Protein AF-0000000070922022 (afdb_homodimer)

InterPro domains:
  IPR019267 CRISPR-associated protein Cas6, C-terminal [PF10040] (189-312)
  IPR059891 AF_1859-like, N-terminal domain [PF27225] (9-167)

Radius of gyration: 28.98 Å; Cα contacts (8 Å, |Δi|>4): 1372; chains: 2; bounding box: 60×85×59 Å

Structure (mmCIF, N/CA/C/O backbone):
data_AF-0000000070922022-model_v1
#
loop_
_entity.id
_entity.type
_entity.pdbx_description
1 polymer 'CRISPR-associated protein Cas6 C-terminal domain-containing protein'
#
loop_
_atom_site.group_PDB
_atom_site.id
_atom_site.type_symbol
_atom_site.label_atom_id
_atom_site.label_alt_id
_atom_site.label_comp_id
_atom_site.label_asym_id
_atom_site.label_entity_id
_atom_site.label_seq_id
_atom_site.pdbx_PDB_ins_code
_atom_site.Cartn_x
_atom_site.Cartn_y
_atom_site.Cartn_z
_atom_site.occupancy
_atom_site.B_iso_or_equiv
_atom_site.auth_seq_id
_atom_site.auth_comp_id
_atom_site.auth_asym_id
_atom_site.auth_atom_id
_atom_site.pdbx_PDB_model_num
ATOM 1 N N . MET A 1 1 ? 33.844 -18.656 -15.242 1 35.19 1 MET A N 1
ATOM 2 C CA . MET A 1 1 ? 32.438 -18.344 -15.219 1 35.19 1 MET A CA 1
ATOM 3 C C . MET A 1 1 ? 32.062 -17.641 -13.914 1 35.19 1 MET A C 1
ATOM 5 O O . MET A 1 1 ? 32.406 -18.109 -12.828 1 35.19 1 MET A O 1
ATOM 9 N N . THR A 1 2 ? 31.984 -16.391 -13.859 1 41.69 2 THR A N 1
ATOM 10 C CA . THR A 1 2 ? 31.688 -15.641 -12.641 1 41.69 2 THR A CA 1
ATOM 11 C C . THR A 1 2 ? 30.578 -16.312 -11.844 1 41.69 2 THR A C 1
ATOM 13 O O . THR A 1 2 ? 29.562 -16.719 -12.406 1 41.69 2 THR A O 1
ATOM 16 N N . PRO A 1 3 ? 30.906 -16.844 -10.727 1 49.22 3 PRO A N 1
ATOM 17 C CA . PRO A 1 3 ? 29.922 -17.594 -9.93 1 49.22 3 PRO A CA 1
ATOM 18 C C . PRO A 1 3 ? 28.562 -16.922 -9.883 1 49.22 3 PRO A C 1
ATOM 20 O O . PRO A 1 3 ? 28.469 -15.711 -9.648 1 49.22 3 PRO A O 1
ATOM 23 N N . SER A 1 4 ? 27.672 -17.391 -10.797 1 61.56 4 SER A N 1
ATOM 24 C CA . SER A 1 4 ? 26.312 -16.844 -10.883 1 61.56 4 SER A CA 1
ATOM 25 C C . SER A 1 4 ? 25.641 -16.797 -9.516 1 61.56 4 SER A C 1
ATOM 27 O O . SER A 1 4 ? 25.688 -17.781 -8.773 1 61.56 4 SER A O 1
ATOM 29 N N . ALA A 1 5 ? 25.297 -15.688 -9.031 1 76.75 5 ALA A N 1
ATOM 30 C CA . ALA A 1 5 ? 24.688 -15.453 -7.727 1 76.75 5 ALA A CA 1
ATOM 31 C C . ALA A 1 5 ? 23.359 -16.203 -7.59 1 76.75 5 ALA A C 1
ATOM 33 O O . ALA A 1 5 ? 22.609 -16.312 -8.562 1 76.75 5 ALA A O 1
ATOM 34 N N . GLU A 1 6 ? 23.281 -17.078 -6.598 1 88.44 6 GLU A N 1
ATOM 35 C CA . GLU A 1 6 ? 22.047 -17.766 -6.246 1 88.44 6 GLU A CA 1
ATOM 36 C C . GLU A 1 6 ? 20.906 -16.781 -5.973 1 88.44 6 GLU A C 1
ATOM 38 O O . GLU A 1 6 ? 21.125 -15.734 -5.363 1 88.44 6 GLU A O 1
ATOM 43 N N . PRO A 1 7 ? 19.781 -17.141 -6.621 1 94.31 7 PRO A N 1
ATOM 44 C CA . PRO A 1 7 ? 18.641 -16.266 -6.352 1 94.31 7 PRO A CA 1
ATOM 45 C C . PRO A 1 7 ? 18.266 -16.219 -4.871 1 94.31 7 PRO A C 1
ATOM 47 O O . PRO A 1 7 ? 18.344 -17.25 -4.184 1 94.31 7 PRO A O 1
ATOM 50 N N . HIS A 1 8 ? 17.984 -15.055 -4.379 1 94.62 8 HIS A N 1
ATOM 51 C CA . HIS A 1 8 ? 17.453 -14.812 -3.045 1 94.62 8 HIS A CA 1
ATOM 52 C C . HIS A 1 8 ? 15.992 -14.367 -3.105 1 94.62 8 HIS A C 1
ATOM 54 O O . HIS A 1 8 ? 15.711 -13.18 -3.273 1 94.62 8 HIS A O 1
ATOM 60 N N . LEU A 1 9 ? 15.07 -15.312 -2.941 1 96.81 9 LEU A N 1
ATOM 61 C CA . LEU A 1 9 ? 13.656 -15.023 -3.113 1 96.81 9 LEU A CA 1
ATOM 62 C C . LEU A 1 9 ? 12.852 -15.477 -1.894 1 96.81 9 LEU A C 1
ATOM 64 O O . LEU A 1 9 ? 12.625 -16.672 -1.702 1 96.81 9 LEU A O 1
ATOM 68 N N . PRO A 1 10 ? 12.445 -14.57 -1.066 1 97.38 10 PRO A N 1
ATOM 69 C CA . PRO A 1 10 ? 11.555 -14.938 0.035 1 97.38 10 PRO A CA 1
ATOM 70 C C . PRO A 1 10 ? 10.195 -15.43 -0.449 1 97.38 10 PRO A C 1
ATOM 72 O O . PRO A 1 10 ? 9.625 -14.859 -1.383 1 97.38 10 PRO A O 1
ATOM 75 N N . LEU A 1 11 ? 9.719 -16.562 0.081 1 97.81 11 LEU A N 1
ATOM 76 C CA . LEU A 1 11 ? 8.367 -17.031 -0.214 1 97.81 11 LEU A CA 1
ATOM 77 C C . LEU A 1 11 ? 7.852 -17.922 0.909 1 97.81 11 LEU A C 1
ATOM 79 O O . LEU A 1 11 ? 8.633 -18.438 1.713 1 97.81 11 LEU A O 1
ATOM 83 N N . ALA A 1 12 ? 6.609 -18.016 1.05 1 98.12 12 ALA A N 1
ATOM 84 C CA . ALA A 1 12 ? 5.93 -18.875 2.02 1 98.12 12 ALA A CA 1
ATOM 85 C C . ALA A 1 12 ? 4.75 -19.594 1.381 1 98.12 12 ALA A C 1
ATOM 87 O O . ALA A 1 12 ? 4.133 -19.094 0.446 1 98.12 12 ALA A O 1
ATOM 88 N N . ARG A 1 13 ? 4.52 -20.812 1.88 1 98.19 13 ARG A N 1
ATOM 89 C CA . ARG A 1 13 ? 3.389 -21.609 1.43 1 98.19 13 ARG A CA 1
ATOM 90 C C . ARG A 1 13 ? 2.322 -21.703 2.516 1 98.19 13 ARG A C 1
ATOM 92 O O . ARG A 1 13 ? 2.643 -21.875 3.695 1 98.19 13 ARG A O 1
ATOM 99 N N . TYR A 1 14 ? 1.152 -21.578 2.09 1 98.62 14 TYR A N 1
ATOM 100 C CA . TYR A 1 14 ? 0 -21.656 2.982 1 98.62 14 TYR A CA 1
ATOM 101 C C . TYR A 1 14 ? -0.999 -22.703 2.506 1 98.62 14 TYR A C 1
ATOM 103 O O . TYR A 1 14 ? -1.135 -22.938 1.302 1 98.62 14 TYR A O 1
ATOM 111 N N . ARG A 1 15 ? -1.622 -23.344 3.441 1 98.62 15 ARG A N 1
ATOM 112 C CA . ARG A 1 15 ? -2.678 -24.312 3.168 1 98.62 15 ARG A CA 1
ATOM 113 C C . ARG A 1 15 ? -4.004 -23.859 3.77 1 98.62 15 ARG A C 1
ATOM 115 O O . ARG A 1 15 ? -4.121 -23.719 4.988 1 98.62 15 ARG A O 1
ATOM 122 N N . LEU A 1 16 ? -4.957 -23.578 2.914 1 98.69 16 LEU A N 1
ATOM 123 C CA . LEU A 1 16 ? -6.285 -23.156 3.336 1 98.69 16 LEU A CA 1
ATOM 124 C C . LEU A 1 16 ? -7.242 -24.344 3.4 1 98.69 16 LEU A C 1
ATOM 126 O O . LEU A 1 16 ? -7.332 -25.125 2.449 1 98.69 16 LEU A O 1
ATOM 130 N N . HIS A 1 17 ? -7.934 -24.469 4.492 1 98.56 17 HIS A N 1
ATOM 131 C CA . HIS A 1 17 ? -8.867 -25.578 4.707 1 98.56 17 HIS A CA 1
ATOM 132 C C . HIS A 1 17 ? -10.312 -25.109 4.582 1 98.56 17 HIS A C 1
ATOM 134 O O . HIS A 1 17 ? -10.758 -24.25 5.348 1 98.56 17 HIS A O 1
ATOM 140 N N . PHE A 1 18 ? -11.031 -25.734 3.639 1 98.19 18 PHE A N 1
ATOM 141 C CA . PHE A 1 18 ? -12.43 -25.406 3.42 1 98.19 18 PHE A CA 1
ATOM 142 C C . PHE A 1 18 ? -13.32 -26.625 3.719 1 98.19 18 PHE A C 1
ATOM 144 O O . PHE A 1 18 ? -12.859 -27.766 3.656 1 98.19 18 PHE A O 1
ATOM 151 N N . ARG A 1 19 ? -14.508 -26.297 4.035 1 98.44 19 ARG A N 1
ATOM 152 C CA . ARG A 1 19 ? -15.562 -27.297 4.172 1 98.44 19 ARG A CA 1
ATOM 153 C C . ARG A 1 19 ? -16.734 -26.984 3.256 1 98.44 19 ARG A C 1
ATOM 155 O O . ARG A 1 19 ? -17.25 -25.859 3.262 1 98.44 19 ARG A O 1
ATOM 162 N N . ALA A 1 20 ? -17.203 -28.047 2.551 1 97.75 20 ALA A N 1
ATOM 163 C CA . ALA A 1 20 ? -18.281 -27.859 1.58 1 97.75 20 ALA A CA 1
ATOM 164 C C . ALA A 1 20 ? -19.641 -27.844 2.266 1 97.75 20 ALA A C 1
ATOM 166 O O . ALA A 1 20 ? -19.953 -28.766 3.029 1 97.75 20 ALA A O 1
ATOM 167 N N . GLY A 1 21 ? -20.406 -26.828 1.946 1 97.75 21 GLY A N 1
ATOM 168 C CA . GLY A 1 21 ? -21.766 -26.734 2.453 1 97.75 21 GLY A CA 1
ATOM 169 C C . GLY A 1 21 ? -22.781 -27.438 1.57 1 97.75 21 GLY A C 1
ATOM 170 O O . GLY A 1 21 ? -23.969 -27.469 1.891 1 97.75 21 GLY A O 1
ATOM 171 N N . GLY A 1 22 ? -22.391 -28 0.444 1 97.06 22 GLY A N 1
ATOM 172 C CA . GLY A 1 22 ? -23.094 -28.766 -0.572 1 97.06 22 GLY A CA 1
ATOM 173 C C . GLY A 1 22 ? -22.172 -29.406 -1.585 1 97.06 22 GLY A C 1
ATOM 174 O O . GLY A 1 22 ? -20.953 -29.453 -1.385 1 97.06 22 GLY A O 1
ATOM 175 N N . GLU A 1 23 ? -22.766 -29.922 -2.568 1 96.69 23 GLU A N 1
ATOM 176 C CA . GLU A 1 23 ? -21.953 -30.5 -3.621 1 96.69 23 GLU A CA 1
ATOM 177 C C . GLU A 1 23 ? -21.297 -29.422 -4.48 1 96.69 23 GLU A C 1
ATOM 179 O O . GLU A 1 23 ? -22 -28.578 -5.047 1 96.69 23 GLU A O 1
ATOM 184 N N . VAL A 1 24 ? -20.016 -29.484 -4.48 1 96.12 24 VAL A N 1
ATOM 185 C CA . VAL A 1 24 ? -19.266 -28.531 -5.281 1 96.12 24 VAL A CA 1
ATOM 186 C C . VAL A 1 24 ? -18.688 -29.234 -6.512 1 96.12 24 VAL A C 1
ATOM 188 O O . VAL A 1 24 ? -18.062 -30.281 -6.398 1 96.12 24 VAL A O 1
ATOM 191 N N . ARG A 1 25 ? -18.953 -28.688 -7.633 1 95 25 ARG A N 1
ATOM 192 C CA . ARG A 1 25 ? -18.375 -29.188 -8.875 1 95 25 ARG A CA 1
ATOM 193 C C . ARG A 1 25 ? -17.25 -28.25 -9.359 1 95 25 ARG A C 1
ATOM 195 O O . ARG A 1 25 ? -17.469 -27.047 -9.492 1 95 25 ARG A O 1
ATOM 202 N N . LEU A 1 26 ? -16.141 -28.859 -9.57 1 94.81 26 LEU A N 1
ATOM 203 C CA . LEU A 1 26 ? -14.977 -28.109 -10.016 1 94.81 26 LEU A CA 1
ATOM 204 C C . LEU A 1 26 ? -14.398 -28.703 -11.297 1 94.81 26 LEU A C 1
ATOM 206 O O . LEU A 1 26 ? -14.539 -29.906 -11.539 1 94.81 26 LEU A O 1
ATOM 210 N N . PRO A 1 27 ? -13.82 -27.859 -12.164 1 93.44 27 PRO A N 1
ATOM 211 C CA . PRO A 1 27 ? -13.07 -28.406 -13.289 1 93.44 27 PRO A CA 1
ATOM 212 C C . PRO A 1 27 ? -11.828 -29.188 -12.852 1 93.44 27 PRO A C 1
ATOM 214 O O . PRO A 1 27 ? -11.398 -29.078 -11.695 1 93.44 27 PRO A O 1
ATOM 217 N N . TYR A 1 28 ? -11.266 -30 -13.812 1 94 28 TYR A N 1
ATOM 218 C CA . TYR A 1 28 ? -10.086 -30.797 -13.531 1 94 28 TYR A CA 1
ATOM 219 C C . TYR A 1 28 ? -8.938 -29.938 -13.016 1 94 28 TYR A C 1
ATOM 221 O O . TYR A 1 28 ? -8.234 -30.328 -12.078 1 94 28 TYR A O 1
ATOM 229 N N . PHE A 1 29 ? -8.742 -28.844 -13.641 1 94.94 29 PHE A N 1
ATOM 230 C CA . PHE A 1 29 ? -7.852 -27.781 -13.172 1 94.94 29 PHE A CA 1
ATOM 231 C C . PHE A 1 29 ? -8.641 -26.609 -12.625 1 94.94 29 PHE A C 1
ATOM 233 O O . PHE A 1 29 ? -9.07 -25.734 -13.391 1 94.94 29 PHE A O 1
ATOM 240 N N . ALA A 1 30 ? -8.711 -26.469 -11.312 1 95.5 30 ALA A N 1
ATOM 241 C CA . ALA A 1 30 ? -9.688 -25.578 -10.688 1 95.5 30 ALA A CA 1
ATOM 242 C C . ALA A 1 30 ? -9.055 -24.219 -10.359 1 95.5 30 ALA A C 1
ATOM 244 O O . ALA A 1 30 ? -9.672 -23.391 -9.695 1 95.5 30 ALA A O 1
ATOM 245 N N . GLY A 1 31 ? -7.797 -24 -10.797 1 96.38 31 GLY A N 1
ATOM 246 C CA . GLY A 1 31 ? -7.078 -22.781 -10.453 1 96.38 31 GLY A CA 1
ATOM 247 C C . GLY A 1 31 ? -7.805 -21.516 -10.883 1 96.38 31 GLY A C 1
ATOM 248 O O . GLY A 1 31 ? -7.867 -20.547 -10.125 1 96.38 31 GLY A O 1
ATOM 249 N N . SER A 1 32 ? -8.359 -21.531 -12.109 1 95.25 32 SER A N 1
ATOM 250 C CA . SER A 1 32 ? -9.055 -20.359 -12.625 1 95.25 32 SER A CA 1
ATOM 251 C C . SER A 1 32 ? -10.32 -20.062 -11.82 1 95.25 32 SER A C 1
ATOM 253 O O . SER A 1 32 ? -10.68 -18.906 -11.625 1 95.25 32 SER A O 1
ATOM 255 N N . THR A 1 33 ? -11.023 -21.094 -11.359 1 95.5 33 THR A N 1
ATOM 256 C CA . THR A 1 33 ? -12.227 -20.938 -10.547 1 95.5 33 THR A CA 1
ATOM 257 C C . THR A 1 33 ? -11.906 -20.234 -9.234 1 95.5 33 THR A C 1
ATOM 259 O O . THR A 1 33 ? -12.555 -19.234 -8.875 1 95.5 33 THR A O 1
ATOM 262 N N . TRP A 1 34 ? -10.867 -20.688 -8.586 1 97.12 34 TRP A N 1
ATOM 263 C CA . TRP A 1 34 ? -10.469 -20.109 -7.301 1 97.12 34 TRP A CA 1
ATOM 264 C C . TRP A 1 34 ? -9.914 -18.703 -7.469 1 97.12 34 TRP A C 1
ATOM 266 O O . TRP A 1 34 ? -10.203 -17.812 -6.664 1 97.12 34 TRP A O 1
ATOM 276 N N . ARG A 1 35 ? -9.125 -18.531 -8.508 1 97.25 35 ARG A N 1
ATOM 277 C CA . ARG A 1 35 ? -8.555 -17.203 -8.766 1 97.25 35 ARG A CA 1
ATOM 278 C C . ARG A 1 35 ? -9.648 -16.172 -9.031 1 97.25 35 ARG A C 1
ATOM 280 O O . ARG A 1 35 ? -9.578 -15.055 -8.539 1 97.25 35 ARG A O 1
ATOM 287 N N . GLY A 1 36 ? -10.641 -16.594 -9.867 1 95.94 36 GLY A N 1
ATOM 288 C CA . GLY A 1 36 ? -11.758 -15.711 -10.141 1 95.94 36 GLY A CA 1
ATOM 289 C C . GLY A 1 36 ? -12.539 -15.344 -8.891 1 95.94 36 GLY A C 1
ATOM 290 O O . GLY A 1 36 ? -12.844 -14.172 -8.672 1 95.94 36 GLY A O 1
ATOM 291 N N . ALA A 1 37 ? -12.844 -16.312 -8.078 1 97 37 ALA A N 1
ATOM 292 C CA . ALA A 1 37 ? -13.57 -16.078 -6.836 1 97 37 ALA A CA 1
ATOM 293 C C . ALA A 1 37 ? -12.789 -15.141 -5.91 1 97 37 ALA A C 1
ATOM 295 O O . ALA A 1 37 ? -13.359 -14.211 -5.34 1 97 37 ALA A O 1
ATOM 296 N N . LEU A 1 38 ? -11.523 -15.406 -5.82 1 97.88 38 LEU A N 1
ATOM 297 C CA . LEU A 1 38 ? -10.648 -14.578 -4.988 1 97.88 38 LEU A CA 1
ATOM 298 C C . LEU A 1 38 ? -10.633 -13.141 -5.488 1 97.88 38 LEU A C 1
ATOM 300 O O . LEU A 1 38 ? -10.789 -12.203 -4.699 1 97.88 38 LEU A O 1
ATOM 304 N N . GLY A 1 39 ? -10.367 -13.008 -6.812 1 97 39 GLY A N 1
ATOM 305 C CA . GLY A 1 39 ? -10.289 -11.68 -7.395 1 97 39 GLY A CA 1
ATOM 306 C C . GLY A 1 39 ? -11.531 -10.844 -7.16 1 97 39 GLY A C 1
ATOM 307 O O . GLY A 1 39 ? -11.445 -9.68 -6.766 1 97 39 GLY A O 1
ATOM 308 N N . HIS A 1 40 ? -12.664 -11.469 -7.34 1 96.12 40 HIS A N 1
ATOM 309 C CA . HIS A 1 40 ? -13.938 -10.789 -7.137 1 96.12 40 HIS A CA 1
ATOM 310 C C . HIS A 1 40 ? -14.133 -10.406 -5.672 1 96.12 40 HIS A C 1
ATOM 312 O O . HIS A 1 40 ? -14.516 -9.273 -5.363 1 96.12 40 HIS A O 1
ATOM 318 N N . ALA A 1 41 ? -13.867 -11.328 -4.809 1 97.75 41 ALA A N 1
ATOM 319 C CA . ALA A 1 41 ? -14.055 -11.086 -3.379 1 97.75 41 ALA A CA 1
ATOM 320 C C . ALA A 1 41 ? -13.102 -10.008 -2.877 1 97.75 41 ALA A C 1
ATOM 322 O O . ALA A 1 41 ? -13.484 -9.141 -2.086 1 97.75 41 ALA A O 1
ATOM 323 N N . LEU A 1 42 ? -11.844 -10.055 -3.297 1 97.69 42 LEU A N 1
ATOM 324 C CA . LEU A 1 42 ? -10.867 -9.062 -2.865 1 97.69 42 LEU A CA 1
ATOM 325 C C . LEU A 1 42 ? -11.25 -7.672 -3.352 1 97.69 42 LEU A C 1
ATOM 327 O O . LEU A 1 42 ? -11.148 -6.699 -2.6 1 97.69 42 LEU A O 1
ATOM 331 N N . LYS A 1 43 ? -11.641 -7.586 -4.621 1 96.69 43 LYS A N 1
ATOM 332 C CA . LYS A 1 43 ? -12.062 -6.297 -5.156 1 96.69 43 LYS A CA 1
ATOM 333 C C . LYS A 1 43 ? -13.219 -5.719 -4.344 1 96.69 43 LYS A C 1
ATOM 335 O O . LYS A 1 43 ? -13.195 -4.543 -3.971 1 96.69 43 LYS A O 1
ATOM 340 N N . ARG A 1 44 ? -14.18 -6.52 -4.047 1 95.56 44 ARG A N 1
ATOM 341 C CA . ARG A 1 44 ? -15.32 -6.074 -3.26 1 95.56 44 ARG A CA 1
ATOM 342 C C . ARG A 1 44 ? -14.883 -5.598 -1.879 1 95.56 44 ARG A C 1
ATOM 344 O O . ARG A 1 44 ? -15.469 -4.668 -1.322 1 95.56 44 ARG A O 1
ATOM 351 N N . LEU A 1 45 ? -13.93 -6.25 -1.393 1 94.88 45 LEU A N 1
ATOM 352 C CA . LEU A 1 45 ? -13.469 -5.996 -0.032 1 94.88 45 LEU A CA 1
ATOM 353 C C . LEU A 1 45 ? -12.688 -4.684 0.043 1 94.88 45 LEU A C 1
ATOM 355 O O . LEU A 1 45 ? -12.82 -3.936 1.013 1 94.88 45 LEU A O 1
ATOM 359 N N . VAL A 1 46 ? -11.922 -4.359 -1.035 1 95.31 46 VAL A N 1
ATOM 360 C CA . VAL A 1 46 ? -10.93 -3.316 -0.812 1 95.31 46 VAL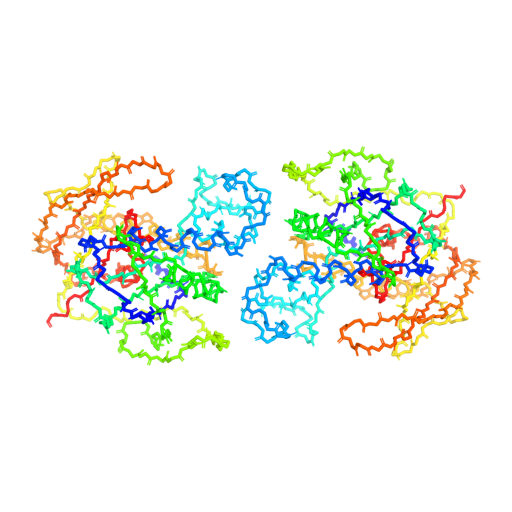 A CA 1
ATOM 361 C C . VAL A 1 46 ? -11.188 -2.146 -1.759 1 95.31 46 VAL A C 1
ATOM 363 O O . VAL A 1 46 ? -10.633 -1.061 -1.578 1 95.31 46 VAL A O 1
ATOM 366 N N . CYS A 1 47 ? -11.969 -2.309 -2.797 1 95.06 47 CYS A N 1
ATOM 367 C CA . CYS A 1 47 ? -12.117 -1.273 -3.812 1 95.06 47 CYS A CA 1
ATOM 368 C C . CYS A 1 47 ? -13.055 -0.171 -3.336 1 95.06 47 CYS A C 1
ATOM 370 O O . CYS A 1 47 ? -14.227 -0.428 -3.045 1 95.06 47 CYS A O 1
ATOM 372 N N . VAL A 1 48 ? -12.562 1.026 -3.441 1 90 48 VAL A N 1
ATOM 373 C CA . VAL A 1 48 ? -13.367 2.141 -2.959 1 90 48 VAL A CA 1
ATOM 374 C C . VAL A 1 48 ? -13.906 2.941 -4.145 1 90 48 VAL A C 1
ATOM 376 O O . VAL A 1 48 ? -14.883 3.684 -4.008 1 90 48 VAL A O 1
ATOM 379 N N . THR A 1 49 ? -13.273 2.846 -5.305 1 88.56 49 THR A N 1
ATOM 380 C CA . THR A 1 49 ? -13.625 3.688 -6.441 1 88.56 49 THR A CA 1
ATOM 381 C C . THR A 1 49 ? -14.695 3.021 -7.301 1 88.56 49 THR A C 1
ATOM 383 O O . THR A 1 49 ? -15.43 3.699 -8.023 1 88.56 49 THR A O 1
ATOM 386 N N . GLN A 1 50 ? -14.688 1.695 -7.289 1 86.88 50 GLN A N 1
ATOM 387 C CA . GLN A 1 50 ? -15.641 0.874 -8.023 1 86.88 50 GLN A CA 1
ATOM 388 C C . GLN A 1 50 ? -15.555 1.134 -9.523 1 86.88 50 GLN A C 1
ATOM 390 O O . GLN A 1 50 ? -16.531 0.957 -10.25 1 86.88 50 GLN A O 1
ATOM 395 N N . LEU A 1 51 ? -14.461 1.637 -9.953 1 88.38 51 LEU A N 1
ATOM 396 C CA . LEU A 1 51 ? -14.242 1.781 -11.391 1 88.38 51 LEU A CA 1
ATOM 397 C C . LEU A 1 51 ? -14.195 0.419 -12.07 1 88.38 51 LEU A C 1
ATOM 399 O O . LEU A 1 51 ? -13.734 -0.56 -11.477 1 88.38 51 LEU A O 1
ATOM 403 N N . PRO A 1 52 ? -14.562 0.406 -13.266 1 86.12 52 PRO A N 1
ATOM 404 C CA . PRO A 1 52 ? -14.594 -0.889 -13.945 1 86.12 52 PRO A CA 1
ATOM 405 C C . PRO A 1 52 ? -13.195 -1.416 -14.281 1 86.12 52 PRO A C 1
ATOM 407 O O . PRO A 1 52 ? -12.984 -2.631 -14.32 1 86.12 52 PRO A O 1
ATOM 410 N N . ARG A 1 53 ? -12.258 -0.529 -14.617 1 89.62 53 ARG A N 1
ATOM 411 C CA . ARG A 1 53 ? -10.898 -0.942 -14.953 1 89.62 53 ARG A CA 1
ATOM 412 C C . ARG A 1 53 ? -9.891 -0.338 -13.992 1 89.62 53 ARG A C 1
ATOM 414 O O . ARG A 1 53 ? -9.828 0.883 -13.82 1 89.62 53 ARG A O 1
ATOM 421 N N . CYS A 1 54 ? -9.07 -1.248 -13.469 1 91.81 54 CYS A N 1
ATOM 422 C CA . CYS A 1 54 ? -8.094 -0.81 -12.477 1 91.81 54 CYS A CA 1
ATOM 423 C C . CYS A 1 54 ? -7.008 0.041 -13.117 1 91.81 54 CYS A C 1
ATOM 425 O O . CYS A 1 54 ? -6.457 0.942 -12.484 1 91.81 54 CYS A O 1
ATOM 427 N N . ALA A 1 55 ? -6.691 -0.229 -14.391 1 85.62 55 ALA A N 1
ATOM 428 C CA . ALA A 1 55 ? -5.602 0.461 -15.078 1 85.62 55 ALA A CA 1
ATOM 429 C C . ALA A 1 55 ? -5.855 1.963 -15.141 1 85.62 55 ALA A C 1
ATOM 431 O O . ALA A 1 55 ? -4.918 2.76 -15.195 1 85.62 55 ALA A O 1
ATOM 432 N N . ALA A 1 56 ? -7.117 2.342 -15.102 1 86.88 56 ALA A N 1
ATOM 433 C CA . ALA A 1 56 ? -7.5 3.748 -15.188 1 86.88 56 ALA A CA 1
ATOM 434 C C . ALA A 1 56 ? -7.66 4.352 -13.797 1 86.88 56 ALA A C 1
ATOM 436 O O . ALA A 1 56 ? -7.969 5.539 -13.656 1 86.88 56 ALA A O 1
ATOM 437 N N . CYS A 1 57 ? -7.418 3.592 -12.789 1 92.19 57 CYS A N 1
ATOM 438 C CA . CYS A 1 57 ? -7.715 3.996 -11.422 1 92.19 57 CYS A CA 1
ATOM 439 C C . CYS A 1 57 ? -6.539 4.746 -10.812 1 92.19 57 CYS A C 1
ATOM 441 O O . CYS A 1 57 ? -5.391 4.309 -10.914 1 92.19 57 CYS A O 1
ATOM 443 N N . ALA A 1 58 ? -6.816 5.809 -10.125 1 89.94 58 ALA A N 1
ATOM 444 C CA . ALA A 1 58 ? -5.797 6.625 -9.477 1 89.94 58 ALA A CA 1
ATOM 445 C C . ALA A 1 58 ? -5.117 5.852 -8.344 1 89.94 58 ALA A C 1
ATOM 447 O O . ALA A 1 58 ? -4.008 6.199 -7.93 1 89.94 58 ALA A O 1
ATOM 448 N N . LEU A 1 59 ? -5.766 4.816 -7.824 1 93.44 59 LEU A N 1
ATOM 449 C CA . LEU A 1 59 ? -5.25 4.078 -6.676 1 93.44 59 LEU A CA 1
ATOM 450 C C . LEU A 1 59 ? -4.508 2.822 -7.129 1 93.44 59 LEU A C 1
ATOM 452 O O . LEU A 1 59 ? -4.121 1.993 -6.305 1 93.44 59 LEU A O 1
ATOM 456 N N . VAL A 1 60 ? -4.219 2.684 -8.406 1 92.12 60 VAL A N 1
ATOM 457 C CA . VAL A 1 60 ? -3.742 1.432 -8.984 1 92.12 60 VAL A CA 1
ATOM 458 C C . VAL A 1 60 ? -2.418 1.036 -8.336 1 92.12 60 VAL A C 1
ATOM 460 O O . VAL A 1 60 ? -2.123 -0.151 -8.188 1 92.12 60 VAL A O 1
ATOM 463 N N . HIS A 1 61 ? -1.651 1.952 -7.766 1 89.06 61 HIS A N 1
ATOM 464 C CA . HIS A 1 61 ? -0.317 1.644 -7.266 1 89.06 61 HIS A CA 1
ATOM 465 C C . HIS A 1 61 ? -0.317 1.498 -5.746 1 89.06 61 HIS A C 1
ATOM 467 O O . HIS A 1 61 ? 0.713 1.18 -5.148 1 89.06 61 HIS A O 1
ATOM 473 N N . VAL A 1 62 ? -1.437 1.697 -5.105 1 91.62 62 VAL A N 1
ATOM 474 C CA . VAL A 1 62 ? -1.477 1.562 -3.654 1 91.62 62 VAL A CA 1
ATOM 475 C C . VAL A 1 62 ? -2.605 0.615 -3.254 1 91.62 62 VAL A C 1
ATOM 477 O O . VAL A 1 62 ? -2.83 0.373 -2.066 1 91.62 62 VAL A O 1
ATOM 480 N N . CYS A 1 63 ? -3.338 0.114 -4.223 1 95.44 63 CYS A N 1
ATOM 481 C CA . CYS A 1 63 ? -4.48 -0.763 -4 1 95.44 63 CYS A CA 1
ATOM 482 C C . CYS A 1 63 ? -4.043 -2.219 -3.902 1 95.44 63 CYS A C 1
ATOM 484 O O . CYS A 1 63 ? -3.324 -2.713 -4.773 1 95.44 63 CYS A O 1
ATOM 486 N N . ALA A 1 64 ? -4.539 -2.928 -2.865 1 96.38 64 ALA A N 1
ATOM 487 C CA . ALA A 1 64 ? -4.18 -4.324 -2.645 1 96.38 64 ALA A CA 1
ATOM 488 C C . ALA A 1 64 ? -4.66 -5.203 -3.795 1 96.38 64 ALA A C 1
ATOM 490 O O . ALA A 1 64 ? -3.955 -6.121 -4.223 1 96.38 64 ALA A O 1
ATOM 491 N N . HIS A 1 65 ? -5.852 -4.918 -4.273 1 97.19 65 HIS A N 1
ATOM 492 C CA . HIS A 1 65 ? -6.371 -5.695 -5.391 1 97.19 65 HIS A CA 1
ATOM 493 C C . HIS A 1 65 ? -5.535 -5.484 -6.648 1 97.19 65 HIS A C 1
ATOM 495 O O . HIS A 1 65 ? -5.184 -6.445 -7.332 1 97.19 65 HIS A O 1
ATOM 501 N N . ALA A 1 66 ? -5.207 -4.246 -6.969 1 95.69 66 ALA A N 1
ATOM 502 C CA . ALA A 1 66 ? -4.402 -3.943 -8.148 1 95.69 66 ALA A CA 1
ATOM 503 C C . ALA A 1 66 ? -3.018 -4.574 -8.047 1 95.69 66 ALA A C 1
ATOM 505 O O . ALA A 1 66 ? -2.508 -5.133 -9.016 1 95.69 66 ALA A O 1
ATOM 506 N N . TYR A 1 67 ? -2.412 -4.578 -6.859 1 95.88 67 TYR A N 1
ATOM 507 C CA . TYR A 1 67 ? -1.085 -5.148 -6.66 1 95.88 67 TYR A CA 1
ATOM 508 C C . TYR A 1 67 ? -1.088 -6.645 -6.949 1 95.88 67 TYR A C 1
ATOM 510 O O . TYR A 1 67 ? -0.161 -7.164 -7.574 1 95.88 67 TYR A O 1
ATOM 518 N N . LEU A 1 68 ? -2.156 -7.312 -6.539 1 97.44 68 LEU A N 1
ATOM 519 C CA . LEU A 1 68 ? -2.168 -8.766 -6.609 1 97.44 68 LEU A CA 1
ATOM 520 C C . LEU A 1 68 ? -2.691 -9.242 -7.957 1 97.44 68 LEU A C 1
ATOM 522 O O . LEU A 1 68 ? -2.268 -10.289 -8.461 1 97.44 68 LEU A O 1
ATOM 526 N N . PHE A 1 69 ? -3.557 -8.43 -8.602 1 95.94 69 PHE A N 1
ATOM 527 C CA . PHE A 1 69 ? -4.246 -9 -9.758 1 95.94 69 PHE A CA 1
ATOM 528 C C . PHE A 1 69 ? -3.912 -8.219 -11.023 1 95.94 69 PHE A C 1
ATOM 530 O O . PHE A 1 69 ? -4.117 -8.711 -12.133 1 95.94 69 PHE A O 1
ATOM 537 N N . GLU A 1 70 ? -3.543 -6.973 -10.914 1 94.19 70 GLU A N 1
ATOM 538 C CA . GLU A 1 70 ? -3.068 -6.184 -12.047 1 94.19 70 GLU A CA 1
ATOM 539 C C . GLU A 1 70 ? -1.546 -6.105 -12.07 1 94.19 70 GLU A C 1
ATOM 541 O O . GLU A 1 70 ? -0.92 -6.359 -13.102 1 94.19 70 GLU A O 1
ATOM 546 N N . THR A 1 71 ? -0.976 -5.844 -10.922 1 94.5 71 THR A N 1
ATOM 547 C CA . THR A 1 71 ? 0.45 -5.777 -10.625 1 94.5 71 THR A CA 1
ATOM 548 C C . THR A 1 71 ? 1.166 -4.848 -11.602 1 94.5 71 THR A C 1
ATOM 550 O O . THR A 1 71 ? 2.076 -5.27 -12.312 1 94.5 71 THR A O 1
ATOM 553 N N . PRO A 1 72 ? 0.779 -3.623 -11.648 1 90.5 72 PRO A N 1
ATOM 554 C CA . PRO A 1 72 ? 1.456 -2.684 -12.539 1 90.5 72 PRO A CA 1
ATOM 555 C C . PRO A 1 72 ? 2.912 -2.441 -12.148 1 90.5 72 PRO A C 1
ATOM 557 O O . PRO A 1 72 ? 3.246 -2.453 -10.961 1 90.5 72 PRO A O 1
ATOM 560 N N . PRO A 1 73 ? 3.764 -2.318 -13.148 1 87.06 73 PRO A N 1
ATOM 561 C CA . PRO A 1 73 ? 5.137 -1.961 -12.781 1 87.06 73 PRO A CA 1
ATOM 562 C C . PRO A 1 73 ? 5.223 -0.632 -12.039 1 87.06 73 PRO A C 1
ATOM 564 O O . PRO A 1 73 ? 4.418 0.27 -12.281 1 87.06 73 PRO A O 1
ATOM 567 N N . PRO A 1 74 ? 6.16 -0.599 -11.094 1 79.56 74 PRO A N 1
ATOM 568 C CA . PRO A 1 74 ? 6.344 0.698 -10.438 1 79.56 74 PRO A CA 1
ATOM 569 C C . PRO A 1 74 ? 6.715 1.808 -11.414 1 79.56 74 PRO A C 1
ATOM 571 O O . PRO A 1 74 ? 7.266 1.534 -12.484 1 79.56 74 PRO A O 1
ATOM 574 N N . GLN A 1 75 ? 6.367 3.045 -11.086 1 67.75 75 GLN A N 1
ATOM 575 C CA . GLN A 1 75 ? 6.602 4.195 -11.953 1 67.75 75 GLN A CA 1
ATOM 576 C C . GLN A 1 75 ? 8.086 4.359 -12.258 1 67.75 75 GLN A C 1
ATOM 578 O O . GLN A 1 75 ? 8.461 4.777 -13.359 1 67.75 75 GLN A O 1
ATOM 583 N N . ASN A 1 76 ? 8.945 3.986 -11.336 1 65.12 76 ASN A N 1
ATOM 584 C CA . ASN A 1 76 ? 10.383 4.203 -11.5 1 65.12 76 ASN A CA 1
ATOM 585 C C . ASN A 1 76 ? 11.094 2.924 -11.938 1 65.12 76 ASN A C 1
ATOM 587 O O . ASN A 1 76 ? 12.32 2.836 -11.859 1 65.12 76 ASN A O 1
ATOM 591 N N . ALA A 1 77 ? 10.375 2.016 -12.453 1 68.5 77 ALA A N 1
ATOM 592 C CA . ALA A 1 77 ? 10.992 0.731 -12.789 1 68.5 77 ALA A CA 1
ATOM 593 C C . ALA A 1 77 ? 11.898 0.857 -14.008 1 68.5 77 ALA A C 1
ATOM 595 O O . ALA A 1 77 ? 11.555 1.52 -14.984 1 68.5 77 ALA A O 1
ATOM 596 N N . GLU A 1 78 ? 13.086 0.414 -13.891 1 64.62 78 GLU A N 1
ATOM 597 C CA . GLU A 1 78 ? 14.023 0.369 -15.008 1 64.62 78 GLU A CA 1
ATOM 598 C C . GLU A 1 78 ? 13.781 -0.851 -15.891 1 64.62 78 GLU A C 1
ATOM 600 O O . GLU A 1 78 ? 14.117 -0.845 -17.078 1 64.62 78 GLU A O 1
ATOM 605 N N . LYS A 1 79 ? 13.242 -1.895 -15.281 1 59.28 79 LYS A N 1
ATOM 606 C CA . LYS A 1 79 ? 12.93 -3.119 -16.016 1 59.28 79 LYS A CA 1
ATOM 607 C C . LYS A 1 79 ? 11.453 -3.182 -16.375 1 59.28 79 LYS A C 1
ATOM 609 O O . LYS A 1 79 ? 10.609 -2.631 -15.656 1 59.28 79 LYS A O 1
ATOM 614 N N . MET A 1 80 ? 11.133 -3.887 -17.594 1 57.72 80 MET A N 1
ATOM 615 C CA . MET A 1 80 ? 9.789 -4.203 -18.078 1 57.72 80 MET A CA 1
ATOM 616 C C . MET A 1 80 ? 8.938 -2.945 -18.172 1 57.72 80 MET A C 1
ATOM 618 O O . MET A 1 80 ? 7.734 -2.986 -17.891 1 57.72 80 MET A O 1
ATOM 622 N N . ARG A 1 81 ? 9.539 -1.79 -18.391 1 56.47 81 ARG A N 1
ATOM 623 C CA . ARG A 1 81 ? 8.82 -0.529 -18.531 1 56.47 81 ARG A CA 1
ATOM 624 C C . ARG A 1 81 ? 7.758 -0.624 -19.625 1 56.47 81 ARG A C 1
ATOM 626 O O . ARG A 1 81 ? 6.746 0.079 -19.578 1 56.47 81 ARG A O 1
ATOM 633 N N . LYS A 1 82 ? 7.973 -1.711 -20.516 1 59.53 82 LYS A N 1
ATOM 634 C CA . LYS A 1 82 ? 7.113 -1.793 -21.703 1 59.53 82 LYS A CA 1
ATOM 635 C C . LYS A 1 82 ? 5.953 -2.756 -21.469 1 59.53 82 LYS A C 1
ATOM 637 O O . LYS A 1 82 ? 5.023 -2.82 -22.266 1 59.53 82 LYS A O 1
ATOM 642 N N . TYR A 1 83 ? 6.039 -3.539 -20.344 1 68.44 83 TYR A N 1
ATOM 643 C CA . TYR A 1 83 ? 4.98 -4.512 -20.109 1 68.44 83 TYR A CA 1
ATOM 644 C C . TYR A 1 83 ? 3.904 -3.936 -19.203 1 68.44 83 TYR A C 1
ATOM 646 O O . TYR A 1 83 ? 4.207 -3.209 -18.25 1 68.44 83 TYR A O 1
ATOM 654 N N . PRO A 1 84 ? 2.709 -4.242 -19.625 1 72.56 84 PRO A N 1
ATOM 655 C CA . PRO A 1 84 ? 1.593 -3.697 -18.844 1 72.56 84 PRO A CA 1
ATOM 656 C C . PRO A 1 84 ? 1.546 -4.242 -17.422 1 72.56 84 PRO A C 1
ATOM 658 O O . PRO A 1 84 ? 1.04 -3.572 -16.516 1 72.56 84 PRO A O 1
ATOM 661 N N . SER A 1 85 ? 2.098 -5.469 -17.234 1 85.31 85 SER A N 1
ATOM 662 C CA . SER A 1 85 ? 2.068 -6.062 -15.891 1 85.31 85 SER A CA 1
ATOM 663 C C . SER A 1 85 ? 3.322 -6.887 -15.633 1 85.31 85 SER A C 1
ATOM 665 O O . SER A 1 85 ? 3.93 -7.418 -16.562 1 85.31 85 SER A O 1
ATOM 667 N N . VAL A 1 86 ? 3.707 -6.871 -14.438 1 92.88 86 VAL A N 1
ATOM 668 C CA . VAL A 1 86 ? 4.773 -7.762 -13.984 1 92.88 86 VAL A CA 1
ATOM 669 C C . VAL A 1 86 ? 4.168 -9 -13.328 1 92.88 86 VAL A C 1
ATOM 671 O O . VAL A 1 86 ? 2.953 -9.078 -13.133 1 92.88 86 VAL A O 1
ATOM 674 N N . PRO A 1 87 ? 4.945 -10.039 -13.125 1 95.88 87 PRO A N 1
ATOM 675 C CA . PRO A 1 87 ? 4.371 -11.266 -12.562 1 95.88 87 PRO A CA 1
ATOM 676 C C . PRO A 1 87 ? 3.668 -11.023 -11.227 1 95.88 87 PRO A C 1
ATOM 678 O O . PRO A 1 87 ? 4.145 -10.234 -10.406 1 95.88 87 PRO A O 1
ATOM 681 N N . HIS A 1 88 ? 2.545 -11.68 -11.102 1 97.69 88 HIS A N 1
ATOM 682 C CA . HIS A 1 88 ? 1.825 -11.617 -9.836 1 97.69 88 HIS A CA 1
ATOM 683 C C . HIS A 1 88 ? 2.604 -12.312 -8.727 1 97.69 88 HIS A C 1
ATOM 685 O O . HIS A 1 88 ? 3.217 -13.359 -8.953 1 97.69 88 HIS A O 1
ATOM 691 N N . PRO A 1 89 ? 2.543 -11.828 -7.566 1 98.25 89 PRO A N 1
ATOM 692 C CA . PRO A 1 89 ? 3.387 -12.367 -6.496 1 98.25 89 PRO A CA 1
ATOM 693 C C . PRO A 1 89 ? 2.707 -13.492 -5.719 1 98.25 89 PRO A C 1
ATOM 695 O O . PRO A 1 89 ? 2.807 -13.547 -4.492 1 98.25 89 PRO A O 1
ATOM 698 N N . PHE A 1 90 ? 1.99 -14.305 -6.441 1 98.75 90 PHE A N 1
ATOM 699 C CA . PHE A 1 90 ? 1.375 -15.453 -5.777 1 98.75 90 PHE A CA 1
ATOM 700 C C . PHE A 1 90 ? 1.061 -16.562 -6.781 1 98.75 90 PHE A C 1
ATOM 702 O O . PHE A 1 90 ? 1.02 -16.312 -7.992 1 98.75 90 PHE A O 1
ATOM 709 N N . VAL A 1 91 ? 0.916 -17.75 -6.281 1 98.69 91 VAL A N 1
ATOM 710 C CA . VAL A 1 91 ? 0.48 -18.922 -7.039 1 98.69 91 VAL A CA 1
ATOM 711 C C . VAL A 1 91 ? -0.603 -19.656 -6.262 1 98.69 91 VAL A C 1
ATOM 713 O O . VAL A 1 91 ? -0.433 -19.953 -5.078 1 98.69 91 VAL A O 1
ATOM 716 N N . LEU A 1 92 ? -1.706 -19.938 -6.906 1 98.44 92 LEU A N 1
ATOM 717 C CA . LEU A 1 92 ? -2.713 -20.828 -6.344 1 98.44 92 LEU A CA 1
ATOM 718 C C . LEU A 1 92 ? -2.459 -22.266 -6.762 1 98.44 92 LEU A C 1
ATOM 720 O O . LEU A 1 92 ? -2.148 -22.531 -7.926 1 98.44 92 LEU A O 1
ATOM 724 N N . ASN A 1 93 ? -2.537 -23.109 -5.805 1 96.44 93 ASN A N 1
ATOM 725 C CA . ASN A 1 93 ? -2.299 -24.531 -6.078 1 96.44 93 ASN A CA 1
ATOM 726 C C . ASN A 1 93 ? -3.445 -25.391 -5.57 1 96.44 93 ASN A C 1
ATOM 728 O O . ASN A 1 93 ? -3.299 -26.109 -4.574 1 96.44 93 ASN A O 1
ATOM 732 N N . PRO A 1 94 ? -4.547 -25.406 -6.262 1 95.5 94 PRO A N 1
ATOM 733 C CA . PRO A 1 94 ? -5.609 -26.344 -5.879 1 95.5 94 PRO A CA 1
ATOM 734 C C . PRO A 1 94 ? -5.246 -27.797 -6.16 1 95.5 94 PRO A C 1
ATOM 736 O O . PRO A 1 94 ? -4.324 -28.062 -6.938 1 95.5 94 PRO A O 1
ATOM 739 N N . ALA A 1 95 ? -6.023 -28.672 -5.48 1 91.56 95 ALA A N 1
ATOM 740 C CA . ALA A 1 95 ? -5.883 -30.094 -5.773 1 91.56 95 ALA A CA 1
ATOM 741 C C . ALA A 1 95 ? -6.27 -30.406 -7.219 1 91.56 95 ALA A C 1
ATOM 743 O O . ALA A 1 95 ? -7.309 -29.938 -7.699 1 91.56 95 ALA A O 1
ATOM 744 N N . VAL A 1 96 ? -5.414 -31.141 -7.82 1 92.31 96 VAL A N 1
ATOM 745 C CA . VAL A 1 96 ? -5.664 -31.5 -9.211 1 92.31 96 VAL A CA 1
ATOM 746 C C . VAL A 1 96 ? -6.582 -32.719 -9.281 1 92.31 96 VAL A C 1
ATOM 748 O O . VAL A 1 96 ? -6.395 -33.688 -8.547 1 92.31 96 VAL A O 1
ATOM 751 N N . GLY A 1 97 ? -7.594 -32.656 -10.102 1 93.25 97 GLY A N 1
ATOM 752 C CA . GLY A 1 97 ? -8.406 -33.812 -10.398 1 93.25 97 GLY A CA 1
ATOM 753 C C . GLY A 1 97 ? -9.57 -34 -9.445 1 93.25 97 GLY A C 1
ATOM 754 O O . GLY A 1 97 ? -10.352 -34.938 -9.578 1 93.25 97 GLY A O 1
ATOM 755 N N . VAL A 1 98 ? -9.648 -33.156 -8.5 1 94.69 98 VAL A N 1
ATOM 756 C CA . VAL A 1 98 ? -10.805 -33.188 -7.605 1 94.69 98 VAL A CA 1
ATOM 757 C C . VAL A 1 98 ? -11.969 -32.438 -8.234 1 94.69 98 VAL A C 1
ATOM 759 O O . VAL A 1 98 ? -12.047 -31.203 -8.141 1 94.69 98 VAL A O 1
ATOM 762 N N . GLU A 1 99 ? -12.883 -33.188 -8.82 1 94.94 99 GLU A N 1
ATOM 763 C CA . GLU A 1 99 ? -13.93 -32.531 -9.625 1 94.94 99 GLU A CA 1
ATOM 764 C C . GLU A 1 99 ? -15.25 -32.469 -8.859 1 94.94 99 GLU A C 1
ATOM 766 O O . GLU A 1 99 ? -16.188 -31.812 -9.289 1 94.94 99 GLU A O 1
ATOM 771 N N . ARG A 1 100 ? -15.258 -33.219 -7.754 1 95.56 100 ARG A N 1
ATOM 772 C CA . ARG A 1 100 ? -16.453 -33.188 -6.906 1 95.56 100 ARG A CA 1
ATOM 773 C C . ARG A 1 100 ? -16.062 -33.188 -5.43 1 95.56 100 ARG A C 1
ATOM 775 O O . ARG A 1 100 ? -15.164 -33.938 -5.012 1 95.56 100 ARG A O 1
ATOM 782 N N . VAL A 1 101 ? -16.656 -32.281 -4.734 1 96.31 101 VAL A N 1
ATOM 783 C CA . VAL A 1 101 ? -16.547 -32.219 -3.279 1 96.31 101 VAL A CA 1
ATOM 784 C C . VAL A 1 101 ? -17.938 -32.344 -2.656 1 96.31 101 VAL A C 1
ATOM 786 O O . VAL A 1 101 ? -18.812 -31.516 -2.906 1 96.31 101 VAL A O 1
ATOM 789 N N . GLY A 1 102 ? -18.125 -33.375 -1.841 1 96.69 102 GLY A N 1
ATOM 790 C CA . GLY A 1 102 ? -19.438 -33.625 -1.271 1 96.69 102 GLY A CA 1
ATOM 791 C C . GLY A 1 102 ? -19.734 -32.75 -0.054 1 96.69 102 GLY A C 1
ATOM 792 O O . GLY A 1 102 ? -18.812 -32.156 0.52 1 96.69 102 GLY A O 1
ATOM 793 N N . LEU A 1 103 ? -21.016 -32.781 0.272 1 97.5 103 LEU A N 1
ATOM 794 C CA . LEU A 1 103 ? -21.453 -32.062 1.468 1 97.5 103 LEU A CA 1
ATOM 795 C C . LEU A 1 103 ? -20.625 -32.5 2.684 1 97.5 103 LEU A C 1
ATOM 797 O O . LEU A 1 103 ? -20.484 -33.688 2.951 1 97.5 103 LEU A O 1
ATOM 801 N N . GLY A 1 104 ? -20.062 -31.5 3.359 1 97.56 104 GLY A N 1
ATOM 802 C CA . GLY A 1 104 ? -19.359 -31.766 4.598 1 97.56 104 GLY A CA 1
ATOM 803 C C . GLY A 1 104 ? -17.922 -32.188 4.379 1 97.56 104 GLY A C 1
ATOM 804 O O . GLY A 1 104 ? -17.141 -32.281 5.332 1 97.56 104 GLY A O 1
ATOM 805 N N . GLU A 1 105 ? -17.531 -32.438 3.143 1 97.75 105 GLU A N 1
ATOM 806 C CA . GLU A 1 105 ? -16.172 -32.875 2.846 1 97.75 105 GLU A CA 1
ATOM 807 C C . GLU A 1 105 ? -15.195 -31.703 2.887 1 97.75 105 GLU A C 1
ATOM 809 O O . GLU A 1 105 ? -15.57 -30.562 2.584 1 97.75 105 GLU A O 1
ATOM 814 N N . SER A 1 106 ? -14.008 -32.031 3.295 1 97.19 106 SER A N 1
ATOM 815 C CA . SER A 1 106 ? -12.953 -31.031 3.361 1 97.19 106 SER A CA 1
ATOM 816 C C . SER A 1 106 ? -12.289 -30.828 2 1 97.19 106 SER A C 1
ATOM 818 O O . SER A 1 106 ? -12.273 -31.734 1.174 1 97.19 106 SER A O 1
ATOM 820 N N . TYR A 1 107 ? -11.852 -29.672 1.733 1 97.38 107 TYR A N 1
ATOM 821 C CA . TYR A 1 107 ? -11.078 -29.297 0.552 1 97.38 107 TYR A CA 1
ATOM 822 C C . TYR A 1 107 ? -9.891 -28.422 0.93 1 97.38 107 TYR A C 1
ATOM 824 O O . TYR A 1 107 ? -10.016 -27.516 1.762 1 97.38 107 TYR A O 1
ATOM 832 N N . VAL A 1 108 ? -8.797 -28.734 0.297 1 97.5 108 VAL A N 1
ATOM 833 C CA . VAL A 1 108 ? -7.574 -28 0.606 1 97.5 108 VAL A CA 1
ATOM 834 C C . VAL A 1 108 ? -7.129 -27.203 -0.615 1 97.5 108 VAL A C 1
ATOM 836 O O . VAL A 1 108 ? -7.098 -27.719 -1.731 1 97.5 108 VAL A O 1
ATOM 839 N N . LEU A 1 109 ? -6.832 -25.922 -0.395 1 98.25 109 LEU A N 1
ATOM 840 C CA . LEU A 1 109 ? -6.25 -25.031 -1.397 1 98.25 109 LEU A CA 1
ATOM 841 C C . LEU A 1 109 ? -4.898 -24.5 -0.931 1 98.25 109 LEU A C 1
ATOM 843 O O . LEU A 1 109 ? -4.82 -23.797 0.069 1 98.25 109 LEU A O 1
ATOM 847 N N . ASP A 1 110 ? -3.885 -24.844 -1.647 1 98.31 110 ASP A N 1
ATOM 848 C CA . ASP A 1 110 ? -2.564 -24.312 -1.318 1 98.31 110 ASP A CA 1
ATOM 849 C C . ASP A 1 110 ? -2.314 -22.984 -2.02 1 98.31 110 ASP A C 1
ATOM 851 O O . ASP A 1 110 ? -2.826 -22.75 -3.115 1 98.31 110 ASP A O 1
ATOM 855 N N . LEU A 1 111 ? -1.609 -22.125 -1.35 1 98.62 111 LEU A N 1
ATOM 856 C CA . LEU A 1 111 ? -1.268 -20.781 -1.798 1 98.62 111 LEU A CA 1
ATOM 857 C C . LEU A 1 111 ? 0.202 -20.469 -1.529 1 98.62 111 LEU A C 1
ATOM 859 O O . LEU A 1 111 ? 0.692 -20.688 -0.418 1 98.62 111 LEU A O 1
ATOM 863 N N . THR A 1 112 ? 0.918 -20.078 -2.553 1 98.75 112 THR A N 1
ATOM 864 C CA . THR A 1 112 ? 2.27 -19.562 -2.375 1 98.75 112 THR A CA 1
ATOM 865 C C . THR A 1 112 ? 2.289 -18.047 -2.514 1 98.75 112 THR A C 1
ATOM 867 O O . THR A 1 112 ? 1.763 -17.5 -3.484 1 98.75 112 THR A O 1
ATOM 870 N N . LEU A 1 113 ? 2.781 -17.391 -1.507 1 98.56 113 LEU A N 1
ATOM 871 C CA . LEU A 1 113 ? 3.02 -15.945 -1.585 1 98.56 113 LEU A CA 1
ATOM 872 C C . LEU A 1 113 ? 4.512 -15.648 -1.715 1 98.56 113 LEU A C 1
ATOM 874 O O . LEU A 1 113 ? 5.332 -16.281 -1.049 1 98.56 113 LEU A O 1
ATOM 878 N N . ILE A 1 114 ? 4.82 -14.648 -2.586 1 98.38 114 ILE A N 1
ATOM 879 C CA . ILE A 1 114 ? 6.207 -14.414 -2.982 1 98.38 114 ILE A CA 1
ATOM 880 C C . ILE A 1 114 ? 6.625 -13 -2.588 1 98.38 114 ILE A C 1
ATOM 882 O O . ILE A 1 114 ? 5.945 -12.031 -2.922 1 98.38 114 ILE A O 1
ATOM 886 N N . GLY A 1 115 ? 7.758 -12.938 -1.863 1 96.81 115 GLY A N 1
ATOM 887 C CA . GLY A 1 115 ? 8.32 -11.641 -1.494 1 96.81 115 GLY A CA 1
ATOM 888 C C . GLY A 1 115 ? 7.34 -10.766 -0.743 1 96.81 115 GLY A C 1
ATOM 889 O O . GLY A 1 115 ? 6.75 -11.188 0.255 1 96.81 115 GLY A O 1
ATOM 890 N N . HIS A 1 116 ? 7.121 -9.633 -1.23 1 94.81 116 HIS A N 1
ATOM 891 C CA . HIS A 1 116 ? 6.266 -8.625 -0.609 1 94.81 116 HIS A CA 1
ATOM 892 C C . HIS A 1 116 ? 4.801 -9.039 -0.661 1 94.81 116 HIS A C 1
ATOM 894 O O . HIS A 1 116 ? 3.969 -8.484 0.057 1 94.81 116 HIS A O 1
ATOM 900 N N . GLY A 1 117 ? 4.512 -10.031 -1.515 1 97.12 117 GLY A N 1
ATOM 901 C CA . GLY A 1 117 ? 3.156 -10.547 -1.549 1 97.12 117 GLY A CA 1
ATOM 902 C C . GLY A 1 117 ? 2.689 -11.086 -0.21 1 97.12 117 GLY A C 1
ATOM 903 O O . GLY A 1 117 ? 1.495 -11.055 0.095 1 97.12 117 GLY A O 1
ATOM 904 N N . ASN A 1 118 ? 3.641 -11.445 0.634 1 96.5 118 ASN A N 1
ATOM 905 C CA . ASN A 1 118 ? 3.32 -12.031 1.933 1 96.5 118 ASN A CA 1
ATOM 906 C C . ASN A 1 118 ? 2.672 -11.008 2.861 1 96.5 118 ASN A C 1
ATOM 908 O O . ASN A 1 118 ? 1.913 -11.375 3.762 1 96.5 118 ASN A O 1
ATOM 912 N N . ARG A 1 119 ? 2.922 -9.82 2.629 1 93.69 119 ARG A N 1
ATOM 913 C CA . ARG A 1 119 ? 2.35 -8.758 3.455 1 93.69 119 ARG A CA 1
ATOM 914 C C . ARG A 1 119 ? 0.833 -8.703 3.299 1 93.69 119 ARG A C 1
ATOM 916 O O . ARG A 1 119 ? 0.142 -8.102 4.121 1 93.69 119 ARG A O 1
ATOM 923 N N . HIS A 1 120 ? 0.284 -9.336 2.279 1 96.5 120 HIS A N 1
ATOM 924 C CA . HIS A 1 120 ? -1.132 -9.234 1.947 1 96.5 120 HIS A CA 1
ATOM 925 C C . HIS A 1 120 ? -1.896 -10.477 2.381 1 96.5 120 HIS A C 1
ATOM 927 O O . HIS A 1 120 ? -3.07 -10.641 2.041 1 96.5 120 HIS A O 1
ATOM 933 N N . LEU A 1 121 ? -1.255 -11.352 3.168 1 97 121 LEU A N 1
ATOM 934 C CA . LEU A 1 121 ? -1.877 -12.594 3.605 1 97 121 LEU A CA 1
ATOM 935 C C . LEU A 1 121 ? -3.205 -12.32 4.305 1 97 121 LEU A C 1
ATOM 937 O O . LEU A 1 121 ? -4.215 -12.953 3.992 1 97 121 LEU A O 1
ATOM 941 N N . PRO A 1 122 ? -3.299 -11.375 5.203 1 95.62 122 PRO A N 1
ATOM 942 C CA . PRO A 1 122 ? -4.59 -11.148 5.855 1 95.62 122 PRO A CA 1
ATOM 943 C C . PRO A 1 122 ? -5.691 -10.758 4.871 1 95.62 122 PRO A C 1
ATOM 945 O O . PRO A 1 122 ? -6.824 -11.227 4.992 1 95.62 122 PRO A O 1
ATOM 948 N N . TYR A 1 123 ? -5.391 -9.883 3.871 1 96.62 123 TYR A N 1
ATOM 949 C CA . TYR A 1 123 ? -6.352 -9.531 2.83 1 96.62 123 TYR A CA 1
ATOM 950 C C . TYR A 1 123 ? -6.824 -10.773 2.086 1 96.62 123 TYR A C 1
ATOM 952 O O . TYR A 1 123 ? -8.023 -10.945 1.839 1 96.62 123 TYR A O 1
ATOM 960 N N . LEU A 1 124 ? -5.875 -11.617 1.774 1 97.94 124 LEU A N 1
ATOM 961 C CA . LEU A 1 124 ? -6.184 -12.812 1.004 1 97.94 124 LEU A CA 1
ATOM 962 C C . LEU A 1 124 ? -7.059 -13.766 1.81 1 97.94 124 LEU A C 1
ATOM 964 O O . LEU A 1 124 ? -8.039 -14.305 1.292 1 97.94 124 LEU A O 1
ATOM 968 N N . LEU A 1 125 ? -6.746 -13.961 3.098 1 97.56 125 LEU A N 1
ATOM 969 C CA . LEU A 1 125 ? -7.527 -14.867 3.932 1 97.56 125 LEU A CA 1
ATOM 970 C C . LEU A 1 125 ? -8.953 -14.344 4.113 1 97.56 125 LEU A C 1
ATOM 972 O O . LEU A 1 125 ? -9.914 -15.109 4.016 1 97.56 125 LEU A O 1
ATOM 976 N N . HIS A 1 126 ? -9.094 -13.094 4.285 1 95.81 126 HIS A N 1
ATOM 977 C CA . HIS A 1 126 ? -10.43 -12.5 4.395 1 95.81 126 HIS A CA 1
ATOM 978 C C . HIS A 1 126 ? -11.195 -12.625 3.082 1 95.81 126 HIS A C 1
ATOM 980 O O . HIS A 1 126 ? -12.391 -12.922 3.08 1 95.81 126 HIS A O 1
ATOM 986 N N . ALA A 1 127 ? -10.508 -12.383 2.021 1 97.62 127 ALA A N 1
ATOM 987 C CA . ALA A 1 127 ? -11.133 -12.5 0.708 1 97.62 127 ALA A CA 1
ATOM 988 C C . ALA A 1 127 ? -11.57 -13.938 0.433 1 97.62 127 ALA A C 1
ATOM 990 O O . ALA A 1 127 ? -12.664 -14.164 -0.1 1 97.62 127 ALA A O 1
ATOM 991 N N . PHE A 1 128 ? -10.719 -14.859 0.797 1 98.19 128 PHE A N 1
ATOM 992 C CA . PHE A 1 128 ? -11.078 -16.266 0.61 1 98.19 128 PHE A CA 1
ATOM 993 C C . PHE A 1 128 ? -12.281 -16.625 1.475 1 98.19 128 PHE A C 1
ATOM 995 O O . PHE A 1 128 ? -13.141 -17.406 1.055 1 98.19 128 PHE A O 1
ATOM 1002 N N . GLU A 1 129 ? -12.312 -16.125 2.691 1 97.38 129 GLU A N 1
ATOM 1003 C CA . GLU A 1 129 ? -13.477 -16.359 3.537 1 97.38 129 GLU A CA 1
ATOM 1004 C C . GLU A 1 129 ? -14.75 -15.867 2.855 1 97.38 129 GLU A C 1
ATOM 1006 O O . GLU A 1 129 ? -15.742 -16.594 2.775 1 97.38 129 GLU A O 1
ATOM 1011 N N . ARG A 1 130 ? -14.734 -14.711 2.293 1 96.81 130 ARG A N 1
ATOM 1012 C CA . ARG A 1 130 ? -15.891 -14.117 1.633 1 96.81 130 ARG A CA 1
ATOM 1013 C C . ARG A 1 130 ? -16.219 -14.852 0.341 1 96.81 130 ARG A C 1
ATOM 1015 O O . ARG A 1 130 ? -17.391 -15.07 0.032 1 96.81 130 ARG A O 1
ATOM 1022 N N . ALA A 1 131 ? -15.242 -15.188 -0.381 1 97.81 131 ALA A N 1
ATOM 1023 C CA . ALA A 1 131 ? -15.445 -15.938 -1.616 1 97.81 131 ALA A CA 1
ATOM 1024 C C . ALA A 1 131 ? -16.141 -17.266 -1.34 1 97.81 131 ALA A C 1
ATOM 1026 O O . ALA A 1 131 ? -17.094 -17.641 -2.037 1 97.81 131 ALA A O 1
ATOM 1027 N N . GLY A 1 132 ? -15.602 -17.953 -0.355 1 97.88 132 GLY A N 1
ATOM 1028 C CA . GLY A 1 132 ? -16.203 -19.219 0.021 1 97.88 132 GLY A CA 1
ATOM 1029 C C . GLY A 1 132 ? -17.672 -19.078 0.419 1 97.88 132 GLY A C 1
ATOM 1030 O O . GLY A 1 132 ? -18.5 -19.891 0.012 1 97.88 132 GLY A O 1
ATOM 1031 N N . LEU A 1 133 ? -18 -18.062 1.185 1 96.94 133 LEU A N 1
ATOM 1032 C CA . LEU A 1 133 ? -19.359 -17.812 1.635 1 96.94 133 LEU A CA 1
ATOM 1033 C C . LEU A 1 133 ? -20.266 -17.438 0.463 1 96.94 133 LEU A C 1
ATOM 1035 O O . LEU A 1 133 ? -21.438 -17.812 0.437 1 96.94 133 LEU A O 1
ATOM 1039 N N . ALA A 1 134 ? -19.719 -16.703 -0.496 1 96.88 134 ALA A N 1
ATOM 1040 C CA . ALA A 1 134 ? -20.469 -16.312 -1.683 1 96.88 134 ALA A CA 1
ATOM 1041 C C . ALA A 1 134 ? -20.75 -17.5 -2.588 1 96.88 134 ALA A C 1
ATOM 1043 O O . ALA A 1 134 ? -21.719 -17.516 -3.348 1 96.88 134 ALA A O 1
ATOM 1044 N N . GLY A 1 135 ? -19.812 -18.469 -2.586 1 97.44 135 GLY A N 1
ATOM 1045 C CA . GLY A 1 135 ? -20 -19.688 -3.342 1 97.44 135 GLY A CA 1
ATOM 1046 C C . GLY A 1 135 ? -18.938 -19.922 -4.391 1 97.44 135 GLY A C 1
ATOM 1047 O O . GLY A 1 135 ? -18.5 -18.984 -5.059 1 97.44 135 GLY A O 1
ATOM 1048 N N . ILE A 1 136 ? -18.562 -21.188 -4.582 1 96.25 136 ILE A N 1
ATOM 1049 C CA . ILE A 1 136 ? -17.5 -21.578 -5.496 1 96.25 136 ILE A CA 1
ATOM 1050 C C . ILE A 1 136 ? -18.062 -22.531 -6.555 1 96.25 136 ILE A C 1
ATOM 1052 O O . ILE A 1 136 ? -18.906 -23.375 -6.25 1 96.25 136 ILE A O 1
ATOM 1056 N N . GLY A 1 137 ? -17.562 -22.359 -7.801 1 89.06 137 GLY A N 1
ATOM 1057 C CA . GLY A 1 137 ? -17.938 -23.281 -8.867 1 89.06 137 GLY A CA 1
ATOM 1058 C C . GLY A 1 137 ? -19.234 -22.906 -9.555 1 89.06 137 GLY A C 1
ATOM 1059 O O . GLY A 1 137 ? -19.844 -21.891 -9.234 1 89.06 137 GLY A O 1
ATOM 1060 N N . LYS A 1 138 ? -19.656 -23.719 -10.516 1 83.44 138 LYS A N 1
ATOM 1061 C CA . LYS A 1 138 ? -20.844 -23.453 -11.328 1 83.44 138 LYS A CA 1
ATOM 1062 C C . LYS A 1 138 ? -22.094 -23.359 -10.461 1 83.44 138 LYS A C 1
ATOM 1064 O O . LYS A 1 138 ? -22.953 -22.516 -10.703 1 83.44 138 LYS A O 1
ATOM 1069 N N . GLY A 1 139 ? -22.109 -24.078 -9.453 1 88.44 139 GLY A N 1
ATOM 1070 C CA . GLY A 1 139 ? -23.266 -24.109 -8.586 1 88.44 139 GLY A CA 1
ATOM 1071 C C . GLY A 1 139 ? -23.219 -23.062 -7.48 1 88.44 139 GLY A C 1
ATOM 1072 O O . GLY A 1 139 ? -24.172 -22.922 -6.711 1 88.44 139 GLY A O 1
ATOM 1073 N N . ARG A 1 140 ? -22.141 -22.344 -7.41 1 94.38 140 ARG A N 1
ATOM 1074 C CA . ARG A 1 140 ? -21.969 -21.344 -6.367 1 94.38 140 ARG A CA 1
ATOM 1075 C C . ARG A 1 140 ? -22.25 -21.922 -4.988 1 94.38 140 ARG A C 1
ATOM 1077 O O . ARG A 1 140 ? -23.016 -21.359 -4.207 1 94.38 140 ARG A O 1
ATOM 1084 N N . THR A 1 141 ? -21.656 -23.016 -4.789 1 96.94 141 THR A N 1
ATOM 1085 C CA . THR A 1 141 ? -21.859 -23.719 -3.525 1 96.94 141 THR A CA 1
ATOM 1086 C C . THR A 1 141 ? -20.953 -23.156 -2.438 1 96.94 141 THR A C 1
ATOM 1088 O O . THR A 1 141 ? -19.766 -22.906 -2.678 1 96.94 141 THR A O 1
ATOM 1091 N N . ARG A 1 142 ? -21.484 -23.047 -1.292 1 97.69 142 ARG A N 1
ATOM 1092 C CA . ARG A 1 142 ? -20.75 -22.484 -0.162 1 97.69 142 ARG A CA 1
ATOM 1093 C C . ARG A 1 142 ? -19.594 -23.375 0.238 1 97.69 142 ARG A C 1
ATOM 1095 O O . ARG A 1 142 ? -19.734 -24.594 0.309 1 97.69 142 ARG A O 1
ATOM 1102 N N . MET A 1 143 ? -18.453 -22.797 0.397 1 97.75 143 MET A N 1
ATOM 1103 C CA . MET A 1 143 ? -17.25 -23.422 0.954 1 97.75 143 MET A CA 1
ATOM 1104 C C . MET A 1 143 ? -16.719 -22.594 2.123 1 97.75 143 MET A C 1
ATOM 1106 O O . MET A 1 143 ? -16.109 -21.547 1.922 1 97.75 143 MET A O 1
ATOM 1110 N N . GLU A 1 144 ? -16.844 -23.109 3.295 1 98.12 144 GLU A N 1
ATOM 1111 C CA . GLU A 1 144 ? -16.484 -22.344 4.488 1 98.12 144 GLU A CA 1
ATOM 1112 C C . GLU A 1 144 ? -15 -22.5 4.801 1 98.12 144 GLU A C 1
ATOM 1114 O O . GLU A 1 144 ? -14.492 -23.625 4.914 1 98.12 144 GLU A O 1
ATOM 1119 N N . LEU A 1 145 ? -14.289 -21.406 4.918 1 98.31 145 LEU A N 1
ATOM 1120 C CA . LEU A 1 145 ? -12.898 -21.438 5.34 1 98.31 145 LEU A CA 1
ATOM 1121 C C . LEU A 1 145 ? -12.789 -21.734 6.832 1 98.31 145 LEU A C 1
ATOM 1123 O O . LEU A 1 145 ? -13.242 -20.953 7.664 1 98.31 145 LEU A O 1
ATOM 1127 N N . GLU A 1 146 ? -12.117 -22.797 7.164 1 98.25 146 GLU A N 1
ATOM 1128 C CA . GLU A 1 146 ? -12.047 -23.234 8.555 1 98.25 146 GLU A CA 1
ATOM 1129 C C . GLU A 1 146 ? -10.727 -22.812 9.195 1 98.25 146 GLU A C 1
ATOM 1131 O O . GLU A 1 146 ? -10.602 -22.797 10.422 1 98.25 146 GLU A O 1
ATOM 1136 N N . GLY A 1 147 ? -9.82 -22.547 8.422 1 98.12 147 GLY A N 1
ATOM 1137 C CA . GLY A 1 147 ? -8.516 -22.141 8.906 1 98.12 147 GLY A CA 1
ATOM 1138 C C . GLY A 1 147 ? -7.43 -22.203 7.848 1 98.12 147 GLY A C 1
ATOM 1139 O O . GLY A 1 147 ? -7.691 -22.609 6.715 1 98.12 147 GLY A O 1
ATOM 1140 N N . ALA A 1 148 ? -6.246 -21.734 8.219 1 98.44 148 ALA A N 1
ATOM 1141 C CA . ALA A 1 148 ? -5.09 -21.781 7.332 1 98.44 148 ALA A CA 1
ATOM 1142 C C . ALA A 1 148 ? -3.816 -22.125 8.109 1 98.44 148 ALA A C 1
ATOM 1144 O O . ALA A 1 148 ? -3.705 -21.812 9.297 1 98.44 148 ALA A O 1
ATOM 1145 N N . GLU A 1 149 ? -2.938 -22.766 7.457 1 98.56 149 GLU A N 1
ATOM 1146 C CA . GLU A 1 149 ? -1.626 -23.125 7.992 1 98.56 149 GLU A CA 1
ATOM 1147 C C . GLU A 1 149 ? -0.505 -22.594 7.098 1 98.56 149 GLU A C 1
ATOM 1149 O O . GLU A 1 149 ? -0.719 -22.344 5.914 1 98.56 149 GLU A O 1
ATOM 1154 N N . ARG A 1 150 ? 0.577 -22.391 7.66 1 98.06 150 ARG A N 1
ATOM 1155 C CA . ARG A 1 150 ? 1.804 -22.078 6.934 1 98.06 150 ARG A CA 1
ATOM 1156 C C . ARG A 1 150 ? 2.779 -23.25 6.988 1 98.06 150 ARG A C 1
ATOM 1158 O O . ARG A 1 150 ? 2.959 -23.859 8.039 1 98.06 150 ARG A O 1
ATOM 1165 N N . GLU A 1 151 ? 3.377 -23.5 5.844 1 97.62 151 GLU A N 1
ATOM 1166 C CA . GLU A 1 151 ? 4.422 -24.516 5.84 1 97.62 151 GLU A CA 1
ATOM 1167 C C . GLU A 1 151 ? 5.656 -24.047 6.602 1 97.62 151 GLU A C 1
ATOM 1169 O O . GLU A 1 151 ? 6.121 -22.922 6.406 1 97.62 151 GLU A O 1
ATOM 1174 N N . VAL A 1 152 ? 6.172 -24.859 7.488 1 95 152 VAL A N 1
ATOM 1175 C CA . VAL A 1 152 ? 7.32 -24.484 8.312 1 95 152 VAL A CA 1
ATOM 1176 C C . VAL A 1 152 ? 8.5 -24.109 7.41 1 95 152 VAL A C 1
ATOM 1178 O O . VAL A 1 152 ? 9.156 -23.094 7.625 1 95 152 VAL A O 1
ATOM 1181 N N . ARG A 1 153 ? 8.727 -24.938 6.465 1 92.31 153 ARG A N 1
ATOM 1182 C CA . ARG A 1 153 ? 9.656 -24.719 5.367 1 92.31 153 ARG A CA 1
ATOM 1183 C C . ARG A 1 153 ? 9.086 -25.203 4.047 1 92.31 153 ARG A C 1
ATOM 1185 O O . ARG A 1 153 ? 8.578 -26.328 3.963 1 92.31 153 ARG A O 1
ATOM 1192 N N . PRO A 1 154 ? 9.195 -24.328 3.135 1 92.62 154 PRO A N 1
ATOM 1193 C CA . PRO A 1 154 ? 8.648 -24.797 1.857 1 92.62 154 PRO A CA 1
ATOM 1194 C C . PRO A 1 154 ? 9.258 -26.125 1.408 1 92.62 154 PRO A C 1
ATOM 1196 O O . PRO A 1 154 ? 10.484 -26.25 1.354 1 92.62 154 PRO A O 1
ATOM 1199 N N . GLY A 1 155 ? 8.43 -27.062 1.177 1 89 155 GLY A N 1
ATOM 1200 C CA . GLY A 1 155 ? 8.867 -28.391 0.743 1 89 155 GLY A CA 1
ATOM 1201 C C . GLY A 1 155 ? 8.922 -29.406 1.872 1 89 155 GLY A C 1
ATOM 1202 O O . GLY A 1 155 ? 9.047 -30.609 1.629 1 89 155 GLY A O 1
ATOM 1203 N N . ALA A 1 156 ? 8.75 -29.031 3.088 1 91.38 156 ALA A N 1
ATOM 1204 C CA . ALA A 1 156 ? 8.883 -29.922 4.238 1 91.38 156 ALA A CA 1
ATOM 1205 C C . ALA A 1 156 ? 7.574 -30.656 4.52 1 91.38 156 ALA A C 1
ATOM 1207 O O . ALA A 1 156 ? 7.555 -31.656 5.254 1 91.38 156 ALA A O 1
ATOM 1208 N N . ASP A 1 157 ? 6.527 -30.141 4.086 1 92.88 157 ASP A N 1
ATOM 1209 C CA . ASP A 1 157 ? 5.188 -30.688 4.297 1 92.88 157 ASP A CA 1
ATOM 1210 C C . ASP A 1 157 ? 4.848 -30.75 5.785 1 92.88 157 ASP A C 1
ATOM 1212 O O . ASP A 1 157 ? 4.281 -31.734 6.254 1 92.88 157 ASP A O 1
ATOM 1216 N N . THR A 1 158 ? 5.402 -29.922 6.562 1 96.62 158 THR A N 1
ATOM 1217 C CA . THR A 1 158 ? 5.031 -29.656 7.949 1 96.62 158 THR A CA 1
ATOM 1218 C C . THR A 1 158 ? 4.406 -28.281 8.094 1 96.62 158 THR A C 1
ATOM 1220 O O . THR A 1 158 ? 4.934 -27.297 7.566 1 96.62 158 THR A O 1
ATOM 1223 N N . TRP A 1 159 ? 3.324 -28.344 8.758 1 97.12 159 TRP A N 1
ATOM 1224 C CA . TRP A 1 159 ? 2.482 -27.156 8.711 1 97.12 159 TRP A CA 1
ATOM 1225 C C . TRP A 1 159 ? 2.154 -26.656 10.109 1 97.12 159 TRP A C 1
ATOM 1227 O O . TRP A 1 159 ? 1.986 -27.453 11.039 1 97.12 159 TRP A O 1
ATOM 1237 N N . GLN A 1 160 ? 2.078 -25.375 10.273 1 97.25 160 GLN A N 1
ATOM 1238 C CA . GLN A 1 160 ? 1.687 -24.719 11.516 1 97.25 160 GLN A CA 1
ATOM 1239 C C . GLN A 1 160 ? 0.489 -23.797 11.297 1 97.25 160 GLN A C 1
ATOM 1241 O O . GLN A 1 160 ? 0.445 -23.047 10.328 1 97.25 160 GLN A O 1
ATOM 1246 N N . ARG A 1 161 ? -0.462 -23.844 12.219 1 97.19 161 ARG A N 1
ATOM 1247 C CA . ARG A 1 161 ? -1.66 -23.016 12.117 1 97.19 161 ARG A CA 1
ATOM 1248 C C . ARG A 1 161 ? -1.316 -21.531 12.258 1 97.19 161 ARG A C 1
ATOM 1250 O O . ARG A 1 161 ? -0.577 -21.141 13.164 1 97.19 161 ARG A O 1
ATOM 1257 N N . VAL A 1 162 ? -1.883 -20.719 11.328 1 96.94 162 VAL A N 1
ATOM 1258 C CA . VAL A 1 162 ? -1.577 -19.297 11.391 1 96.94 162 VAL A CA 1
ATOM 1259 C C . VAL A 1 162 ? -2.871 -18.484 11.367 1 96.94 162 VAL A C 1
ATOM 1261 O O . VAL A 1 162 ? -2.852 -17.266 11.523 1 96.94 162 VAL A O 1
ATOM 1264 N N . TYR A 1 163 ? -3.99 -19.156 11.133 1 96.19 163 TYR A N 1
ATOM 1265 C CA . TYR A 1 163 ? -5.246 -18.422 11.039 1 96.19 163 TYR A CA 1
ATOM 1266 C C . TYR A 1 163 ? -6.422 -19.297 11.469 1 96.19 163 TYR A C 1
ATOM 1268 O O . TYR A 1 163 ? -6.504 -20.469 11.094 1 96.19 163 TYR A O 1
ATOM 1276 N N . GLU A 1 164 ? -7.27 -18.688 12.227 1 94.56 164 GLU A N 1
ATOM 1277 C CA . GLU A 1 164 ? -8.609 -19.172 12.562 1 94.56 164 GLU A CA 1
ATOM 1278 C C . GLU A 1 164 ? -9.648 -18.078 12.359 1 94.56 164 GLU A C 1
ATOM 1280 O O . GLU A 1 164 ? -9.414 -16.922 12.688 1 94.56 164 GLU A O 1
ATOM 1285 N N . PRO A 1 165 ? -10.781 -18.547 11.75 1 90 165 PRO A N 1
ATOM 1286 C CA . PRO A 1 165 ? -11.82 -17.531 11.539 1 90 165 PRO A CA 1
ATOM 1287 C C . PRO A 1 165 ? -12.148 -16.75 12.812 1 90 165 PRO A C 1
ATOM 1289 O O . PRO A 1 165 ? -12.281 -17.328 13.891 1 90 165 PRO A O 1
ATOM 1292 N N . GLY A 1 166 ? -12.227 -15.422 12.68 1 85.25 166 GLY A N 1
ATOM 1293 C CA . GLY A 1 166 ? -12.57 -14.562 13.805 1 85.25 166 GLY A CA 1
ATOM 1294 C C . GLY A 1 166 ? -11.367 -14.133 14.617 1 85.25 166 GLY A C 1
ATOM 1295 O O . GLY A 1 166 ? -11.477 -13.289 15.508 1 85.25 166 GLY A O 1
ATOM 1296 N N . GLN A 1 167 ? -10.203 -14.719 14.375 1 87.94 167 GLN A N 1
ATOM 1297 C CA . GLN A 1 167 ? -8.984 -14.359 15.086 1 87.94 167 GLN A CA 1
ATOM 1298 C C . GLN A 1 167 ? -8.016 -13.602 14.18 1 87.94 167 GLN A C 1
ATOM 1300 O O . GLN A 1 167 ? -8.117 -13.68 12.953 1 87.94 167 GLN A O 1
ATOM 1305 N N . PRO A 1 168 ? -7.133 -12.867 14.773 1 88 168 PRO A N 1
ATOM 1306 C CA . PRO A 1 168 ? -6.125 -12.18 13.961 1 88 168 PRO A CA 1
ATOM 1307 C C . PRO A 1 168 ? -5.184 -13.156 13.25 1 88 168 PRO A C 1
ATOM 1309 O O . PRO A 1 168 ? -4.871 -14.219 13.789 1 88 168 PRO A O 1
ATOM 1312 N N . VAL A 1 169 ? -4.766 -12.766 12.109 1 91.62 169 VAL A N 1
ATOM 1313 C CA . VAL A 1 169 ? -3.82 -13.562 11.336 1 91.62 169 VAL A CA 1
ATOM 1314 C C . VAL A 1 169 ? -2.426 -13.453 11.953 1 91.62 169 VAL A C 1
ATOM 1316 O O . VAL A 1 169 ? -1.976 -12.359 12.289 1 91.62 169 VAL A O 1
ATOM 1319 N N . GLU A 1 170 ? -1.784 -14.477 12.094 1 87.56 170 GLU A N 1
ATOM 1320 C CA . GLU A 1 170 ? -0.394 -14.477 12.539 1 87.56 170 GLU A CA 1
ATOM 1321 C C . GLU A 1 170 ? 0.565 -14.367 11.359 1 87.56 170 GLU A C 1
ATOM 1323 O O . GLU A 1 170 ? 0.676 -15.289 10.555 1 87.56 170 GLU A O 1
ATOM 1328 N N . LEU A 1 171 ? 1.217 -13.242 11.312 1 86.75 171 LEU A N 1
ATOM 1329 C CA . LEU A 1 171 ? 2.23 -13.078 10.273 1 86.75 171 LEU A CA 1
ATOM 1330 C C . LEU A 1 171 ? 3.6 -13.523 10.773 1 86.75 171 LEU A C 1
ATOM 1332 O O . LEU A 1 171 ? 4.09 -13.016 11.789 1 86.75 171 LEU A O 1
ATOM 1336 N N . LEU A 1 172 ? 4.121 -14.453 10.125 1 89.25 172 LEU A N 1
ATOM 1337 C CA . LEU A 1 172 ? 5.457 -14.938 10.445 1 89.25 172 LEU A CA 1
ATOM 1338 C C . LEU A 1 172 ? 6.484 -14.391 9.461 1 89.25 172 LEU A C 1
ATOM 1340 O O . LEU A 1 172 ? 6.164 -14.125 8.305 1 89.25 172 LEU A O 1
ATOM 1344 N N . PRO A 1 173 ? 7.707 -14.188 9.922 1 90.12 173 PRO A N 1
ATOM 1345 C CA . PRO A 1 173 ? 8.758 -13.734 9.008 1 90.12 173 PRO A CA 1
ATOM 1346 C C . PRO A 1 173 ? 8.961 -14.68 7.828 1 90.12 173 PRO A C 1
ATOM 1348 O O . PRO A 1 173 ? 8.852 -15.898 7.988 1 90.12 173 PRO A O 1
ATOM 1351 N N . VAL A 1 174 ? 9.188 -14.055 6.727 1 93.56 174 VAL A N 1
ATOM 1352 C CA . VAL A 1 174 ? 9.422 -14.836 5.516 1 93.56 174 VAL A CA 1
ATOM 1353 C C . VAL A 1 174 ? 10.859 -14.625 5.035 1 93.56 174 VAL A C 1
ATOM 1355 O O . VAL A 1 174 ? 11.266 -13.5 4.746 1 93.56 174 VAL A O 1
ATOM 1358 N N . ASP A 1 175 ? 11.547 -15.695 4.949 1 91 175 ASP A N 1
ATOM 1359 C CA . ASP A 1 175 ? 12.945 -15.656 4.516 1 91 175 ASP A CA 1
ATOM 1360 C C . ASP A 1 175 ? 13.094 -16.203 3.098 1 91 175 ASP A C 1
ATOM 1362 O O . ASP A 1 175 ? 12.18 -16.844 2.572 1 91 175 ASP A O 1
ATOM 1366 N N . ALA A 1 176 ? 14.25 -15.805 2.578 1 93.38 176 ALA A N 1
ATOM 1367 C CA . ALA A 1 176 ? 14.578 -16.438 1.299 1 93.38 176 ALA A CA 1
ATOM 1368 C C . ALA A 1 176 ? 14.633 -17.953 1.431 1 93.38 176 ALA A C 1
ATOM 1370 O O . ALA A 1 176 ? 15.125 -18.484 2.43 1 93.38 176 ALA A O 1
ATOM 1371 N N . LEU A 1 177 ? 14.148 -18.609 0.464 1 92.25 177 LEU A N 1
ATOM 1372 C CA . LEU A 1 177 ? 14.141 -20.062 0.474 1 92.25 177 LEU A CA 1
ATOM 1373 C C . LEU A 1 177 ? 15.562 -20.609 0.354 1 92.25 177 LEU A C 1
ATOM 1375 O O . LEU A 1 177 ? 16.281 -20.297 -0.599 1 92.25 177 LEU A O 1
ATOM 1379 N N . PRO A 1 178 ? 15.922 -21.406 1.313 1 90.94 178 PRO A N 1
ATOM 1380 C CA . PRO A 1 178 ? 17.219 -22.078 1.124 1 90.94 178 PRO A CA 1
ATOM 1381 C C . PRO A 1 178 ? 17.203 -23.047 -0.061 1 90.94 178 PRO A C 1
ATOM 1383 O O . PRO A 1 178 ? 16.203 -23.703 -0.316 1 90.94 178 PRO A O 1
ATOM 1386 N N . ILE A 1 179 ? 18.266 -23.078 -0.773 1 89.94 179 ILE A N 1
ATOM 1387 C CA . ILE A 1 179 ? 18.422 -23.969 -1.914 1 89.94 179 ILE A CA 1
ATOM 1388 C C . ILE A 1 179 ? 19.312 -25.141 -1.526 1 89.94 179 ILE A C 1
ATOM 1390 O O . ILE A 1 179 ? 20.516 -25 -1.389 1 89.94 179 ILE A O 1
ATOM 1394 N N . PRO A 1 180 ? 18.656 -26.25 -1.365 1 85.5 180 PRO A N 1
ATOM 1395 C CA . PRO A 1 180 ? 19.469 -27.406 -1.022 1 85.5 180 PRO A CA 1
ATOM 1396 C C . PRO A 1 180 ? 20.328 -27.891 -2.189 1 85.5 180 PRO A C 1
ATOM 1398 O O . PRO A 1 180 ? 20.078 -27.531 -3.342 1 85.5 180 PRO A O 1
ATOM 1401 N N . PRO A 1 181 ? 21.344 -28.703 -1.829 1 80.44 181 PRO A N 1
ATOM 1402 C CA . PRO A 1 181 ? 22.125 -29.281 -2.922 1 80.44 181 PRO A CA 1
ATOM 1403 C C . PRO A 1 181 ? 21.297 -30.234 -3.797 1 80.44 181 PRO A C 1
ATOM 1405 O O . PRO A 1 181 ? 20.328 -30.812 -3.324 1 80.44 181 PRO A O 1
ATOM 1408 N N . SER A 1 182 ? 21.656 -30.156 -5.125 1 77.31 182 SER A N 1
ATOM 1409 C CA . SER A 1 182 ? 21 -31.109 -6.035 1 77.31 182 SER A CA 1
ATOM 1410 C C . SER A 1 182 ? 21.469 -32.531 -5.777 1 77.31 182 SER A C 1
ATOM 1412 O O . SER A 1 182 ? 22.672 -32.812 -5.727 1 77.31 182 SER A O 1
ATOM 1414 N N . THR A 1 183 ? 20.656 -33.344 -5.043 1 66.75 183 THR A N 1
ATOM 1415 C CA . THR A 1 183 ? 21.125 -34.656 -4.715 1 66.75 183 THR A CA 1
ATOM 1416 C C . THR A 1 183 ? 20.547 -35.688 -5.676 1 66.75 183 THR A C 1
ATOM 1418 O O . THR A 1 183 ? 19.469 -35.5 -6.23 1 66.75 183 THR A O 1
ATOM 1421 N N . GLY A 1 184 ? 21.391 -36.75 -5.949 1 66.81 184 GLY A N 1
ATOM 1422 C CA . GLY A 1 184 ? 20.938 -37.906 -6.699 1 66.81 184 GLY A CA 1
ATOM 1423 C C . GLY A 1 184 ? 21.5 -37.969 -8.109 1 66.81 184 GLY A C 1
ATOM 1424 O O . GLY A 1 184 ? 22.062 -36.969 -8.594 1 66.81 184 GLY A O 1
ATOM 1425 N N . ASP A 1 185 ? 21.406 -39.156 -8.719 1 64.12 185 ASP A N 1
ATOM 1426 C CA . ASP A 1 185 ? 22 -39.438 -10.023 1 64.12 185 ASP A CA 1
ATOM 1427 C C . ASP A 1 185 ? 21.094 -38.969 -11.156 1 64.12 185 ASP A C 1
ATOM 1429 O O . ASP A 1 185 ? 21.562 -38.75 -12.281 1 64.12 185 ASP A O 1
ATOM 1433 N N . ARG A 1 186 ? 19.828 -38.906 -10.867 1 75.44 186 ARG A N 1
ATOM 1434 C CA . ARG A 1 186 ? 18.891 -38.469 -11.891 1 75.44 186 ARG A CA 1
ATOM 1435 C C . ARG A 1 186 ? 17.875 -37.469 -11.328 1 75.44 186 ARG A C 1
ATOM 1437 O O . ARG A 1 186 ? 17.422 -37.625 -10.195 1 75.44 186 ARG A O 1
ATOM 1444 N N . LEU A 1 187 ? 17.797 -36.469 -12.164 1 88.75 187 LEU A N 1
ATOM 1445 C CA . LEU A 1 187 ? 16.766 -35.5 -11.797 1 88.75 187 LEU A CA 1
ATOM 1446 C C . LEU A 1 187 ? 15.523 -35.688 -12.664 1 88.75 187 LEU A C 1
ATOM 1448 O O . LEU A 1 187 ? 15.555 -35.438 -13.867 1 88.75 187 LEU A O 1
ATOM 1452 N N . ARG A 1 188 ? 14.523 -36.281 -12.109 1 93.31 188 ARG A N 1
ATOM 1453 C CA . ARG A 1 188 ? 13.227 -36.375 -12.781 1 93.31 188 ARG A CA 1
ATOM 1454 C C . ARG A 1 188 ? 12.281 -35.281 -12.328 1 93.31 188 ARG A C 1
ATOM 1456 O O . ARG A 1 188 ? 12.141 -35.031 -11.125 1 93.31 188 ARG A O 1
ATOM 1463 N N . VAL A 1 189 ? 11.703 -34.594 -13.312 1 95.31 189 VAL A N 1
ATOM 1464 C CA . VAL A 1 189 ? 10.789 -33.5 -13.055 1 95.31 189 VAL A CA 1
ATOM 1465 C C . VAL A 1 189 ? 9.414 -33.812 -13.648 1 95.31 189 VAL A C 1
ATOM 1467 O O . VAL A 1 189 ? 9.312 -34.188 -14.82 1 95.31 189 VAL A O 1
ATOM 1470 N N . GLU A 1 190 ? 8.445 -33.719 -12.875 1 97.19 190 GLU A N 1
ATOM 1471 C CA . GLU A 1 190 ? 7.07 -33.906 -13.336 1 97.19 190 GLU A CA 1
ATOM 1472 C C . GLU A 1 190 ? 6.379 -32.531 -13.531 1 97.19 190 GLU A C 1
ATOM 1474 O O . GLU A 1 190 ? 6.449 -31.672 -12.664 1 97.19 190 GLU A O 1
ATOM 1479 N N . LEU A 1 191 ? 5.789 -32.375 -14.695 1 97.81 191 LEU A N 1
ATOM 1480 C CA . LEU A 1 191 ? 4.855 -31.281 -14.938 1 97.81 191 LEU A CA 1
ATOM 1481 C C . LEU A 1 191 ? 3.453 -31.656 -14.461 1 97.81 191 LEU A C 1
ATOM 1483 O O . LEU A 1 191 ? 2.693 -32.281 -15.203 1 97.81 191 LEU A O 1
ATOM 1487 N N . ARG A 1 192 ? 3.084 -31.172 -13.289 1 96.19 192 ARG A N 1
ATOM 1488 C CA . ARG A 1 192 ? 1.868 -31.609 -12.617 1 96.19 192 ARG A CA 1
ATOM 1489 C C . ARG A 1 192 ? 0.646 -30.875 -13.141 1 96.19 192 ARG A C 1
ATOM 1491 O O . ARG A 1 192 ? -0.466 -31.406 -13.125 1 96.19 192 ARG A O 1
ATOM 1498 N N . THR A 1 193 ? 0.802 -29.672 -13.492 1 97.75 193 THR A N 1
ATOM 1499 C CA . THR A 1 193 ? -0.21 -28.875 -14.164 1 97.75 193 THR A CA 1
ATOM 1500 C C . THR A 1 193 ? 0.317 -28.344 -15.492 1 97.75 193 THR A C 1
ATOM 1502 O O . THR A 1 193 ? 1.528 -28.312 -15.719 1 97.75 193 THR A O 1
ATOM 1505 N N . PRO A 1 194 ? -0.563 -28.016 -16.406 1 97.81 194 PRO A N 1
ATOM 1506 C CA . PRO A 1 194 ? -0.126 -27.688 -17.766 1 97.81 194 PRO A CA 1
ATOM 1507 C C . PRO A 1 194 ? 0.91 -26.562 -17.797 1 97.81 194 PRO A C 1
ATOM 1509 O O . PRO A 1 194 ? 0.688 -25.5 -17.219 1 97.81 194 PRO A O 1
ATOM 1512 N N . LEU A 1 195 ? 1.989 -26.844 -18.422 1 98.56 195 LEU A N 1
ATOM 1513 C CA . LEU A 1 195 ? 3.061 -25.891 -18.641 1 98.56 195 LEU A CA 1
ATOM 1514 C C . LEU A 1 195 ? 2.918 -25.219 -20.016 1 98.56 195 LEU A C 1
ATOM 1516 O O . LEU A 1 195 ? 2.986 -25.891 -21.047 1 98.56 195 LEU A O 1
ATOM 1520 N N . ARG A 1 196 ? 2.758 -23.938 -20 1 98 196 ARG A N 1
ATOM 1521 C CA . ARG A 1 196 ? 2.553 -23.172 -21.219 1 98 196 ARG A CA 1
ATOM 1522 C C . ARG A 1 196 ? 3.775 -22.328 -21.547 1 98 196 ARG A C 1
ATOM 1524 O O . ARG A 1 196 ? 4.035 -21.328 -20.891 1 98 196 ARG A O 1
ATOM 1531 N N . LEU A 1 197 ? 4.461 -22.719 -22.625 1 98 197 LEU A N 1
ATOM 1532 C CA . LEU A 1 197 ? 5.672 -22.047 -23.062 1 98 197 LEU A CA 1
ATOM 1533 C C . LEU A 1 197 ? 5.555 -21.609 -24.516 1 98 197 LEU A C 1
ATOM 1535 O O . LEU A 1 197 ? 4.844 -22.234 -25.297 1 98 197 LEU A O 1
ATOM 1539 N N . ARG A 1 198 ? 6.238 -20.547 -24.75 1 96.56 198 ARG A N 1
ATOM 1540 C CA . ARG A 1 198 ? 6.355 -20.109 -26.125 1 96.56 198 ARG A CA 1
ATOM 1541 C C . ARG A 1 198 ? 7.82 -19.922 -26.531 1 96.56 198 ARG A C 1
ATOM 1543 O O . ARG A 1 198 ? 8.641 -19.531 -25.703 1 96.56 198 ARG A O 1
ATOM 1550 N N . ARG A 1 199 ? 8.141 -20.312 -27.656 1 95.19 199 ARG A N 1
ATOM 1551 C CA . ARG A 1 199 ? 9.422 -20.062 -28.312 1 95.19 199 ARG A CA 1
ATOM 1552 C C . ARG A 1 199 ? 9.219 -19.344 -29.641 1 95.19 199 ARG A C 1
ATOM 1554 O O . ARG A 1 199 ? 8.578 -19.859 -30.547 1 95.19 199 ARG A O 1
ATOM 1561 N N . GLU A 1 200 ? 9.734 -18.109 -29.672 1 93.38 200 GLU A N 1
ATOM 1562 C CA . GLU A 1 200 ? 9.578 -17.281 -30.859 1 93.38 200 GLU A CA 1
ATOM 1563 C C . GLU A 1 200 ? 8.109 -17.109 -31.219 1 93.38 200 GLU A C 1
ATOM 1565 O O . GLU A 1 200 ? 7.723 -17.297 -32.375 1 93.38 200 GLU A O 1
ATOM 1570 N N . GLY A 1 201 ? 7.324 -16.938 -30.266 1 92.19 201 GLY A N 1
ATOM 1571 C CA . GLY A 1 201 ? 5.922 -16.609 -30.438 1 92.19 201 GLY A CA 1
ATOM 1572 C C . GLY A 1 201 ? 5.039 -17.828 -30.656 1 92.19 201 GLY A C 1
ATOM 1573 O O . GLY A 1 201 ? 3.816 -17.703 -30.734 1 92.19 201 GLY A O 1
ATOM 1574 N N . ARG A 1 202 ? 5.641 -18.969 -30.703 1 95.19 202 ARG A N 1
ATOM 1575 C CA . ARG A 1 202 ? 4.875 -20.188 -30.953 1 95.19 202 ARG A CA 1
ATOM 1576 C C . ARG A 1 202 ? 4.852 -21.078 -29.703 1 95.19 202 ARG A C 1
ATOM 1578 O O . ARG A 1 202 ? 5.848 -21.172 -28.984 1 95.19 202 ARG A O 1
ATOM 1585 N N . PRO A 1 203 ? 3.703 -21.812 -29.547 1 96.69 203 PRO A N 1
ATOM 1586 C CA . PRO A 1 203 ? 3.645 -22.719 -28.406 1 96.69 203 PRO A CA 1
ATOM 1587 C C . PRO A 1 203 ? 4.656 -23.859 -28.516 1 96.69 203 PRO A C 1
ATOM 1589 O O . PRO A 1 203 ? 4.855 -24.422 -29.594 1 96.69 203 PRO A O 1
ATOM 1592 N N . VAL A 1 204 ? 5.328 -24.172 -27.453 1 98.19 204 VAL A N 1
ATOM 1593 C CA . VAL A 1 204 ? 6.238 -25.312 -27.391 1 98.19 204 VAL A CA 1
ATOM 1594 C C . VAL A 1 204 ? 5.438 -26.609 -27.219 1 98.19 204 VAL A C 1
ATOM 1596 O O . VAL A 1 204 ? 4.664 -26.734 -26.266 1 98.19 204 VAL A O 1
ATOM 1599 N N . ARG A 1 205 ? 5.641 -27.562 -28.109 1 98.06 205 ARG A N 1
ATOM 1600 C CA . ARG A 1 205 ? 4.906 -28.828 -28.141 1 98.06 205 ARG A CA 1
ATOM 1601 C C . ARG A 1 205 ? 5.766 -29.969 -27.609 1 98.06 205 ARG A C 1
ATOM 1603 O O . ARG A 1 205 ? 6.973 -29.812 -27.422 1 98.06 205 ARG A O 1
ATOM 1610 N N . PRO A 1 206 ? 5.082 -31.109 -27.312 1 98 206 PRO A N 1
ATOM 1611 C CA . PRO A 1 206 ? 5.828 -32.25 -26.734 1 98 206 PRO A CA 1
ATOM 1612 C C . PRO A 1 206 ? 7.023 -32.656 -27.594 1 98 206 PRO A C 1
ATOM 1614 O O . PRO A 1 206 ? 8.086 -32.969 -27.062 1 98 206 PRO A O 1
ATOM 1617 N N . ASP A 1 207 ? 6.914 -32.562 -28.906 1 96.75 207 ASP A N 1
ATOM 1618 C CA . ASP A 1 207 ? 7.941 -33.062 -29.812 1 96.75 207 ASP A CA 1
ATOM 1619 C C . ASP A 1 207 ? 9.062 -32.062 -30 1 96.75 207 ASP A C 1
ATOM 1621 O O . ASP A 1 207 ? 10.148 -32.406 -30.469 1 96.75 207 ASP A O 1
ATOM 1625 N N . THR A 1 208 ? 8.828 -30.891 -29.594 1 96.75 208 THR A N 1
ATOM 1626 C CA . THR A 1 208 ? 9.82 -29.844 -29.844 1 96.75 208 THR A CA 1
ATOM 1627 C C . THR A 1 208 ? 10.398 -29.328 -28.531 1 96.75 208 THR A C 1
ATOM 1629 O O . THR A 1 208 ? 11.328 -28.531 -28.516 1 96.75 208 THR A O 1
ATOM 1632 N N . PHE A 1 209 ? 9.922 -29.797 -27.438 1 98.12 209 PHE A N 1
ATOM 1633 C CA . PHE A 1 209 ? 10.32 -29.328 -26.109 1 98.12 209 PHE A CA 1
ATOM 1634 C C . PHE A 1 209 ? 11.812 -29.547 -25.891 1 98.12 209 PHE A C 1
ATOM 1636 O O . PHE A 1 209 ? 12.336 -30.609 -26.203 1 98.12 209 PHE A O 1
ATOM 1643 N N . ARG A 1 210 ? 12.469 -28.516 -25.359 1 97.69 210 ARG A N 1
ATOM 1644 C CA . ARG A 1 210 ? 13.859 -28.562 -24.922 1 97.69 210 ARG A CA 1
ATOM 1645 C C . ARG A 1 210 ? 14 -28.047 -23.484 1 97.69 210 ARG A C 1
ATOM 1647 O O . ARG A 1 210 ? 13.18 -27.25 -23.031 1 97.69 210 ARG A O 1
ATOM 1654 N N . PHE A 1 211 ? 15.062 -28.469 -22.828 1 97.31 211 PHE A N 1
ATOM 1655 C CA . PHE A 1 211 ? 15.312 -27.984 -21.469 1 97.31 211 PHE A CA 1
ATOM 1656 C C . PHE A 1 211 ? 15.43 -26.469 -21.453 1 97.31 211 PHE A C 1
ATOM 1658 O O . PHE A 1 211 ? 14.953 -25.812 -20.516 1 97.31 211 PHE A O 1
ATOM 1665 N N . SER A 1 212 ? 16 -25.922 -22.484 1 97.81 212 SER A N 1
ATOM 1666 C CA . SER A 1 212 ? 16.219 -24.484 -22.547 1 97.81 212 SER A CA 1
ATOM 1667 C C . SER A 1 212 ? 14.898 -23.719 -22.531 1 97.81 212 SER A C 1
ATOM 1669 O O . SER A 1 212 ? 14.836 -22.594 -22.031 1 97.81 212 SER A O 1
ATOM 1671 N N . ASP A 1 213 ? 13.828 -24.266 -23.031 1 98.06 213 ASP A N 1
ATOM 1672 C CA . ASP A 1 213 ? 12.516 -23.625 -23 1 98.06 213 ASP A CA 1
ATOM 1673 C C . ASP A 1 213 ? 12.039 -23.438 -21.562 1 98.06 213 ASP A C 1
ATOM 1675 O O . ASP A 1 213 ? 11.602 -22.344 -21.188 1 98.06 213 ASP A O 1
ATOM 1679 N N . LEU A 1 214 ? 12.141 -24.5 -20.812 1 98.25 214 LEU A N 1
ATOM 1680 C CA . LEU A 1 214 ? 11.742 -24.469 -19.406 1 98.25 214 LEU A CA 1
ATOM 1681 C C . LEU A 1 214 ? 12.648 -23.531 -18.609 1 98.25 214 LEU A C 1
ATOM 1683 O O . LEU A 1 214 ? 12.156 -22.672 -17.875 1 98.25 214 LEU A O 1
ATOM 1687 N N . PHE A 1 215 ? 13.922 -23.672 -18.844 1 97.75 215 PHE A N 1
ATOM 1688 C CA . PHE A 1 215 ? 14.875 -22.922 -18.047 1 97.75 215 PHE A CA 1
ATOM 1689 C C . PHE A 1 215 ? 14.758 -21.438 -18.312 1 97.75 215 PHE A C 1
ATOM 1691 O O . PHE A 1 215 ? 14.797 -20.625 -17.375 1 97.75 215 PHE A O 1
ATOM 1698 N N . SER A 1 216 ? 14.617 -21.062 -19.562 1 97.38 216 SER A N 1
ATOM 1699 C CA . SER A 1 216 ? 14.484 -19.656 -19.891 1 97.38 216 SER A CA 1
ATOM 1700 C C . SER A 1 216 ? 13.258 -19.031 -19.219 1 97.38 216 SER A C 1
ATOM 1702 O O . SER A 1 216 ? 13.305 -17.891 -18.75 1 97.38 216 SER A O 1
ATOM 1704 N N . SER A 1 217 ? 12.219 -19.766 -19.188 1 97.38 217 SER A N 1
ATOM 1705 C CA . SER A 1 217 ? 11.008 -19.328 -18.516 1 97.38 217 SER A CA 1
ATOM 1706 C C . SER A 1 217 ? 11.258 -19.141 -17.016 1 97.38 217 SER A C 1
ATOM 1708 O O . SER A 1 217 ? 10.867 -18.125 -16.438 1 97.38 217 SER A O 1
ATOM 1710 N N . LEU A 1 218 ? 11.922 -20.062 -16.422 1 98.06 218 LEU A N 1
ATOM 1711 C CA . LEU A 1 218 ? 12.211 -20.016 -14.992 1 98.06 218 LEU A CA 1
ATOM 1712 C C . LEU A 1 218 ? 13.156 -18.859 -14.664 1 98.06 218 LEU A C 1
ATOM 1714 O O . LEU A 1 218 ? 12.93 -18.125 -13.703 1 98.06 218 LEU A O 1
ATOM 1718 N N . LEU A 1 219 ? 14.172 -18.766 -15.461 1 97.38 219 LEU A N 1
ATOM 1719 C CA . LEU A 1 219 ? 15.156 -17.703 -15.25 1 97.38 219 LEU A CA 1
ATOM 1720 C C . LEU A 1 219 ? 14.508 -16.328 -15.305 1 97.38 219 LEU A C 1
ATOM 1722 O O . LEU A 1 219 ? 14.727 -15.5 -14.422 1 97.38 219 LEU A O 1
ATOM 1726 N N . ARG A 1 220 ? 13.703 -16.141 -16.297 1 95.62 220 ARG A N 1
ATOM 1727 C CA . ARG A 1 220 ? 13.008 -14.875 -16.453 1 95.62 220 ARG A CA 1
ATOM 1728 C C . ARG A 1 220 ? 12.055 -14.625 -15.289 1 95.62 220 ARG A C 1
ATOM 1730 O O . ARG A 1 220 ? 12.016 -13.523 -14.734 1 95.62 220 ARG A O 1
ATOM 1737 N N . ARG A 1 221 ? 11.328 -15.594 -14.906 1 97 221 ARG A N 1
ATOM 1738 C CA . ARG A 1 221 ? 10.344 -15.453 -13.844 1 97 221 ARG A CA 1
ATOM 1739 C C . ARG A 1 221 ? 11.016 -15.141 -12.508 1 97 221 ARG A C 1
ATOM 1741 O O . ARG A 1 221 ? 10.617 -14.203 -11.812 1 97 221 ARG A O 1
ATOM 1748 N N . VAL A 1 222 ? 12.047 -15.883 -12.219 1 97.38 222 VAL A N 1
ATOM 1749 C CA . VAL A 1 222 ? 12.75 -15.68 -10.961 1 97.38 222 VAL A CA 1
ATOM 1750 C C . VAL A 1 222 ? 13.383 -14.289 -10.945 1 97.38 222 VAL A C 1
ATOM 1752 O O . VAL A 1 222 ? 13.328 -13.586 -9.93 1 97.38 222 VAL A O 1
ATOM 1755 N N . SER A 1 223 ? 13.914 -13.93 -12.047 1 96.19 223 SER A N 1
ATOM 1756 C CA . SER A 1 223 ? 14.508 -12.602 -12.164 1 96.19 223 SER A CA 1
ATOM 1757 C C . SER A 1 223 ? 13.477 -11.508 -11.914 1 96.19 223 SER A C 1
ATOM 1759 O O . SER A 1 223 ? 13.727 -10.586 -11.133 1 96.19 223 SER A O 1
ATOM 1761 N N . MET A 1 224 ? 12.352 -11.68 -12.492 1 95.69 224 MET A N 1
ATOM 1762 C CA . MET A 1 224 ? 11.312 -10.656 -12.367 1 95.69 224 MET A CA 1
ATOM 1763 C C . MET A 1 224 ? 10.734 -10.641 -10.961 1 95.69 224 MET A C 1
ATOM 1765 O O . MET A 1 224 ? 10.5 -9.562 -10.398 1 95.69 224 MET A O 1
ATOM 1769 N N . LEU A 1 225 ? 10.562 -11.773 -10.398 1 97.44 225 LEU A N 1
ATOM 1770 C CA . LEU A 1 225 ? 10 -11.844 -9.055 1 97.44 225 LEU A CA 1
ATOM 1771 C C . LEU A 1 225 ? 10.953 -11.227 -8.039 1 97.44 225 LEU A C 1
ATOM 1773 O O . LEU A 1 225 ? 10.516 -10.508 -7.137 1 97.44 225 LEU A O 1
ATOM 1777 N N . THR A 1 226 ? 12.227 -11.484 -8.188 1 96.38 226 THR A N 1
ATOM 1778 C CA . THR A 1 226 ? 13.203 -10.914 -7.266 1 96.38 226 THR A CA 1
ATOM 1779 C C . THR A 1 226 ? 13.289 -9.398 -7.445 1 96.38 226 THR A C 1
ATOM 1781 O O . THR A 1 226 ? 13.438 -8.664 -6.469 1 96.38 226 THR A O 1
ATOM 1784 N N . TYR A 1 227 ? 13.141 -9 -8.656 1 94.12 227 TYR A N 1
ATOM 1785 C CA . TYR A 1 227 ? 13.273 -7.578 -8.961 1 94.12 227 TYR A CA 1
ATOM 1786 C C . TYR A 1 227 ? 12.07 -6.793 -8.445 1 94.12 227 TYR A C 1
ATOM 1788 O O . TYR A 1 227 ? 12.227 -5.754 -7.801 1 94.12 227 TYR A O 1
ATOM 1796 N N . PHE A 1 228 ? 10.922 -7.27 -8.617 1 94.44 228 PHE A N 1
ATOM 1797 C CA . PHE A 1 228 ? 9.727 -6.469 -8.383 1 94.44 228 PHE A CA 1
ATOM 1798 C C . PHE A 1 228 ? 9.164 -6.73 -6.996 1 94.44 228 PHE A C 1
ATOM 1800 O O . PHE A 1 228 ? 8.461 -5.887 -6.434 1 94.44 228 PHE A O 1
ATOM 1807 N N . HIS A 1 229 ? 9.43 -7.91 -6.406 1 95.94 229 HIS A N 1
ATOM 1808 C CA . HIS A 1 229 ? 8.695 -8.273 -5.199 1 95.94 229 HIS A CA 1
ATOM 1809 C C . HIS A 1 229 ? 9.648 -8.641 -4.066 1 95.94 229 HIS A C 1
ATOM 1811 O O . HIS A 1 229 ? 9.219 -9.133 -3.02 1 95.94 229 HIS A O 1
ATOM 1817 N N . ALA A 1 230 ? 10.898 -8.523 -4.281 1 94.44 230 ALA A N 1
ATOM 1818 C CA . ALA A 1 230 ? 11.891 -8.766 -3.232 1 94.44 230 ALA A CA 1
ATOM 1819 C C . ALA A 1 230 ? 12.875 -7.605 -3.129 1 94.44 230 ALA A C 1
ATOM 1821 O O . ALA A 1 230 ? 12.758 -6.617 -3.857 1 94.44 230 ALA A O 1
ATOM 1822 N N . ASP A 1 231 ? 13.758 -7.676 -2.148 1 89.19 231 ASP A N 1
ATOM 1823 C CA . ASP A 1 231 ? 14.641 -6.547 -1.857 1 89.19 231 ASP A CA 1
ATOM 1824 C C . ASP A 1 231 ? 15.992 -6.719 -2.539 1 89.19 231 ASP A C 1
ATOM 1826 O O . ASP A 1 231 ? 16.797 -5.781 -2.59 1 89.19 231 ASP A O 1
ATOM 1830 N N . HIS A 1 232 ? 16.203 -7.926 -3.125 1 90.19 232 HIS A N 1
ATOM 1831 C CA . HIS A 1 232 ? 17.484 -8.219 -3.73 1 90.19 232 HIS A CA 1
ATOM 1832 C C . HIS A 1 232 ? 17.328 -8.758 -5.145 1 90.19 232 HIS A C 1
ATOM 1834 O O . HIS A 1 232 ? 17.188 -9.969 -5.34 1 90.19 232 HIS A O 1
ATOM 1840 N N . PRO A 1 233 ? 17.438 -7.84 -6.102 1 92.12 233 PRO A N 1
ATOM 1841 C CA . PRO A 1 233 ? 17.312 -8.305 -7.484 1 92.12 233 PRO A CA 1
ATOM 1842 C C . PRO A 1 233 ? 18.391 -9.312 -7.863 1 92.12 233 PRO A C 1
ATOM 1844 O O . PRO A 1 233 ? 19.531 -9.188 -7.434 1 92.12 233 PRO A O 1
ATOM 1847 N N . LEU A 1 234 ? 18.047 -10.273 -8.664 1 94.38 234 LEU A N 1
ATOM 1848 C CA . LEU A 1 234 ? 18.969 -11.305 -9.125 1 94.38 234 LEU A CA 1
ATOM 1849 C C . LEU A 1 234 ? 20.047 -10.711 -10.039 1 94.38 234 LEU A C 1
ATOM 1851 O O . LEU A 1 234 ? 19.719 -10.031 -11.016 1 94.38 234 LEU A O 1
ATOM 1855 N N . GLU A 1 235 ? 21.234 -10.891 -9.648 1 92.62 235 GLU A N 1
ATOM 1856 C CA . GLU A 1 235 ? 22.359 -10.555 -10.5 1 92.62 235 GLU A CA 1
ATOM 1857 C C . GLU A 1 235 ? 23.078 -11.812 -10.977 1 92.62 235 GLU A C 1
ATOM 1859 O O . GLU A 1 235 ? 23.766 -12.484 -10.195 1 92.62 235 GLU A O 1
ATOM 1864 N N . THR A 1 236 ? 22.844 -12.164 -12.25 1 93.06 236 THR A N 1
ATOM 1865 C CA . THR A 1 236 ? 23.453 -13.375 -12.789 1 93.06 236 THR A CA 1
ATOM 1866 C C . THR A 1 236 ? 23.797 -13.195 -14.266 1 93.06 236 THR A C 1
ATOM 1868 O O . THR A 1 236 ? 23.5 -12.148 -14.852 1 93.06 236 THR A O 1
ATOM 1871 N N . ASP A 1 237 ? 24.562 -14.141 -14.789 1 93.69 237 ASP A N 1
ATOM 1872 C CA . ASP A 1 237 ? 24.906 -14.148 -16.203 1 93.69 237 ASP A CA 1
ATOM 1873 C C . ASP A 1 237 ? 23.766 -14.734 -17.047 1 93.69 237 ASP A C 1
ATOM 1875 O O . ASP A 1 237 ? 23.828 -15.891 -17.469 1 93.69 237 ASP A O 1
ATOM 1879 N N . PHE A 1 238 ? 22.828 -13.891 -17.328 1 93.88 238 PHE A N 1
ATOM 1880 C CA . PHE A 1 238 ? 21.625 -14.305 -18.031 1 93.88 238 PHE A CA 1
ATOM 1881 C C . PHE A 1 238 ? 21.953 -14.945 -19.375 1 93.88 238 PHE A C 1
ATOM 1883 O O . PHE A 1 238 ? 21.484 -16.047 -19.672 1 93.88 238 PHE A O 1
ATOM 1890 N N . ALA A 1 239 ? 22.719 -14.305 -20.094 1 94.44 239 ALA A N 1
ATOM 1891 C CA . ALA A 1 239 ? 23.078 -14.797 -21.438 1 94.44 239 ALA A CA 1
ATOM 1892 C C . ALA A 1 239 ? 23.844 -16.109 -21.344 1 94.44 239 ALA A C 1
ATOM 1894 O O . ALA A 1 239 ? 23.547 -17.062 -22.078 1 94.44 239 ALA A O 1
ATOM 1895 N N . GLY A 1 240 ? 24.797 -16.109 -20.469 1 95.31 240 GLY A N 1
ATOM 1896 C CA . GLY A 1 240 ? 25.578 -17.312 -20.297 1 95.31 240 GLY A CA 1
ATOM 1897 C C . GLY A 1 240 ? 24.75 -18.516 -19.859 1 95.31 240 GLY A C 1
ATOM 1898 O O . GLY A 1 240 ? 24.906 -19.609 -20.375 1 95.31 240 GLY A O 1
ATOM 1899 N N . LEU A 1 241 ? 23.844 -18.328 -18.953 1 95.94 241 LEU A N 1
ATOM 1900 C CA . LEU A 1 241 ? 22.984 -19.391 -18.453 1 95.94 241 LEU A CA 1
ATOM 1901 C C . LEU A 1 241 ? 22.047 -19.891 -19.547 1 95.94 241 LEU A C 1
ATOM 1903 O O . LEU A 1 241 ? 21.844 -21.094 -19.703 1 95.94 241 LEU A O 1
ATOM 1907 N N . THR A 1 242 ? 21.547 -18.969 -20.297 1 95.12 242 THR A N 1
ATOM 1908 C CA . THR A 1 242 ? 20.625 -19.312 -21.391 1 95.12 242 THR A CA 1
ATOM 1909 C C . THR A 1 242 ? 21.344 -20.156 -22.438 1 95.12 242 THR A C 1
ATOM 1911 O O . THR A 1 242 ? 20.812 -21.156 -22.906 1 95.12 242 THR A O 1
ATOM 1914 N N . THR A 1 243 ? 22.5 -19.734 -22.766 1 95.88 243 THR A N 1
ATOM 1915 C CA . THR A 1 243 ? 23.297 -20.469 -23.75 1 95.88 243 THR A CA 1
ATOM 1916 C C . THR A 1 243 ? 23.641 -21.859 -23.219 1 95.88 243 THR A C 1
ATOM 1918 O O . THR A 1 243 ? 23.5 -22.859 -23.938 1 95.88 243 THR A O 1
ATOM 1921 N N . ALA A 1 244 ? 24.047 -21.953 -22.016 1 96.06 244 ALA A N 1
ATOM 1922 C CA . ALA A 1 244 ? 24.422 -23.219 -21.422 1 96.06 244 ALA A CA 1
ATOM 1923 C C . ALA A 1 244 ? 23.219 -24.172 -21.359 1 96.06 244 ALA A C 1
ATOM 1925 O O . ALA A 1 244 ? 23.375 -25.391 -21.5 1 96.06 244 ALA A O 1
ATOM 1926 N N . ALA A 1 245 ? 22.062 -23.672 -21.141 1 97 245 ALA A N 1
ATOM 1927 C CA . ALA A 1 245 ? 20.859 -24.484 -21.031 1 97 245 ALA A CA 1
ATOM 1928 C C . ALA A 1 245 ? 20.547 -25.188 -22.344 1 97 245 ALA A C 1
ATOM 1930 O O . ALA A 1 245 ? 19.969 -26.266 -22.359 1 97 245 ALA A O 1
ATOM 1931 N N . ARG A 1 246 ? 20.938 -24.562 -23.438 1 96.5 246 ARG A N 1
ATOM 1932 C CA . ARG A 1 246 ? 20.688 -25.141 -24.75 1 96.5 246 ARG A CA 1
ATOM 1933 C C . ARG A 1 246 ? 21.469 -26.438 -24.938 1 96.5 246 ARG A C 1
ATOM 1935 O O . ARG A 1 246 ? 21.109 -27.266 -25.766 1 96.5 246 ARG A O 1
ATOM 1942 N N . ALA A 1 247 ? 22.484 -26.562 -24.203 1 95.56 247 ALA A N 1
ATOM 1943 C CA . ALA A 1 247 ? 23.391 -27.703 -24.359 1 95.56 247 ALA A CA 1
ATOM 1944 C C . ALA A 1 247 ? 22.984 -28.859 -23.453 1 95.56 247 ALA A C 1
ATOM 1946 O O . ALA A 1 247 ? 23.562 -29.938 -23.531 1 95.56 247 ALA A O 1
ATOM 1947 N N . VAL A 1 248 ? 22.016 -28.719 -22.594 1 94.94 248 VAL A N 1
ATOM 1948 C CA . VAL A 1 248 ? 21.594 -29.781 -21.672 1 94.94 248 VAL A CA 1
ATOM 1949 C C . VAL A 1 248 ? 20.594 -30.703 -22.375 1 94.94 248 VAL A C 1
ATOM 1951 O O . VAL A 1 248 ? 19.484 -30.281 -22.703 1 94.94 248 VAL A O 1
ATOM 1954 N N . PRO A 1 249 ? 20.953 -31.953 -22.578 1 94.25 249 PRO A N 1
ATOM 1955 C CA . PRO A 1 249 ? 20.016 -32.875 -23.234 1 94.25 249 PRO A CA 1
ATOM 1956 C C . PRO A 1 249 ? 18.938 -33.406 -22.281 1 94.25 249 PRO A C 1
ATOM 1958 O O . PRO A 1 249 ? 19.156 -33.406 -21.062 1 94.25 249 PRO A O 1
ATOM 1961 N N . LEU A 1 250 ? 17.797 -33.812 -22.891 1 95.12 250 LEU A N 1
ATOM 1962 C CA . LEU A 1 250 ? 16.828 -34.594 -22.141 1 95.12 250 LEU A CA 1
ATOM 1963 C C . LEU A 1 250 ? 17.203 -36.062 -22.172 1 95.12 250 LEU A C 1
ATOM 1965 O O . LEU A 1 250 ? 17.359 -36.656 -23.25 1 95.12 250 LEU A O 1
ATOM 1969 N N . LEU A 1 251 ? 17.375 -36.625 -21.062 1 92.69 251 LEU A N 1
ATOM 1970 C CA . LEU A 1 251 ? 17.656 -38.062 -21.016 1 92.69 251 LEU A CA 1
ATOM 1971 C C . LEU A 1 251 ? 16.391 -38.875 -21.359 1 92.69 251 LEU A C 1
ATOM 1973 O O . LEU A 1 251 ? 16.484 -39.969 -21.938 1 92.69 251 LEU A O 1
ATOM 1977 N N . ASP A 1 252 ? 15.258 -38.375 -20.953 1 94.56 252 ASP A N 1
ATOM 1978 C CA . ASP A 1 252 ? 13.938 -38.938 -21.266 1 94.56 252 ASP A CA 1
ATOM 1979 C C . ASP A 1 252 ? 12.875 -37.812 -21.25 1 94.56 252 ASP A C 1
ATOM 1981 O O . ASP A 1 252 ? 13.047 -36.812 -20.594 1 94.56 252 ASP A O 1
ATOM 1985 N N . SER A 1 253 ? 11.844 -38 -22.094 1 96.06 253 SER A N 1
ATOM 1986 C CA . SER A 1 253 ? 10.742 -37.062 -22.172 1 96.06 253 SER A CA 1
ATOM 1987 C C . SER A 1 253 ? 9.422 -37.781 -22.469 1 96.06 253 SER A C 1
ATOM 1989 O O . SER A 1 253 ? 9.25 -38.344 -23.562 1 96.06 253 SER A O 1
ATOM 1991 N N . GLN A 1 254 ? 8.578 -37.812 -21.5 1 97.94 254 GLN A N 1
ATOM 1992 C CA . GLN A 1 254 ? 7.219 -38.344 -21.656 1 97.94 254 GLN A CA 1
ATOM 1993 C C . GLN A 1 254 ? 6.184 -37.219 -21.469 1 97.94 254 GLN A C 1
ATOM 1995 O O . GLN A 1 254 ? 5.562 -37.125 -20.406 1 97.94 254 GLN A O 1
ATOM 2000 N N . LEU A 1 255 ? 6.082 -36.438 -22.531 1 98.19 255 LEU A N 1
ATOM 2001 C CA . LEU A 1 255 ? 5.223 -35.25 -22.453 1 98.19 255 LEU A CA 1
ATOM 2002 C C . LEU A 1 255 ? 3.975 -35.438 -23.312 1 98.19 255 LEU A C 1
ATOM 2004 O O . LEU A 1 255 ? 4.027 -36.094 -24.359 1 98.19 255 LEU A O 1
ATOM 2008 N N . THR A 1 256 ? 2.877 -34.969 -22.859 1 98.25 256 THR A N 1
ATOM 2009 C CA . THR A 1 256 ? 1.619 -34.906 -23.594 1 98.25 256 THR A CA 1
ATOM 2010 C C . THR A 1 256 ? 1.096 -33.469 -23.641 1 98.25 256 THR A C 1
ATOM 2012 O O . THR A 1 256 ? 1.561 -32.625 -22.891 1 98.25 256 THR A O 1
ATOM 2015 N N . TRP A 1 257 ? 0.225 -33.281 -24.625 1 97.69 257 TRP A N 1
ATOM 2016 C CA . TRP A 1 257 ? -0.434 -31.984 -24.781 1 97.69 257 TRP A CA 1
ATOM 2017 C C . TRP A 1 257 ? -1.885 -32.062 -24.312 1 97.69 257 TRP A C 1
ATOM 2019 O O . TRP A 1 257 ? -2.648 -32.906 -24.781 1 97.69 257 TRP A O 1
ATOM 2029 N N . ARG A 1 258 ? -2.26 -31.234 -23.391 1 96.06 258 ARG A N 1
ATOM 2030 C CA . ARG A 1 258 ? -3.629 -31.188 -22.891 1 96.06 258 ARG A CA 1
ATOM 2031 C C . ARG A 1 258 ? -4.285 -29.844 -23.219 1 96.06 258 ARG A C 1
ATOM 2033 O O . ARG A 1 258 ? -3.664 -28.797 -23.078 1 96.06 258 ARG A O 1
ATOM 2040 N N . SER A 1 259 ? -5.512 -29.938 -23.719 1 94.81 259 SER A N 1
ATOM 2041 C CA . SER A 1 259 ? -6.305 -28.75 -24.031 1 94.81 259 SER A CA 1
ATOM 2042 C C . SER A 1 259 ? -7.656 -28.797 -23.328 1 94.81 259 SER A C 1
ATOM 2044 O O . SER A 1 259 ? -8.258 -29.859 -23.188 1 94.81 259 SER A O 1
ATOM 2046 N N . TRP A 1 260 ? -8.125 -27.656 -22.844 1 92 260 TRP A N 1
ATOM 2047 C CA . TRP A 1 260 ? -9.445 -27.531 -22.234 1 92 260 TRP A CA 1
ATOM 2048 C C . TRP A 1 260 ? -9.945 -26.094 -22.328 1 92 260 TRP A C 1
ATOM 2050 O O . TRP A 1 260 ? -9.281 -25.219 -22.891 1 92 260 TRP A O 1
ATOM 2060 N N . ASN A 1 261 ? -11.141 -25.906 -21.859 1 91.44 261 ASN A N 1
ATOM 2061 C CA . ASN A 1 261 ? -11.719 -24.578 -21.812 1 91.44 261 ASN A CA 1
ATOM 2062 C C . ASN A 1 261 ? -12.07 -24.156 -20.391 1 91.44 261 ASN A C 1
ATOM 2064 O O . ASN A 1 261 ? -12.391 -25 -19.547 1 91.44 261 ASN A O 1
ATOM 2068 N N . ARG A 1 262 ? -11.938 -22.875 -20.219 1 87.81 262 ARG A N 1
ATOM 2069 C CA . ARG A 1 262 ? -12.414 -22.281 -18.969 1 87.81 262 ARG A CA 1
ATOM 2070 C C . ARG A 1 262 ? -13.336 -21.109 -19.25 1 87.81 262 ARG A C 1
ATOM 2072 O O . ARG A 1 262 ? -13.234 -20.453 -20.281 1 87.81 262 ARG A O 1
ATOM 2079 N N . PHE A 1 263 ? -14.203 -20.812 -18.312 1 84.31 263 PHE A N 1
ATOM 2080 C CA . PHE A 1 263 ? -15.031 -19.625 -18.422 1 84.31 263 PHE A CA 1
ATOM 2081 C C . PHE A 1 263 ? -14.359 -18.438 -17.75 1 84.31 263 PHE A C 1
ATOM 2083 O O . PHE A 1 263 ? -13.805 -18.562 -16.656 1 84.31 263 PHE A O 1
ATOM 2090 N N . SER A 1 264 ? -14.305 -17.312 -18.469 1 86.44 264 SER A N 1
ATOM 2091 C CA . SER A 1 264 ? -13.797 -16.078 -17.906 1 86.44 264 SER A CA 1
ATOM 2092 C C . SER A 1 264 ? -14.93 -15.102 -17.594 1 86.44 264 SER A C 1
ATOM 2094 O O . SER A 1 264 ? -15.57 -14.562 -18.5 1 86.44 264 SER A O 1
ATOM 2096 N N . SER A 1 265 ? -15.078 -14.828 -16.281 1 79.38 265 SER A N 1
ATOM 2097 C CA . SER A 1 265 ? -16.109 -13.898 -15.867 1 79.38 265 SER A CA 1
ATOM 2098 C C . SER A 1 265 ? -15.789 -12.469 -16.312 1 79.38 265 SER A C 1
ATOM 2100 O O . SER A 1 265 ? -16.688 -11.688 -16.625 1 79.38 265 SER A O 1
ATOM 2102 N N . ARG A 1 266 ? -14.57 -12.125 -16.375 1 77.38 266 ARG A N 1
ATOM 2103 C CA . ARG A 1 266 ? -14.141 -10.805 -16.797 1 77.38 266 ARG A CA 1
ATOM 2104 C C . ARG A 1 266 ? -14.484 -10.562 -18.266 1 77.38 266 ARG A C 1
ATOM 2106 O O . ARG A 1 266 ? -15 -9.5 -18.609 1 77.38 266 ARG A O 1
ATOM 2113 N N . GLN A 1 267 ? -14.289 -11.602 -19.031 1 80.75 267 GLN A N 1
ATOM 2114 C CA . GLN A 1 267 ? -14.508 -11.484 -20.469 1 80.75 267 GLN A CA 1
ATOM 2115 C C . GLN A 1 267 ? -15.867 -12.047 -20.859 1 80.75 267 GLN A C 1
ATOM 2117 O O . GLN A 1 267 ? -16.297 -11.898 -22 1 80.75 267 GLN A O 1
ATOM 2122 N N . LYS A 1 268 ? -16.453 -12.688 -19.969 1 85 268 LYS A N 1
ATOM 2123 C CA . LYS A 1 268 ? -17.766 -13.297 -20.172 1 85 268 LYS A CA 1
ATOM 2124 C C . LYS A 1 268 ? -17.75 -14.234 -21.375 1 85 268 LYS A C 1
ATOM 2126 O O . LYS A 1 268 ? -18.656 -14.188 -22.219 1 85 268 LYS A O 1
ATOM 2131 N N . THR A 1 269 ? -16.641 -14.969 -21.484 1 88.25 269 THR A N 1
ATOM 2132 C CA . THR A 1 269 ? -16.484 -15.914 -22.578 1 88.25 269 THR A CA 1
ATOM 2133 C C . THR A 1 269 ? -15.625 -17.109 -22.156 1 88.25 269 THR A C 1
ATOM 2135 O O . THR A 1 269 ? -14.992 -17.078 -21.109 1 88.25 269 THR A O 1
ATOM 2138 N N . GLU A 1 270 ? -15.719 -18.125 -23.031 1 91.44 270 GLU A N 1
ATOM 2139 C CA . GLU A 1 270 ? -14.82 -19.266 -22.828 1 91.44 270 GLU A CA 1
ATOM 2140 C C . GLU A 1 270 ? -13.43 -18.969 -23.391 1 91.44 270 GLU A C 1
ATOM 2142 O O . GLU A 1 270 ? -13.297 -18.344 -24.453 1 91.44 270 GLU A O 1
ATOM 2147 N N . VAL A 1 271 ? -12.484 -19.344 -22.609 1 92.5 271 VAL A N 1
ATOM 2148 C CA . VAL A 1 271 ? -11.094 -19.156 -23 1 92.5 271 VAL A CA 1
ATOM 2149 C C . VAL A 1 271 ? -10.406 -20.516 -23.141 1 92.5 271 VAL A C 1
ATOM 2151 O O . VAL A 1 271 ? -10.484 -21.359 -22.234 1 92.5 271 VAL A O 1
ATOM 2154 N N . ALA A 1 272 ? -9.812 -20.688 -24.25 1 92.06 272 ALA A N 1
ATOM 2155 C CA . ALA A 1 272 ? -9.07 -21.922 -24.5 1 92.06 272 ALA A CA 1
ATOM 2156 C C . ALA A 1 272 ? -7.777 -21.953 -23.688 1 92.06 272 ALA A C 1
ATOM 2158 O O . ALA A 1 272 ? -7.039 -20.969 -23.641 1 92.06 272 ALA A O 1
ATOM 2159 N N . MET A 1 273 ? -7.582 -23.141 -23.047 1 94.06 273 MET A N 1
ATOM 2160 C CA . MET A 1 273 ? -6.359 -23.375 -22.281 1 94.06 273 MET A CA 1
ATOM 2161 C C . MET A 1 273 ? -5.629 -24.609 -22.797 1 94.06 273 MET A C 1
ATOM 2163 O O . MET A 1 273 ? -6.246 -25.516 -23.359 1 94.06 273 MET A O 1
ATOM 2167 N N . ASP A 1 274 ? -4.336 -24.562 -22.719 1 95.88 274 ASP A N 1
ATOM 2168 C CA . ASP A 1 274 ? -3.527 -25.703 -23.125 1 95.88 274 ASP A CA 1
ATOM 2169 C C . ASP A 1 274 ? -2.168 -25.688 -22.422 1 95.88 274 ASP A C 1
ATOM 2171 O O . ASP A 1 274 ? -1.844 -24.734 -21.703 1 95.88 274 ASP A O 1
ATOM 2175 N N . GLY A 1 275 ? -1.449 -26.859 -22.562 1 97.5 275 GLY A N 1
ATOM 2176 C CA . GLY A 1 275 ? -0.091 -26.906 -22.047 1 97.5 275 GLY A CA 1
ATOM 2177 C C . GLY A 1 275 ? 0.486 -28.312 -21.984 1 97.5 275 GLY A C 1
ATOM 2178 O O . GLY A 1 275 ? -0.194 -29.281 -22.328 1 97.5 275 GLY A O 1
ATOM 2179 N N . LEU A 1 276 ? 1.672 -28.375 -21.656 1 98.62 276 LEU A N 1
ATOM 2180 C CA . LEU A 1 276 ? 2.432 -29.625 -21.547 1 98.62 276 LEU A CA 1
ATOM 2181 C C . LEU A 1 276 ? 2.211 -30.281 -20.203 1 98.62 276 LEU A C 1
ATOM 2183 O O . LEU A 1 276 ? 2.176 -29.609 -19.172 1 98.62 276 LEU A O 1
ATOM 2187 N N . LEU A 1 277 ? 1.987 -31.594 -20.203 1 98.31 277 LEU A N 1
ATOM 2188 C CA . LEU A 1 277 ? 1.987 -32.438 -19.031 1 98.31 277 LEU A CA 1
ATOM 2189 C C . LEU A 1 277 ? 2.957 -33.625 -19.203 1 98.31 277 LEU A C 1
ATOM 2191 O O . LEU A 1 277 ? 3.318 -33.969 -20.328 1 98.31 277 LEU A O 1
ATOM 2195 N N . GLY A 1 278 ? 3.377 -34.125 -18.031 1 97.94 278 GLY A N 1
ATOM 2196 C CA . GLY A 1 278 ? 4.211 -35.312 -18.109 1 97.94 278 GLY A CA 1
ATOM 2197 C C . GLY A 1 278 ? 5.512 -35.188 -17.344 1 97.94 278 GLY A C 1
ATOM 2198 O O . GLY A 1 278 ? 5.578 -34.469 -16.344 1 97.94 278 GLY A O 1
ATOM 2199 N N . THR A 1 279 ? 6.547 -36 -17.781 1 97.56 279 THR A N 1
ATOM 2200 C CA . THR A 1 279 ? 7.801 -36.062 -17.047 1 97.56 279 THR A CA 1
ATOM 2201 C C . THR A 1 279 ? 8.992 -35.875 -17.984 1 97.56 279 THR A C 1
ATOM 2203 O O . THR A 1 279 ? 8.922 -36.219 -19.156 1 97.56 279 THR A O 1
ATOM 2206 N N . ILE A 1 280 ? 9.977 -35.281 -17.469 1 96.25 280 ILE A N 1
ATOM 2207 C CA . ILE A 1 280 ? 11.266 -35.188 -18.156 1 96.25 280 ILE A CA 1
ATOM 2208 C C . ILE A 1 280 ? 12.375 -35.656 -17.234 1 96.25 280 ILE A C 1
ATOM 2210 O O . ILE A 1 280 ? 12.227 -35.656 -16.016 1 96.25 280 ILE A O 1
ATOM 2214 N N . GLU A 1 281 ? 13.461 -36.125 -17.812 1 94.5 281 GLU A N 1
ATOM 2215 C CA . GLU A 1 281 ? 14.656 -36.531 -17.078 1 94.5 281 GLU A CA 1
ATOM 2216 C C . GLU A 1 281 ? 15.883 -35.75 -17.531 1 94.5 281 GLU A C 1
ATOM 2218 O O . GLU A 1 281 ? 16.125 -35.625 -18.734 1 94.5 281 GLU A O 1
ATOM 2223 N N . LEU A 1 282 ? 16.578 -35.219 -16.562 1 92.31 282 LEU A N 1
ATOM 2224 C CA . LEU A 1 282 ? 17.75 -34.375 -16.812 1 92.31 282 LEU A CA 1
ATOM 2225 C C . LEU A 1 282 ? 19.016 -35.031 -16.25 1 92.31 282 LEU A C 1
ATOM 2227 O O . LEU A 1 282 ? 18.969 -35.719 -15.227 1 92.31 282 LEU A O 1
ATOM 2231 N N . PRO A 1 283 ? 20.109 -34.719 -16.969 1 89 283 PRO A N 1
ATOM 2232 C CA . PRO A 1 283 ? 21.375 -35.25 -16.438 1 89 283 PRO A CA 1
ATOM 2233 C C . PRO A 1 283 ? 21.859 -34.469 -15.211 1 89 283 PRO A C 1
ATOM 2235 O O . PRO A 1 283 ? 22.188 -33.281 -15.305 1 89 283 PRO A O 1
ATOM 2238 N N . THR A 1 284 ? 22.125 -35.125 -14.109 1 85.44 284 THR A N 1
ATOM 2239 C CA . THR A 1 284 ? 22.469 -34.5 -12.836 1 85.44 284 THR A CA 1
ATOM 2240 C C . THR A 1 284 ? 23.828 -33.844 -12.914 1 85.44 284 THR A C 1
ATOM 2242 O O . THR A 1 284 ? 24.047 -32.781 -12.297 1 85.44 284 THR A O 1
ATOM 2245 N N . GLU A 1 285 ? 24.688 -34.312 -13.719 1 83.94 285 GLU A N 1
ATOM 2246 C CA . GLU A 1 285 ? 26.062 -33.812 -13.773 1 83.94 285 GLU A CA 1
ATOM 2247 C C . GLU A 1 285 ? 26.109 -32.438 -14.422 1 83.94 285 GLU A C 1
ATOM 2249 O O . GLU A 1 285 ? 27.109 -31.719 -14.281 1 83.94 285 GLU A O 1
ATOM 2254 N N . ARG A 1 286 ? 25.078 -32.094 -15.047 1 85.62 286 ARG A N 1
ATOM 2255 C CA . ARG A 1 286 ? 25.109 -30.828 -15.789 1 85.62 286 ARG A CA 1
ATOM 2256 C C . ARG A 1 286 ? 24.109 -29.828 -15.203 1 85.62 286 ARG A C 1
ATOM 2258 O O . ARG A 1 286 ? 23.953 -28.719 -15.727 1 85.62 286 ARG A O 1
ATOM 2265 N N . ILE A 1 287 ? 23.484 -30.156 -14.117 1 89.44 287 ILE A N 1
ATOM 2266 C CA . ILE A 1 287 ? 22.281 -29.391 -13.758 1 89.44 287 ILE A CA 1
ATOM 2267 C C . ILE A 1 287 ? 22.641 -28.391 -12.664 1 89.44 287 ILE A C 1
ATOM 2269 O O . ILE A 1 287 ? 21.844 -27.484 -12.367 1 89.44 287 ILE A O 1
ATOM 2273 N N . ALA A 1 288 ? 23.797 -28.391 -12.125 1 89.44 288 ALA A N 1
ATOM 2274 C CA . ALA A 1 288 ? 24.172 -27.625 -10.945 1 89.44 288 ALA A CA 1
ATOM 2275 C C . ALA A 1 288 ? 23.891 -26.141 -11.148 1 89.44 288 ALA A C 1
ATOM 2277 O O . ALA A 1 288 ? 23.281 -25.5 -10.289 1 89.44 288 ALA A O 1
ATOM 2278 N N . PRO A 1 289 ? 24.266 -25.578 -12.32 1 91.75 289 PRO A N 1
ATOM 2279 C CA . PRO A 1 289 ? 24.016 -24.141 -12.5 1 91.75 289 PRO A CA 1
ATOM 2280 C C . PRO A 1 289 ? 22.516 -23.812 -12.602 1 91.75 289 PRO A C 1
ATOM 2282 O O . PRO A 1 289 ? 22.125 -22.656 -12.398 1 91.75 289 PRO A O 1
ATOM 2285 N N . PHE A 1 290 ? 21.734 -24.812 -12.922 1 94.75 290 PHE A N 1
ATOM 2286 C CA . PHE A 1 290 ? 20.328 -24.594 -13.211 1 94.75 290 PHE A CA 1
ATOM 2287 C C . PHE A 1 290 ? 19.469 -24.984 -12.016 1 94.75 290 PHE A C 1
ATOM 2289 O O . PHE A 1 290 ? 18.297 -24.625 -11.945 1 94.75 290 PHE A O 1
ATOM 2296 N N . TRP A 1 291 ? 20.016 -25.625 -11.062 1 93.62 291 TRP A N 1
ATOM 2297 C CA . TRP A 1 291 ? 19.297 -26.281 -9.977 1 93.62 291 TRP A CA 1
ATOM 2298 C C . TRP A 1 291 ? 18.531 -25.25 -9.141 1 93.62 291 TRP A C 1
ATOM 2300 O O . TRP A 1 291 ? 17.359 -25.453 -8.812 1 93.62 291 TRP A O 1
ATOM 2310 N N . PRO A 1 292 ? 19.141 -24.078 -8.797 1 94.69 292 PRO A N 1
ATOM 2311 C CA . PRO A 1 292 ? 18.406 -23.125 -7.977 1 94.69 292 PRO A CA 1
ATOM 2312 C C . PRO A 1 292 ? 17.078 -22.703 -8.609 1 94.69 292 PRO A C 1
ATOM 2314 O O . PRO A 1 292 ? 16.078 -22.516 -7.906 1 94.69 292 PRO A O 1
ATOM 2317 N N . TYR A 1 293 ? 17.078 -22.641 -9.891 1 96 293 TYR A N 1
ATOM 2318 C CA . TYR A 1 293 ? 15.883 -22.203 -10.609 1 96 293 TYR A CA 1
ATOM 2319 C C . TYR A 1 293 ? 14.859 -23.328 -10.695 1 96 293 TYR A C 1
ATOM 2321 O O . TYR A 1 293 ? 13.656 -23.094 -10.547 1 96 293 TYR A O 1
ATOM 2329 N N . LEU A 1 294 ? 15.367 -24.5 -10.898 1 95 294 LEU A N 1
ATOM 2330 C CA . LEU A 1 294 ? 14.492 -25.672 -10.906 1 95 294 LEU A CA 1
ATOM 2331 C C . LEU A 1 294 ? 13.867 -25.891 -9.531 1 95 294 LEU A C 1
ATOM 2333 O O . LEU A 1 294 ? 12.688 -26.219 -9.43 1 95 294 LEU A O 1
ATOM 2337 N N . TRP A 1 295 ? 14.688 -25.688 -8.531 1 94.62 295 TRP A N 1
ATOM 2338 C CA . TRP A 1 295 ? 14.203 -25.828 -7.16 1 94.62 295 TRP A CA 1
ATOM 2339 C C . TRP A 1 295 ? 13.109 -24.797 -6.871 1 94.62 295 TRP A C 1
ATOM 2341 O O . TRP A 1 295 ? 12.023 -25.172 -6.414 1 94.62 295 TRP A O 1
ATOM 2351 N N . LEU A 1 296 ? 13.336 -23.562 -7.176 1 96.69 296 LEU A N 1
ATOM 2352 C CA . LEU A 1 296 ? 12.359 -22.5 -6.949 1 96.69 296 LEU A CA 1
ATOM 2353 C C . LEU A 1 296 ? 11.109 -22.734 -7.797 1 96.69 296 LEU A C 1
ATOM 2355 O O . LEU A 1 296 ? 10 -22.391 -7.375 1 96.69 296 LEU A O 1
ATOM 2359 N N . GLY A 1 297 ? 11.32 -23.297 -8.969 1 97.31 297 GLY A N 1
ATOM 2360 C CA . GLY A 1 297 ? 10.219 -23.547 -9.898 1 97.31 297 GLY A CA 1
ATOM 2361 C C . GLY A 1 297 ? 9.125 -24.406 -9.305 1 97.31 297 GLY A C 1
ATOM 2362 O O . GLY A 1 297 ? 7.965 -24.312 -9.719 1 97.31 297 GLY A O 1
ATOM 2363 N N . GLN A 1 298 ? 9.469 -25.219 -8.328 1 96.31 298 GLN A N 1
ATOM 2364 C CA . GLN A 1 298 ? 8.484 -26.078 -7.66 1 96.31 298 GLN A CA 1
ATOM 2365 C C . GLN A 1 298 ? 7.457 -25.234 -6.906 1 96.31 298 GLN A C 1
ATOM 2367 O O . GLN A 1 298 ? 6.332 -25.688 -6.664 1 96.31 298 GLN A O 1
ATOM 2372 N N . PHE A 1 299 ? 7.875 -24 -6.629 1 97.81 299 PHE A N 1
ATOM 2373 C CA . PHE A 1 299 ? 7.039 -23.172 -5.777 1 97.81 299 PHE A CA 1
ATOM 2374 C C . PHE A 1 299 ? 6.473 -21.984 -6.559 1 97.81 299 PHE A C 1
ATOM 2376 O O . PHE A 1 299 ? 5.32 -21.594 -6.359 1 97.81 299 PHE A O 1
ATOM 2383 N N . VAL A 1 300 ? 7.254 -21.484 -7.52 1 98.44 300 VAL A N 1
ATOM 2384 C CA . VAL A 1 300 ? 6.824 -20.266 -8.203 1 98.44 300 VAL A CA 1
ATOM 2385 C C . VAL A 1 300 ? 6.242 -20.609 -9.57 1 98.44 300 VAL A C 1
ATOM 2387 O O . VAL A 1 300 ? 5.723 -19.75 -10.273 1 98.44 300 VAL A O 1
ATOM 2390 N N . HIS A 1 301 ? 6.289 -21.891 -9.945 1 98.56 301 HIS A N 1
ATOM 2391 C CA . HIS A 1 301 ? 5.77 -22.391 -11.211 1 98.56 301 HIS A CA 1
ATOM 2392 C C . HIS A 1 301 ? 6.469 -21.734 -12.391 1 98.56 301 HIS A C 1
ATOM 2394 O O . HIS A 1 301 ? 7.398 -20.938 -12.211 1 98.56 301 HIS A O 1
ATOM 2400 N N . ALA A 1 302 ? 6.156 -22.188 -13.609 1 98.25 302 ALA A N 1
ATOM 2401 C CA . ALA A 1 302 ? 6.781 -21.688 -14.836 1 98.25 302 ALA A CA 1
ATOM 2402 C C . ALA A 1 302 ? 5.742 -21.5 -15.938 1 98.25 302 ALA A C 1
ATOM 2404 O O . ALA A 1 302 ? 4.664 -22.094 -15.898 1 98.25 302 ALA A O 1
ATOM 2405 N N . GLY A 1 303 ? 6.07 -20.609 -16.859 1 97.81 303 GLY A N 1
ATOM 2406 C CA . GLY A 1 303 ? 5.199 -20.391 -18.016 1 97.81 303 GLY A CA 1
ATOM 2407 C C . GLY A 1 303 ? 4.039 -19.469 -17.719 1 97.81 303 GLY A C 1
ATOM 2408 O O . GLY A 1 303 ? 4.086 -18.688 -16.75 1 97.81 303 GLY A O 1
ATOM 2409 N N . ALA A 1 304 ? 3.016 -19.516 -18.578 1 96.38 304 ALA A N 1
ATOM 2410 C CA . ALA A 1 304 ? 1.853 -18.641 -18.453 1 96.38 304 ALA A CA 1
ATOM 2411 C C . ALA A 1 304 ? 0.804 -19.25 -17.531 1 96.38 304 ALA A C 1
ATOM 2413 O O . ALA A 1 304 ? 0.645 -20.469 -17.484 1 96.38 304 ALA A O 1
ATOM 2414 N N . GLY A 1 305 ? 0.124 -18.422 -16.781 1 96.44 305 GLY A N 1
ATOM 2415 C CA . GLY A 1 305 ? -1.009 -18.859 -15.984 1 96.44 305 GLY A CA 1
ATOM 2416 C C . GLY A 1 305 ? -0.61 -19.344 -14.609 1 96.44 305 GLY A C 1
ATOM 2417 O O . GLY A 1 305 ? -1.322 -20.141 -13.992 1 96.44 305 GLY A O 1
ATOM 2418 N N . THR A 1 306 ? 0.542 -18.844 -14.102 1 97.94 306 THR A N 1
ATOM 2419 C CA . THR A 1 306 ? 1.056 -19.328 -12.828 1 97.94 306 THR A CA 1
ATOM 2420 C C . THR A 1 306 ? 0.124 -18.938 -11.68 1 97.94 306 THR A C 1
ATOM 2422 O O . THR A 1 306 ? -0.021 -19.688 -10.711 1 97.94 306 THR A O 1
ATOM 2425 N N . SER A 1 307 ? -0.575 -17.812 -11.781 1 97.75 307 SER A N 1
ATOM 2426 C CA . SER A 1 307 ? -1.468 -17.375 -10.711 1 97.75 307 SER A CA 1
ATOM 2427 C C . SER A 1 307 ? -2.68 -18.281 -10.594 1 97.75 307 SER A C 1
ATOM 2429 O O . SER A 1 307 ? -3.377 -18.281 -9.578 1 97.75 307 SER A O 1
ATOM 2431 N N . MET A 1 308 ? -2.949 -19.109 -11.633 1 97.38 308 MET A N 1
ATOM 2432 C CA . MET A 1 308 ? -4.035 -20.078 -11.617 1 97.38 308 MET A CA 1
ATOM 2433 C C . MET A 1 308 ? -3.512 -21.469 -11.273 1 97.38 308 MET A C 1
ATOM 2435 O O . MET A 1 308 ? -4.258 -22.453 -11.32 1 97.38 308 MET A O 1
ATOM 2439 N N . GLY A 1 309 ? -2.242 -21.531 -11.008 1 97.81 309 GLY A N 1
ATOM 2440 C CA . GLY A 1 309 ? -1.67 -22.812 -10.586 1 97.81 309 GLY A CA 1
ATOM 2441 C C . GLY A 1 309 ? -1.066 -23.594 -11.727 1 97.81 309 GLY A C 1
ATOM 2442 O O . GLY A 1 309 ? -0.652 -24.75 -11.547 1 97.81 309 GLY A O 1
ATOM 2443 N N . GLN A 1 310 ? -0.984 -23 -12.906 1 97.81 310 GLN A N 1
ATOM 2444 C CA . GLN A 1 310 ? -0.388 -23.688 -14.047 1 97.81 310 GLN A CA 1
ATOM 2445 C C . GLN A 1 310 ? 1.136 -23.688 -13.953 1 97.81 310 GLN A C 1
ATOM 2447 O O . GLN A 1 310 ? 1.719 -22.844 -13.266 1 97.81 310 GLN A O 1
ATOM 2452 N N . GLY A 1 311 ? 1.736 -24.688 -14.594 1 98.31 311 GLY A N 1
ATOM 2453 C CA . GLY A 1 311 ? 3.188 -24.719 -14.672 1 98.31 311 GLY A CA 1
ATOM 2454 C C . GLY A 1 311 ? 3.844 -25.266 -13.414 1 98.31 311 GLY A C 1
ATOM 2455 O O . GLY A 1 311 ? 4.973 -24.891 -13.094 1 98.31 311 GLY A O 1
ATOM 2456 N N . ARG A 1 312 ? 3.156 -26.094 -12.688 1 97.88 312 ARG A N 1
ATOM 2457 C CA . ARG A 1 312 ? 3.703 -26.688 -11.469 1 97.88 312 ARG A CA 1
ATOM 2458 C C . ARG A 1 312 ? 4.727 -27.766 -11.797 1 97.88 312 ARG A C 1
ATOM 2460 O O . ARG A 1 312 ? 4.418 -28.719 -12.516 1 97.88 312 ARG A O 1
ATOM 2467 N N . LEU A 1 313 ? 5.934 -27.547 -11.297 1 96.81 313 LEU A N 1
ATOM 2468 C CA . LEU A 1 313 ? 7 -28.531 -11.398 1 96.81 313 LEU A CA 1
ATOM 2469 C C . LEU A 1 313 ? 7.164 -29.281 -10.078 1 96.81 313 LEU A C 1
ATOM 2471 O O . LEU A 1 313 ? 7.031 -28.703 -9 1 96.81 313 LEU A O 1
ATOM 2475 N N . GLN A 1 314 ? 7.422 -30.547 -10.227 1 94.25 314 GLN A N 1
ATOM 2476 C CA . GLN A 1 314 ? 7.691 -31.344 -9.039 1 94.25 314 GLN A CA 1
ATOM 2477 C C . GLN A 1 314 ? 8.859 -32.281 -9.266 1 94.25 314 GLN A C 1
ATOM 2479 O O . GLN A 1 314 ? 8.867 -33.062 -10.242 1 94.25 314 GLN A O 1
ATOM 2484 N N . ARG A 1 315 ? 9.805 -32.125 -8.391 1 89.69 315 ARG A N 1
ATOM 2485 C CA . ARG A 1 315 ? 10.891 -33.094 -8.43 1 89.69 315 ARG A CA 1
ATOM 2486 C C . ARG A 1 315 ? 10.406 -34.469 -7.961 1 89.69 315 ARG A C 1
ATOM 2488 O O . ARG A 1 315 ? 9.742 -34.594 -6.93 1 89.69 315 ARG A O 1
ATOM 2495 N N . ILE A 1 316 ? 10.75 -35.469 -8.781 1 80.25 316 ILE A N 1
ATOM 2496 C CA . ILE A 1 316 ? 10.453 -36.844 -8.414 1 80.25 316 ILE A CA 1
ATOM 2497 C C . ILE A 1 316 ? 11.695 -37.5 -7.832 1 80.25 316 ILE A C 1
ATOM 2499 O O . ILE A 1 316 ? 12.742 -37.531 -8.477 1 80.25 316 ILE A O 1
ATOM 2503 N N . PRO A 1 317 ? 11.57 -37.844 -6.512 1 70.88 317 PRO A N 1
ATOM 2504 C CA . PRO A 1 317 ? 12.734 -38.531 -5.949 1 70.88 317 PRO A CA 1
ATOM 2505 C C . PRO A 1 317 ? 13.086 -39.812 -6.711 1 70.88 317 PRO A C 1
ATOM 2507 O O . PRO A 1 317 ? 12.203 -40.469 -7.266 1 70.88 317 PRO A O 1
ATOM 2510 N N . SER A 1 318 ? 14.375 -40.062 -7.062 1 62.03 318 SER A N 1
ATOM 2511 C CA . SER A 1 318 ? 14.812 -41.312 -7.652 1 62.03 318 SER A CA 1
ATOM 2512 C C . SER A 1 318 ? 14.578 -42.5 -6.695 1 62.03 318 SER A C 1
ATOM 2514 O O . SER A 1 318 ? 14.625 -42.312 -5.477 1 62.03 318 SER A O 1
ATOM 2516 N N . MET B 1 1 ? 31.672 26.328 4.16 1 35.03 1 MET B N 1
ATOM 2517 C CA . MET B 1 1 ? 30.422 25.688 4.566 1 35.03 1 MET B CA 1
ATOM 2518 C C . MET B 1 1 ? 29.812 24.891 3.412 1 35.03 1 MET B C 1
ATOM 2520 O O . MET B 1 1 ? 29.656 25.422 2.311 1 35.03 1 MET B O 1
ATOM 2524 N N . THR B 1 2 ? 30.016 23.688 3.299 1 41.94 2 THR B N 1
ATOM 2525 C CA . THR B 1 2 ? 29.531 22.875 2.191 1 41.94 2 THR B CA 1
ATOM 2526 C C . THR B 1 2 ? 28.078 23.234 1.86 1 41.94 2 THR B C 1
ATOM 2528 O O . THR B 1 2 ? 27.25 23.391 2.76 1 41.94 2 THR B O 1
ATOM 2531 N N . PRO B 1 3 ? 27.875 23.828 0.746 1 49.12 3 PRO B N 1
ATOM 2532 C CA . PRO B 1 3 ? 26.531 24.312 0.378 1 49.12 3 PRO B CA 1
ATOM 2533 C C . PRO B 1 3 ? 25.438 23.312 0.721 1 49.12 3 PRO B C 1
ATOM 2535 O O . PRO B 1 3 ? 25.562 22.125 0.43 1 49.12 3 PRO B O 1
ATOM 2538 N N . SER B 1 4 ? 24.781 23.531 1.9 1 61.72 4 SER B N 1
ATOM 2539 C CA . SER B 1 4 ? 23.703 22.672 2.367 1 61.72 4 SER B CA 1
ATOM 2540 C C . SER B 1 4 ? 22.672 22.422 1.27 1 61.72 4 SER B C 1
ATOM 2542 O O . SER B 1 4 ? 22.25 23.359 0.597 1 61.72 4 SER B O 1
ATOM 2544 N N . ALA B 1 5 ? 22.469 21.234 0.889 1 76.38 5 ALA B N 1
ATOM 2545 C CA . ALA B 1 5 ? 21.562 20.812 -0.178 1 76.38 5 ALA B CA 1
ATOM 2546 C C . ALA B 1 5 ? 20.125 21.234 0.137 1 76.38 5 ALA B C 1
ATOM 2548 O O . ALA B 1 5 ? 19.703 21.188 1.294 1 76.38 5 ALA B O 1
ATOM 2549 N N . GLU B 1 6 ? 19.547 22.031 -0.719 1 88.38 6 GLU B N 1
ATOM 2550 C CA . GLU B 1 6 ? 18.141 22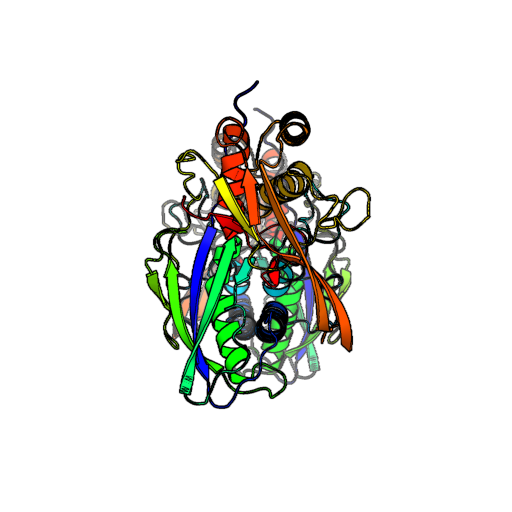.406 -0.639 1 88.38 6 GLU B CA 1
ATOM 2551 C C . GLU B 1 6 ? 17.234 21.188 -0.572 1 88.38 6 GLU B C 1
ATOM 2553 O O . GLU B 1 6 ? 17.484 20.188 -1.255 1 88.38 6 GLU B O 1
ATOM 2558 N N . PRO B 1 7 ? 16.312 21.312 0.402 1 94.31 7 PRO B N 1
ATOM 2559 C CA . PRO B 1 7 ? 15.391 20.188 0.476 1 94.31 7 PRO B CA 1
ATOM 2560 C C . PRO B 1 7 ? 14.578 20 -0.807 1 94.31 7 PRO B C 1
ATOM 2562 O O . PRO B 1 7 ? 14.203 20.984 -1.45 1 94.31 7 PRO B O 1
ATOM 2565 N N . HIS B 1 8 ? 14.43 18.766 -1.22 1 94.69 8 HIS B N 1
ATOM 2566 C CA . HIS B 1 8 ? 13.578 18.344 -2.324 1 94.69 8 HIS B CA 1
ATOM 2567 C C . HIS B 1 8 ? 12.359 17.578 -1.818 1 94.69 8 HIS B C 1
ATOM 2569 O O . HIS B 1 8 ? 12.43 16.375 -1.608 1 94.69 8 HIS B O 1
ATOM 2575 N N . LEU B 1 9 ? 11.234 18.297 -1.65 1 96.81 9 LEU B N 1
ATOM 2576 C CA . LEU B 1 9 ? 10.055 17.688 -1.045 1 96.81 9 LEU B CA 1
ATOM 2577 C C . LEU B 1 9 ? 8.828 17.891 -1.93 1 96.81 9 LEU B C 1
ATOM 2579 O O . LEU B 1 9 ? 8.281 19 -1.993 1 96.81 9 LEU B O 1
ATOM 2583 N N . PRO B 1 10 ? 8.398 16.891 -2.619 1 97.31 10 PRO B N 1
ATOM 2584 C CA . PRO B 1 10 ? 7.145 17 -3.363 1 97.31 10 PRO B CA 1
ATOM 2585 C C . PRO B 1 10 ? 5.93 17.172 -2.451 1 97.31 10 PRO B C 1
ATOM 2587 O O . PRO B 1 10 ? 5.836 16.531 -1.406 1 97.31 10 PRO B O 1
ATOM 2590 N N . LEU B 1 11 ? 5.062 18.141 -2.754 1 97.81 11 LEU B N 1
ATOM 2591 C CA . LEU B 1 11 ? 3.807 18.312 -2.027 1 97.81 11 LEU B CA 1
ATOM 2592 C C . LEU B 1 11 ? 2.766 19.016 -2.891 1 97.81 11 LEU B C 1
ATOM 2594 O O . LEU B 1 11 ? 3.111 19.656 -3.881 1 97.81 11 LEU B O 1
ATOM 2598 N N . ALA B 1 12 ? 1.555 18.797 -2.625 1 98.12 12 ALA B N 1
ATOM 2599 C CA . ALA B 1 12 ? 0.422 19.438 -3.295 1 98.12 12 ALA B CA 1
ATOM 2600 C C . ALA B 1 12 ? -0.625 19.906 -2.285 1 98.12 12 ALA B C 1
ATOM 2602 O O . ALA B 1 12 ? -0.783 19.297 -1.224 1 98.12 12 ALA B O 1
ATOM 2603 N N . ARG B 1 13 ? -1.272 21 -2.633 1 98.19 13 ARG B N 1
ATOM 2604 C CA . ARG B 1 13 ? -2.352 21.547 -1.813 1 98.19 13 ARG B CA 1
ATOM 2605 C C . ARG B 1 13 ? -3.703 21.344 -2.492 1 98.19 13 ARG B C 1
ATOM 2607 O O . ARG B 1 13 ? -3.826 21.531 -3.705 1 98.19 13 ARG B O 1
ATOM 2614 N N . TYR B 1 14 ? -4.613 20.984 -1.722 1 98.62 14 TYR B N 1
ATOM 2615 C CA . TYR B 1 14 ? -5.977 20.75 -2.195 1 98.62 14 TYR B CA 1
ATOM 2616 C C . TYR B 1 14 ? -6.98 21.547 -1.383 1 98.62 14 TYR B C 1
ATOM 2618 O O . TYR B 1 14 ? -6.773 21.797 -0.191 1 98.62 14 TYR B O 1
ATOM 2626 N N . ARG B 1 15 ? -8.008 21.984 -2.047 1 98.62 15 ARG B N 1
ATOM 2627 C CA . ARG B 1 15 ? -9.117 22.703 -1.413 1 98.62 15 ARG B CA 1
ATOM 2628 C C . ARG B 1 15 ? -10.43 21.938 -1.576 1 98.62 15 ARG B C 1
ATOM 2630 O O . ARG B 1 15 ? -10.891 21.719 -2.699 1 98.62 15 ARG B O 1
ATOM 2637 N N . LEU B 1 16 ? -10.953 21.469 -0.47 1 98.69 16 LEU B N 1
ATOM 2638 C CA . LEU B 1 16 ? -12.211 20.734 -0.46 1 98.69 16 LEU B CA 1
ATOM 2639 C C . LEU B 1 16 ? -13.383 21.672 -0.17 1 98.69 16 LEU B C 1
ATOM 2641 O O . LEU B 1 16 ? -13.344 22.453 0.788 1 98.69 16 LEU B O 1
ATOM 2645 N N . HIS B 1 17 ? -14.398 21.594 -0.989 1 98.56 17 HIS B N 1
ATOM 2646 C CA . HIS B 1 17 ? -15.578 22.438 -0.853 1 98.56 17 HIS B CA 1
ATOM 2647 C C . HIS B 1 17 ? -16.766 21.656 -0.288 1 98.56 17 HIS B C 1
ATOM 2649 O O . HIS B 1 17 ? -17.219 20.688 -0.9 1 98.56 17 HIS B O 1
ATOM 2655 N N . PHE B 1 18 ? -17.266 22.156 0.868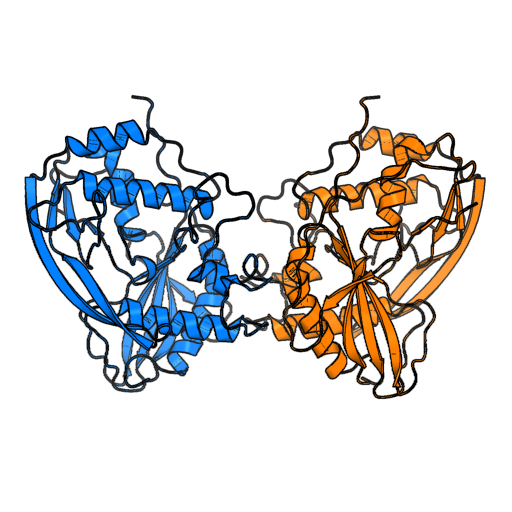 1 98.19 18 PHE B N 1
ATOM 2656 C CA . PHE B 1 18 ? -18.406 21.516 1.515 1 98.19 18 PHE B CA 1
ATOM 2657 C C . PHE B 1 18 ? -19.594 22.469 1.562 1 98.19 18 PHE B C 1
ATOM 2659 O O . PHE B 1 18 ? -19.422 23.688 1.523 1 98.19 18 PHE B O 1
ATOM 2666 N N . ARG B 1 19 ? -20.719 21.875 1.625 1 98.44 19 ARG B N 1
ATOM 2667 C CA . ARG B 1 19 ? -21.953 22.609 1.871 1 98.44 19 ARG B CA 1
ATOM 2668 C C . ARG B 1 19 ? -22.672 22.062 3.102 1 98.44 19 ARG B C 1
ATOM 2670 O O . ARG B 1 19 ? -22.891 20.859 3.217 1 98.44 19 ARG B O 1
ATOM 2677 N N . ALA B 1 20 ? -23.125 23 3.959 1 97.75 20 ALA B N 1
ATOM 2678 C CA . ALA B 1 20 ? -23.75 22.594 5.211 1 97.75 20 ALA B CA 1
ATOM 2679 C C . ALA B 1 20 ? -25.219 22.266 5 1 97.75 20 ALA B C 1
ATOM 2681 O O . ALA B 1 20 ? -25.969 23.047 4.414 1 97.75 20 ALA B O 1
ATOM 2682 N N . GLY B 1 21 ? -25.594 21.094 5.516 1 97.75 21 GLY B N 1
ATOM 2683 C CA . GLY B 1 21 ? -26.984 20.672 5.465 1 97.75 21 GLY B CA 1
ATOM 2684 C C . GLY B 1 21 ? -27.797 21.156 6.656 1 97.75 21 GLY B C 1
ATOM 2685 O O . GLY B 1 21 ? -29 20.906 6.734 1 97.75 21 GLY B O 1
ATOM 2686 N N . GLY B 1 22 ? -27.203 21.844 7.598 1 97.12 22 GLY B N 1
ATOM 2687 C CA . GLY B 1 22 ? -27.703 22.453 8.812 1 97.12 22 GLY B CA 1
ATOM 2688 C C . GLY B 1 22 ? -26.672 23.344 9.508 1 97.12 22 GLY B C 1
ATOM 2689 O O . GLY B 1 22 ? -25.625 23.641 8.93 1 97.12 22 GLY B O 1
ATOM 2690 N N . GLU B 1 23 ? -27.047 23.734 10.656 1 96.69 23 GLU B N 1
ATOM 2691 C CA . GLU B 1 23 ? -26.078 24.531 11.414 1 96.69 23 GLU B CA 1
ATOM 2692 C C . GLU B 1 23 ? -24.969 23.656 11.977 1 96.69 23 GLU B C 1
ATOM 2694 O O . GLU B 1 23 ? -25.219 22.688 12.695 1 96.69 23 GLU B O 1
ATOM 2699 N N . VAL B 1 24 ? -23.797 24.031 11.57 1 96.12 24 VAL B N 1
ATOM 2700 C CA . VAL B 1 24 ? -22.625 23.297 12.055 1 96.12 24 VAL B CA 1
ATOM 2701 C C . VAL B 1 24 ? -21.875 24.156 13.062 1 96.12 24 VAL B C 1
ATOM 2703 O O . VAL B 1 24 ? -21.562 25.328 12.797 1 96.12 24 VAL B O 1
ATOM 2706 N N . ARG B 1 25 ? -21.625 23.609 14.188 1 95.06 25 ARG B N 1
ATOM 2707 C CA . ARG B 1 25 ? -20.812 24.266 15.195 1 95.06 25 ARG B CA 1
ATOM 2708 C C . ARG B 1 25 ? -19.422 23.641 15.266 1 95.06 25 ARG B C 1
ATOM 2710 O O . ARG B 1 25 ? -19.281 22.422 15.398 1 95.06 25 ARG B O 1
ATOM 2717 N N . LEU B 1 26 ? -18.469 24.5 15.133 1 94.81 26 LEU B N 1
ATOM 2718 C CA . LEU B 1 26 ? -17.078 24.062 15.148 1 94.81 26 LEU B CA 1
ATOM 2719 C C . LEU B 1 26 ? -16.281 24.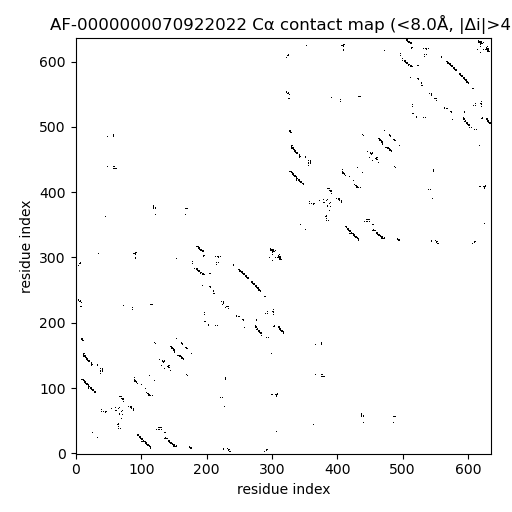828 16.203 1 94.81 26 LEU B C 1
ATOM 2721 O O . LEU B 1 26 ? -16.594 25.969 16.516 1 94.81 26 LEU B O 1
ATOM 2725 N N . PRO B 1 27 ? -15.266 24.156 16.797 1 93.44 27 PRO B N 1
ATOM 2726 C CA . PRO B 1 27 ? -14.344 24.922 17.656 1 93.44 27 PRO B CA 1
ATOM 2727 C C . PRO B 1 27 ? -13.523 25.938 16.859 1 93.44 27 PRO B C 1
ATOM 2729 O O . PRO B 1 27 ? -13.469 25.875 15.633 1 93.44 27 PRO B O 1
ATOM 2732 N N . TYR B 1 28 ? -12.891 26.891 17.609 1 94.06 28 TYR B N 1
ATOM 2733 C CA . TYR B 1 28 ? -12.086 27.938 17 1 94.06 28 TYR B CA 1
ATOM 2734 C C . TYR B 1 28 ? -10.992 27.344 16.125 1 94.06 28 TYR B C 1
ATOM 2736 O O . TYR B 1 28 ? -10.742 27.844 15.016 1 94.06 28 TYR B O 1
ATOM 2744 N N . PHE B 1 29 ? -10.367 26.344 16.609 1 94.94 29 PHE B N 1
ATOM 2745 C CA . PHE B 1 29 ? -9.445 25.5 15.836 1 94.94 29 PHE B CA 1
ATOM 2746 C C . PHE B 1 29 ? -10.078 24.156 15.531 1 94.94 29 PHE B C 1
ATOM 2748 O O . PHE B 1 29 ? -10.023 23.234 16.344 1 94.94 29 PHE B O 1
ATOM 2755 N N . ALA B 1 30 ? -10.531 23.953 14.297 1 95.5 30 ALA B N 1
ATOM 2756 C CA . ALA B 1 30 ? -11.414 22.844 13.977 1 95.5 30 ALA B CA 1
ATOM 2757 C C . ALA B 1 30 ? -10.633 21.656 13.414 1 95.5 30 ALA B C 1
ATOM 2759 O O . ALA B 1 30 ? -11.219 20.672 12.953 1 95.5 30 ALA B O 1
ATOM 2760 N N . GLY B 1 31 ? -9.289 21.75 13.43 1 96.44 31 GLY B N 1
ATOM 2761 C CA . GLY B 1 31 ? -8.461 20.719 12.828 1 96.44 31 GLY B CA 1
ATOM 2762 C C . GLY B 1 31 ? -8.695 19.344 13.414 1 96.44 31 GLY B C 1
ATOM 2763 O O . GLY B 1 31 ? -8.773 18.344 12.68 1 96.44 31 GLY B O 1
ATOM 2764 N N . SER B 1 32 ? -8.82 19.281 14.758 1 95.25 32 SER B N 1
ATOM 2765 C CA . SER B 1 32 ? -9.023 17.984 15.422 1 95.25 32 SER B CA 1
ATOM 2766 C C . SER B 1 32 ? -10.375 17.391 15.055 1 95.25 32 SER B C 1
ATOM 2768 O O . SER B 1 32 ? -10.508 16.172 14.938 1 95.25 32 SER B O 1
ATOM 2770 N N . THR B 1 33 ? -11.414 18.203 14.883 1 95.56 33 THR B N 1
ATOM 2771 C CA . THR B 1 33 ? -12.742 17.734 14.492 1 95.56 33 THR B CA 1
ATOM 2772 C C . THR B 1 33 ? -12.695 17.078 13.117 1 95.56 33 THR B C 1
ATOM 2774 O O . THR B 1 33 ? -13.18 15.953 12.945 1 95.56 33 THR B O 1
ATOM 2777 N N . TRP B 1 34 ? -12.055 17.734 12.188 1 97.19 34 TRP B N 1
ATOM 2778 C CA . TRP B 1 34 ? -11.969 17.234 10.82 1 97.19 34 TRP B CA 1
ATOM 2779 C C . TRP B 1 34 ? -11.078 15.992 10.758 1 97.19 34 TRP B C 1
ATOM 2781 O O . TRP B 1 34 ? -11.398 15.031 10.055 1 97.19 34 TRP B O 1
ATOM 2791 N N . ARG B 1 35 ? -9.977 16.031 11.469 1 97.25 35 ARG B N 1
ATOM 2792 C CA . ARG B 1 35 ? -9.07 14.891 11.477 1 97.25 35 ARG B CA 1
ATOM 2793 C C . ARG B 1 35 ? -9.75 13.648 12.039 1 97.25 35 ARG B C 1
ATOM 2795 O O . ARG B 1 35 ? -9.594 12.547 11.508 1 97.25 35 ARG B O 1
ATOM 2802 N N . GLY B 1 36 ? -10.492 13.875 13.172 1 96 36 GLY B N 1
ATOM 2803 C CA . GLY B 1 36 ? -11.227 12.758 13.75 1 96 36 GLY B CA 1
ATOM 2804 C C . GLY B 1 36 ? -12.258 12.172 12.805 1 96 36 GLY B C 1
ATOM 2805 O O . GLY B 1 36 ? -12.344 10.953 12.648 1 96 36 GLY B O 1
ATOM 2806 N N . ALA B 1 37 ? -13.023 13.016 12.172 1 97.06 37 ALA B N 1
ATOM 2807 C CA . ALA B 1 37 ? -14.039 12.57 11.211 1 97.06 37 ALA B CA 1
ATOM 2808 C C . ALA B 1 37 ? -13.406 11.805 10.055 1 97.06 37 ALA B C 1
ATOM 2810 O O . ALA B 1 37 ? -13.898 10.75 9.656 1 97.06 37 ALA B O 1
ATOM 2811 N N . LEU B 1 38 ? -12.32 12.352 9.57 1 97.88 38 LEU B N 1
ATOM 2812 C CA . LEU B 1 38 ? -11.594 11.719 8.477 1 97.88 38 LEU B CA 1
ATOM 2813 C C . LEU B 1 38 ? -11.086 10.344 8.891 1 97.88 38 LEU B C 1
ATOM 2815 O O . LEU B 1 38 ? -11.258 9.367 8.156 1 97.88 38 LEU B O 1
ATOM 2819 N N . GLY B 1 39 ? -10.391 10.32 10.055 1 97.06 39 GLY B N 1
ATOM 2820 C CA . GLY B 1 39 ? -9.828 9.062 10.531 1 97.06 39 GLY B CA 1
ATOM 2821 C C . GLY B 1 39 ? -10.852 7.961 10.672 1 97.06 39 GLY B C 1
ATOM 2822 O O . GLY B 1 39 ? -10.625 6.832 10.227 1 97.06 39 GLY B O 1
ATOM 2823 N N . HIS B 1 40 ? -11.977 8.32 11.227 1 96.12 40 HIS B N 1
ATOM 2824 C CA . HIS B 1 40 ? -13.055 7.352 11.414 1 96.12 40 HIS B CA 1
ATOM 2825 C C . HIS B 1 40 ? -13.609 6.883 10.07 1 96.12 40 HIS B C 1
ATOM 2827 O O . HIS B 1 40 ? -13.797 5.684 9.859 1 96.12 40 HIS B O 1
ATOM 2833 N N . ALA B 1 41 ? -13.859 7.809 9.211 1 97.75 41 ALA B N 1
ATOM 2834 C CA . ALA B 1 41 ? -14.43 7.477 7.91 1 97.75 41 ALA B CA 1
ATOM 2835 C C . ALA B 1 41 ? -13.461 6.629 7.09 1 97.75 41 ALA B C 1
ATOM 2837 O O . ALA B 1 41 ? -13.867 5.668 6.43 1 97.75 41 ALA B O 1
ATOM 2838 N N . LEU B 1 42 ? -12.188 6.977 7.082 1 97.69 42 LEU B N 1
ATOM 2839 C CA . LEU B 1 42 ? -11.188 6.227 6.324 1 97.69 42 LEU B CA 1
ATOM 2840 C C . LEU B 1 42 ? -11.062 4.801 6.852 1 97.69 42 LEU B C 1
ATOM 2842 O O . LEU B 1 42 ? -10.984 3.85 6.07 1 97.69 42 LEU B O 1
ATOM 2846 N N . LYS B 1 43 ? -11 4.684 8.18 1 96.75 43 LYS B N 1
ATOM 2847 C CA . LYS B 1 43 ? -10.922 3.35 8.773 1 96.75 43 LYS B CA 1
ATOM 2848 C C . LYS B 1 43 ? -12.109 2.49 8.344 1 96.75 43 LYS B C 1
ATOM 2850 O O . LYS B 1 43 ? -11.938 1.339 7.941 1 96.75 43 LYS B O 1
ATOM 2855 N N . ARG B 1 44 ? -13.266 3.039 8.398 1 95.56 44 ARG B N 1
ATOM 2856 C CA . ARG B 1 44 ? -14.469 2.311 8 1 95.56 44 ARG B CA 1
ATOM 2857 C C . ARG B 1 44 ? -14.398 1.899 6.531 1 95.56 44 ARG B C 1
ATOM 2859 O O . ARG B 1 44 ? -14.898 0.84 6.152 1 95.56 44 ARG B O 1
ATOM 2866 N N . LEU B 1 45 ? -13.82 2.727 5.793 1 94.94 45 LEU B N 1
ATOM 2867 C CA . LEU B 1 45 ? -13.773 2.535 4.348 1 94.94 45 LEU B CA 1
ATOM 2868 C C . LEU B 1 45 ? -12.781 1.438 3.979 1 94.94 45 LEU B C 1
ATOM 2870 O O . LEU B 1 45 ? -13.031 0.643 3.07 1 94.94 45 LEU B O 1
ATOM 2874 N N . VAL B 1 46 ? -11.656 1.334 4.746 1 95.31 46 VAL B N 1
ATOM 2875 C CA . VAL B 1 46 ? -10.578 0.542 4.176 1 95.31 46 VAL B CA 1
ATOM 2876 C C . VAL B 1 46 ? -10.234 -0.614 5.113 1 95.31 46 VAL B C 1
ATOM 2878 O O . VAL B 1 46 ? -9.531 -1.549 4.723 1 95.31 46 VAL B O 1
ATOM 2881 N N . CYS B 1 47 ? -10.656 -0.59 6.352 1 95.06 47 CYS B N 1
ATOM 2882 C CA . CYS B 1 47 ? -10.227 -1.592 7.32 1 95.06 47 CYS B CA 1
ATOM 2883 C C . CYS B 1 47 ? -10.977 -2.9 7.125 1 95.06 47 CYS B C 1
ATOM 2885 O O . CYS B 1 47 ? -12.203 -2.936 7.242 1 95.06 47 CYS B O 1
ATOM 2887 N N . VAL B 1 48 ? -10.211 -3.941 7.02 1 90.12 48 VAL B N 1
ATOM 2888 C CA . VAL B 1 48 ? -10.844 -5.23 6.77 1 90.12 48 VAL B CA 1
ATOM 2889 C C . VAL B 1 48 ? -10.781 -6.09 8.031 1 90.12 48 VAL B C 1
ATOM 2891 O O . VAL B 1 48 ? -11.555 -7.039 8.188 1 90.12 48 VAL B O 1
ATOM 2894 N N . THR B 1 49 ? -9.844 -5.812 8.938 1 88.69 49 THR B N 1
ATOM 2895 C CA . THR B 1 49 ? -9.617 -6.672 10.094 1 88.69 49 THR B CA 1
ATOM 2896 C C . THR B 1 49 ? -10.484 -6.234 11.273 1 88.69 49 THR B C 1
ATOM 2898 O O . THR B 1 49 ? -10.781 -7.035 12.164 1 88.69 49 THR B O 1
ATOM 2901 N N . GLN B 1 50 ? -10.781 -4.938 11.312 1 87.06 50 GLN B N 1
ATOM 2902 C CA . GLN B 1 50 ? -11.609 -4.328 12.344 1 87.06 50 GLN B CA 1
ATOM 2903 C C . GLN B 1 50 ? -10.992 -4.504 13.727 1 87.06 50 GLN B C 1
ATOM 2905 O O . GLN B 1 50 ? -11.703 -4.523 14.734 1 87.06 50 GLN B O 1
ATOM 2910 N N . LEU B 1 51 ? -9.727 -4.738 13.758 1 88.5 51 LEU B N 1
ATOM 2911 C CA . LEU B 1 51 ? -9.031 -4.781 15.039 1 88.5 51 LEU B CA 1
ATOM 2912 C C . LEU B 1 51 ? -9.078 -3.42 15.727 1 88.5 51 LEU B C 1
ATOM 2914 O O . LEU B 1 51 ? -9.07 -2.381 15.062 1 88.5 51 LEU B O 1
ATOM 2918 N N . PRO B 1 52 ? -9.047 -3.447 16.969 1 86.25 52 PRO B N 1
ATOM 2919 C CA . PRO B 1 52 ? -9.156 -2.172 17.688 1 86.25 52 PRO B CA 1
ATOM 2920 C C . PRO B 1 52 ? -7.891 -1.323 17.578 1 86.25 52 PRO B C 1
ATOM 2922 O O . PRO B 1 52 ? -7.961 -0.092 17.609 1 86.25 52 PRO B O 1
ATOM 2925 N N . ARG B 1 53 ? -6.711 -1.961 17.562 1 89.81 53 ARG B N 1
ATOM 2926 C CA . ARG B 1 53 ? -5.453 -1.232 17.453 1 89.81 53 ARG B CA 1
ATOM 2927 C C . ARG B 1 53 ? -4.691 -1.619 16.203 1 89.81 53 ARG B C 1
ATOM 2929 O O . ARG B 1 53 ? -4.41 -2.797 15.969 1 89.81 53 ARG B O 1
ATOM 2936 N N . CYS B 1 54 ? -4.32 -0.571 15.484 1 91.94 54 CYS B N 1
ATOM 2937 C CA . CYS B 1 54 ? -3.643 -0.807 14.211 1 91.94 54 CYS B CA 1
ATOM 2938 C C . CYS B 1 54 ? -2.24 -1.359 14.438 1 91.94 54 CYS B C 1
ATOM 2940 O O . CYS B 1 54 ? -1.736 -2.137 13.625 1 91.94 54 CYS B O 1
ATOM 2942 N N . ALA B 1 55 ? -1.615 -0.984 15.547 1 86 55 ALA B N 1
ATOM 2943 C CA . ALA B 1 55 ? -0.235 -1.381 15.82 1 86 55 ALA B CA 1
ATOM 2944 C C . ALA B 1 55 ? -0.107 -2.898 15.906 1 86 55 ALA B C 1
ATOM 2946 O O . ALA B 1 55 ? 0.958 -3.455 15.633 1 86 55 ALA B O 1
ATOM 2947 N N . ALA B 1 56 ? -1.184 -3.547 16.266 1 87.12 56 ALA B N 1
ATOM 2948 C CA . ALA B 1 56 ? -1.191 -5 16.406 1 87.12 56 ALA B CA 1
ATOM 2949 C C . ALA B 1 56 ? -1.644 -5.676 15.109 1 87.12 56 ALA B C 1
ATOM 2951 O O . ALA B 1 56 ? -1.7 -6.902 15.031 1 87.12 56 ALA B O 1
ATOM 2952 N N . CYS B 1 57 ? -1.924 -4.926 14.125 1 92.25 57 CYS B N 1
ATOM 2953 C CA . CYS B 1 57 ? -2.539 -5.434 12.898 1 92.25 57 CYS B CA 1
ATOM 2954 C C . CYS B 1 57 ? -1.48 -5.914 11.914 1 92.25 57 CYS B C 1
ATOM 2956 O O . CYS B 1 57 ? -0.498 -5.215 11.664 1 92.25 57 CYS B O 1
ATOM 2958 N N . ALA B 1 58 ? -1.706 -7.031 11.312 1 90.06 58 ALA B N 1
ATOM 2959 C CA . ALA B 1 58 ? -0.788 -7.613 10.336 1 90.06 58 ALA B CA 1
ATOM 2960 C C . ALA B 1 58 ? -0.704 -6.75 9.078 1 90.06 58 ALA B C 1
ATOM 2962 O O . ALA B 1 58 ? 0.258 -6.848 8.312 1 90.06 58 ALA B O 1
ATOM 2963 N N . LEU B 1 59 ? -1.706 -5.91 8.836 1 93.5 59 LEU B N 1
ATOM 2964 C CA . LEU B 1 59 ? -1.772 -5.113 7.617 1 93.5 59 LEU B CA 1
ATOM 2965 C C . LEU B 1 59 ? -1.235 -3.707 7.855 1 93.5 59 LEU B C 1
ATOM 2967 O O . LEU B 1 59 ? -1.337 -2.842 6.98 1 93.5 59 LEU B O 1
ATOM 2971 N N . VAL B 1 60 ? -0.599 -3.455 8.984 1 92.19 60 VAL B N 1
ATOM 2972 C CA . VAL B 1 60 ? -0.266 -2.104 9.422 1 92.19 60 VAL B CA 1
ATOM 2973 C C . VAL B 1 60 ? 0.652 -1.438 8.398 1 92.19 60 VAL B C 1
ATOM 2975 O O . VAL B 1 60 ? 0.598 -0.221 8.211 1 92.19 60 VAL B O 1
ATOM 2978 N N . HIS B 1 61 ? 1.39 -2.172 7.578 1 89.19 61 HIS B N 1
ATOM 2979 C CA . HIS B 1 61 ? 2.385 -1.582 6.688 1 89.19 61 HIS B CA 1
ATOM 2980 C C . HIS B 1 61 ? 1.865 -1.5 5.258 1 89.19 61 HIS B C 1
ATOM 2982 O O . HIS B 1 61 ? 2.547 -0.976 4.375 1 89.19 61 HIS B O 1
ATOM 2988 N N . VAL B 1 62 ? 0.681 -1.979 5.008 1 91.69 62 VAL B N 1
ATOM 2989 C CA . VAL B 1 62 ? 0.147 -1.912 3.652 1 91.69 62 VAL B CA 1
ATOM 2990 C C . VAL B 1 62 ? -1.238 -1.271 3.672 1 91.69 62 VAL B C 1
ATOM 2992 O O . VAL B 1 62 ? -1.882 -1.135 2.629 1 91.69 62 VAL B O 1
ATOM 2995 N N . CYS B 1 63 ? -1.711 -0.911 4.844 1 95.44 63 CYS B N 1
ATOM 2996 C CA . CYS B 1 63 ? -3.037 -0.332 5.031 1 95.44 63 CYS B CA 1
ATOM 2997 C C . CYS B 1 63 ? -3.002 1.181 4.855 1 95.44 63 CYS B C 1
ATOM 2999 O O . CYS B 1 63 ? -2.178 1.862 5.469 1 95.44 63 CYS B O 1
ATOM 3001 N N . ALA B 1 64 ? -3.959 1.714 4.062 1 96.44 64 ALA B N 1
ATOM 3002 C CA . ALA B 1 64 ? -4.023 3.148 3.789 1 96.44 64 ALA B CA 1
ATOM 3003 C C . ALA B 1 64 ? -4.297 3.936 5.066 1 96.44 64 ALA B C 1
ATOM 3005 O O . ALA B 1 64 ? -3.723 5.004 5.281 1 96.44 64 ALA B O 1
ATOM 3006 N N . HIS B 1 65 ? -5.168 3.406 5.895 1 97.19 65 HIS B N 1
ATOM 3007 C CA . HIS B 1 65 ? -5.473 4.082 7.152 1 97.19 65 HIS B CA 1
ATOM 3008 C C . HIS B 1 65 ? -4.254 4.117 8.07 1 97.19 65 HIS B C 1
ATOM 3010 O O . HIS B 1 65 ? -3.934 5.156 8.641 1 97.19 65 HIS B O 1
ATOM 3016 N N . ALA B 1 66 ? -3.566 3.004 8.211 1 95.75 66 ALA B N 1
ATOM 3017 C CA . ALA B 1 66 ? -2.381 2.939 9.062 1 95.75 66 ALA B CA 1
ATOM 3018 C C . ALA B 1 66 ? -1.286 3.869 8.547 1 95.75 66 ALA B C 1
ATOM 3020 O O . ALA B 1 66 ? -0.636 4.566 9.328 1 95.75 66 ALA B O 1
ATOM 3021 N N . TYR B 1 67 ? -1.116 3.961 7.23 1 95.94 67 TYR B N 1
ATOM 3022 C CA . TYR B 1 67 ? -0.093 4.82 6.645 1 95.94 67 TYR B CA 1
ATOM 3023 C C . TYR B 1 67 ? -0.351 6.285 6.977 1 95.94 67 TYR B C 1
ATOM 3025 O O . TYR B 1 67 ? 0.581 7.027 7.293 1 95.94 67 TYR B O 1
ATOM 3033 N N . LEU B 1 68 ? -1.611 6.664 6.941 1 97.44 68 LEU B N 1
ATOM 3034 C CA . LEU B 1 68 ? -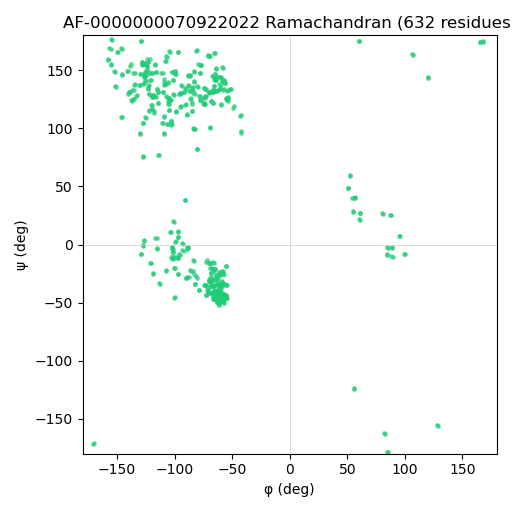1.938 8.078 7.07 1 97.44 68 LEU B CA 1
ATOM 3035 C C . LEU B 1 68 ? -2.096 8.477 8.531 1 97.44 68 LEU B C 1
ATOM 3037 O O . LEU B 1 68 ? -1.781 9.602 8.914 1 97.44 68 LEU B O 1
ATOM 3041 N N . PHE B 1 69 ? -2.498 7.508 9.391 1 95.94 69 PHE B N 1
ATOM 3042 C CA . PHE B 1 69 ? -2.895 7.941 10.727 1 95.94 69 PHE B CA 1
ATOM 3043 C C . PHE B 1 69 ? -2.004 7.309 11.789 1 95.94 69 PHE B C 1
ATOM 3045 O O . PHE B 1 69 ? -1.956 7.777 12.922 1 95.94 69 PHE B O 1
ATOM 3052 N N . GLU B 1 70 ? -1.406 6.188 11.516 1 94.25 70 GLU B N 1
ATOM 3053 C CA . GLU B 1 70 ? -0.43 5.578 12.414 1 94.25 70 GLU B CA 1
ATOM 3054 C C . GLU B 1 70 ? 0.997 5.852 11.945 1 94.25 70 GLU B C 1
ATOM 3056 O O . GLU B 1 70 ? 1.846 6.27 12.734 1 94.25 70 GLU B O 1
ATOM 3061 N N . THR B 1 71 ? 1.207 5.672 10.664 1 94.56 71 THR B N 1
ATOM 3062 C CA . THR B 1 71 ? 2.439 5.918 9.93 1 94.56 71 THR B CA 1
ATOM 3063 C C . THR B 1 71 ? 3.619 5.215 10.586 1 94.56 71 THR B C 1
ATOM 3065 O O . THR B 1 71 ? 4.59 5.859 10.992 1 94.56 71 THR B O 1
ATOM 3068 N N . PRO B 1 72 ? 3.564 3.947 10.703 1 90.62 72 PRO B N 1
ATOM 3069 C CA . PRO B 1 72 ? 4.688 3.223 11.305 1 90.62 72 PRO B CA 1
ATOM 3070 C C . PRO B 1 72 ? 5.961 3.309 10.461 1 90.62 72 PRO B C 1
ATOM 3072 O O . PRO B 1 72 ? 5.891 3.354 9.234 1 90.62 72 PRO B O 1
ATOM 3075 N N . PRO B 1 73 ? 7.086 3.416 11.133 1 87.25 73 PRO B N 1
ATOM 3076 C CA . PRO B 1 73 ? 8.32 3.377 10.344 1 87.25 73 PRO B CA 1
ATOM 3077 C C . PRO B 1 73 ? 8.477 2.076 9.562 1 87.25 73 PRO B C 1
ATOM 3079 O O . PRO B 1 73 ? 8.016 1.021 10.008 1 87.25 73 PRO B O 1
ATOM 3082 N N . PRO B 1 74 ? 9.039 2.236 8.359 1 79.69 74 PRO B N 1
ATOM 3083 C CA . PRO B 1 74 ? 9.305 0.994 7.629 1 79.69 74 PRO B CA 1
ATOM 3084 C C . PRO B 1 74 ? 10.219 0.039 8.398 1 79.69 74 PRO B C 1
ATOM 3086 O O . PRO B 1 74 ? 10.992 0.474 9.25 1 79.69 74 PRO B O 1
ATOM 3089 N N . GLN B 1 75 ? 10.086 -1.268 8.156 1 67.88 75 GLN B N 1
ATOM 3090 C CA . GLN B 1 75 ? 10.836 -2.299 8.859 1 67.88 75 GLN B CA 1
ATOM 3091 C C . GLN B 1 75 ? 12.344 -2.102 8.68 1 67.88 75 GLN B C 1
ATOM 3093 O O . GLN B 1 75 ? 13.125 -2.377 9.594 1 67.88 75 GLN B O 1
ATOM 3098 N N . ASN B 1 76 ? 12.75 -1.578 7.543 1 64.94 76 ASN B N 1
ATOM 3099 C CA . ASN B 1 76 ? 14.172 -1.447 7.242 1 64.94 76 ASN B CA 1
ATOM 3100 C C . ASN B 1 76 ? 14.664 -0.022 7.469 1 64.94 76 ASN B C 1
ATOM 3102 O O . ASN B 1 76 ? 15.75 0.346 7.012 1 64.94 76 ASN B O 1
ATOM 3106 N N . ALA B 1 77 ? 13.969 0.717 8.227 1 68.44 77 ALA B N 1
ATOM 3107 C CA . ALA B 1 77 ? 14.336 2.121 8.391 1 68.44 77 ALA B CA 1
ATOM 3108 C C . ALA B 1 77 ? 15.586 2.264 9.25 1 68.44 77 ALA B C 1
ATOM 3110 O O . ALA B 1 77 ? 15.734 1.58 10.266 1 68.44 77 ALA B O 1
ATOM 3111 N N . GLU B 1 78 ? 16.531 2.957 8.766 1 64.81 78 GLU B N 1
ATOM 3112 C CA . GLU B 1 78 ? 17.75 3.27 9.523 1 64.81 78 GLU B CA 1
ATOM 3113 C C . GLU B 1 78 ? 17.516 4.43 10.484 1 64.81 78 GLU B C 1
ATOM 3115 O O . GLU B 1 78 ? 18.203 4.559 11.492 1 64.81 78 GLU B O 1
ATOM 3120 N N . LYS B 1 79 ? 16.594 5.301 10.125 1 59.28 79 LYS B N 1
ATOM 3121 C CA . LYS B 1 79 ? 16.25 6.445 10.961 1 59.28 79 LYS B CA 1
ATOM 3122 C C . LYS B 1 79 ? 14.977 6.18 11.766 1 59.28 79 LYS B C 1
ATOM 3124 O O . LYS B 1 79 ? 14.102 5.426 11.328 1 59.28 79 LYS B O 1
ATOM 3129 N N . MET B 1 80 ? 14.906 6.832 13.047 1 58.31 80 MET B N 1
ATOM 3130 C CA . MET B 1 80 ? 13.75 6.844 13.938 1 58.31 80 MET B CA 1
ATOM 3131 C C . MET B 1 80 ? 13.281 5.422 14.242 1 58.31 80 MET B C 1
ATOM 3133 O O . MET B 1 80 ? 12.078 5.172 14.359 1 58.31 80 MET B O 1
ATOM 3137 N N . ARG B 1 81 ? 14.18 4.461 14.219 1 57.09 81 ARG B N 1
ATOM 3138 C CA . ARG B 1 81 ? 13.852 3.074 14.539 1 57.09 81 ARG B CA 1
ATOM 3139 C C . ARG B 1 81 ? 13.203 2.963 15.914 1 57.09 81 ARG B C 1
ATOM 3141 O O . ARG B 1 81 ? 12.422 2.043 16.156 1 57.09 81 ARG B O 1
ATOM 3148 N N . LYS B 1 82 ? 13.43 4.09 16.719 1 60.44 82 LYS B N 1
ATOM 3149 C CA . LYS B 1 82 ? 13 4.012 18.109 1 60.44 82 LYS B CA 1
ATOM 3150 C C . LYS B 1 82 ? 11.633 4.668 18.297 1 60.44 82 LYS B C 1
ATOM 3152 O O . LYS B 1 82 ? 11.016 4.535 19.344 1 60.44 82 LYS B O 1
ATOM 3157 N N . TYR B 1 83 ? 11.172 5.41 17.25 1 69.06 83 TYR B N 1
ATOM 3158 C CA . TYR B 1 83 ? 9.891 6.098 17.391 1 69.06 83 TYR B CA 1
ATOM 3159 C C . TYR B 1 83 ? 8.75 5.25 16.859 1 69.06 83 TYR B C 1
ATOM 3161 O O . TYR B 1 83 ? 8.898 4.578 15.836 1 69.06 83 TYR B O 1
ATOM 3169 N N . PRO B 1 84 ? 7.723 5.281 17.656 1 73.19 84 PRO B N 1
ATOM 3170 C CA . PRO B 1 84 ? 6.578 4.461 17.25 1 73.19 84 PRO B CA 1
ATOM 3171 C C . PRO B 1 84 ? 5.953 4.93 15.93 1 73.19 84 PRO B C 1
ATOM 3173 O O . PRO B 1 84 ? 5.352 4.133 15.211 1 73.19 84 PRO B O 1
ATOM 3176 N N . SER B 1 85 ? 6.117 6.238 15.625 1 86 85 SER B N 1
ATOM 3177 C CA . SER B 1 85 ? 5.527 6.766 14.398 1 86 85 SER B CA 1
ATOM 3178 C C . SER B 1 85 ? 6.41 7.844 13.781 1 86 85 SER B C 1
ATOM 3180 O O . SER B 1 85 ? 7.152 8.523 14.484 1 86 85 SER B O 1
ATOM 3182 N N . VAL B 1 86 ? 6.391 7.875 12.531 1 92.94 86 VAL B N 1
ATOM 3183 C CA . VAL B 1 86 ? 7.027 8.969 11.797 1 92.94 86 VAL B CA 1
ATOM 3184 C C . VAL B 1 86 ? 5.98 10.016 11.422 1 92.94 86 VAL B C 1
ATOM 3186 O O . VAL B 1 86 ? 4.785 9.805 11.625 1 92.94 86 VAL B O 1
ATOM 3189 N N . PRO B 1 87 ? 6.395 11.195 11.016 1 95.81 87 PRO B N 1
ATOM 3190 C CA . PRO B 1 87 ? 5.406 12.234 10.711 1 95.81 87 PRO B CA 1
ATOM 3191 C C . PRO B 1 87 ? 4.387 11.797 9.664 1 95.81 87 PRO B C 1
ATOM 3193 O O . PRO B 1 87 ? 4.738 11.109 8.703 1 95.81 87 PRO B O 1
ATOM 3196 N N . HIS B 1 88 ? 3.17 12.172 9.945 1 97.69 88 HIS B N 1
ATOM 3197 C CA . HIS B 1 88 ? 2.115 11.898 8.969 1 97.69 88 HIS B CA 1
ATOM 3198 C C . HIS B 1 88 ? 2.316 12.711 7.695 1 97.69 88 HIS B C 1
ATOM 3200 O O . HIS B 1 88 ? 2.711 13.875 7.758 1 97.69 88 HIS B O 1
ATOM 3206 N N . PRO B 1 89 ? 1.997 12.172 6.605 1 98.25 89 PRO B N 1
ATOM 3207 C CA . PRO B 1 89 ? 2.307 12.844 5.344 1 98.25 89 PRO B CA 1
ATOM 3208 C C . PRO B 1 89 ? 1.178 13.758 4.871 1 98.25 89 PRO B C 1
ATOM 3210 O O . PRO B 1 89 ? 0.862 13.789 3.678 1 98.25 89 PRO B O 1
ATOM 3213 N N . PHE B 1 90 ? 0.56 14.414 5.816 1 98.75 90 PHE B N 1
ATOM 3214 C CA . PHE B 1 90 ? -0.48 15.359 5.426 1 98.75 90 PHE B CA 1
ATOM 3215 C C . PHE B 1 90 ? -0.703 16.406 6.52 1 98.75 90 PHE B C 1
ATOM 3217 O O . PHE B 1 90 ? -0.297 16.203 7.668 1 98.75 90 PHE B O 1
ATOM 3224 N N . VAL B 1 91 ? -1.273 17.5 6.133 1 98.75 91 VAL B N 1
ATOM 3225 C CA . VAL B 1 91 ? -1.7 18.578 7.035 1 98.75 91 VAL B CA 1
ATOM 3226 C C . VAL B 1 91 ? -3.115 19.016 6.672 1 98.75 91 VAL B C 1
ATOM 3228 O O . VAL B 1 91 ? -3.404 19.312 5.508 1 98.75 91 VAL B O 1
ATOM 3231 N N . LEU B 1 92 ? -3.984 19.047 7.645 1 98.44 92 LEU B N 1
ATOM 3232 C CA . LEU B 1 92 ? -5.293 19.656 7.465 1 98.44 92 LEU B CA 1
ATOM 3233 C C . LEU B 1 92 ? -5.254 21.141 7.836 1 98.44 92 LEU B C 1
ATOM 3235 O O . LEU B 1 92 ? -4.648 21.516 8.836 1 98.44 92 LEU B O 1
ATOM 3239 N N . ASN B 1 93 ? -5.84 21.906 6.988 1 96.38 93 ASN B N 1
ATOM 3240 C CA . ASN B 1 93 ? -5.855 23.344 7.219 1 96.38 93 ASN B CA 1
ATOM 3241 C C . ASN B 1 93 ? -7.273 23.906 7.141 1 96.38 93 ASN B C 1
ATOM 3243 O O . ASN B 1 93 ? -7.617 24.594 6.18 1 96.38 93 ASN B O 1
ATOM 3247 N N . PRO B 1 94 ? -8.062 23.688 8.148 1 95.5 94 PRO B N 1
ATOM 3248 C CA . PRO B 1 94 ? -9.375 24.344 8.164 1 95.5 94 PRO B CA 1
ATOM 3249 C C . PRO B 1 94 ? -9.289 25.859 8.367 1 95.5 94 PRO B C 1
ATOM 3251 O O . PRO B 1 94 ? -8.266 26.359 8.828 1 95.5 94 PRO B O 1
ATOM 3254 N N . ALA B 1 95 ? -10.422 26.5 8 1 91.5 95 ALA B N 1
ATOM 3255 C CA . ALA B 1 95 ? -10.531 27.922 8.289 1 91.5 95 ALA B CA 1
ATOM 3256 C C . ALA B 1 95 ? -10.492 28.188 9.789 1 91.5 95 ALA B C 1
ATOM 3258 O O . ALA B 1 95 ? -11.188 27.516 10.562 1 91.5 95 ALA B O 1
ATOM 3259 N N . VAL B 1 96 ? -9.688 29.141 10.117 1 92.19 96 VAL B N 1
ATOM 3260 C CA . VAL B 1 96 ? -9.555 29.469 11.531 1 92.19 96 VAL B CA 1
ATOM 3261 C C . VAL B 1 96 ? -10.664 30.438 11.93 1 92.19 96 VAL B C 1
ATOM 3263 O O . VAL B 1 96 ? -10.953 31.406 11.211 1 92.19 96 VAL B O 1
ATOM 3266 N N . GLY B 1 97 ? -11.305 30.188 13.031 1 93.19 97 GLY B N 1
ATOM 3267 C CA . GLY B 1 97 ? -12.227 31.141 13.625 1 93.19 97 GLY B CA 1
ATOM 3268 C C . GLY B 1 97 ? -13.648 31 13.102 1 93.19 97 GLY B C 1
ATOM 3269 O O . GLY B 1 97 ? -14.539 31.734 13.523 1 93.19 97 GLY B O 1
ATOM 3270 N N . VAL B 1 98 ? -13.82 30.125 12.195 1 94.62 98 VAL B N 1
ATOM 3271 C CA . VAL B 1 98 ? -15.18 29.859 11.719 1 94.62 98 VAL B CA 1
ATOM 3272 C C . VAL B 1 98 ? -15.875 28.875 12.664 1 94.62 98 VAL B C 1
ATOM 3274 O O . VAL B 1 98 ? -15.695 27.672 12.547 1 94.62 98 VAL B O 1
ATOM 3277 N N . GLU B 1 99 ? -16.688 29.422 13.547 1 94.94 99 GLU B N 1
ATOM 3278 C CA . GLU B 1 99 ? -17.25 28.594 14.617 1 94.94 99 GLU B CA 1
ATOM 3279 C C . GLU B 1 99 ? -18.688 28.188 14.305 1 94.94 99 GLU B C 1
ATOM 3281 O O . GLU B 1 99 ? -19.266 27.359 15 1 94.94 99 GLU B O 1
ATOM 3286 N N . ARG B 1 100 ? -19.234 28.859 13.289 1 95.56 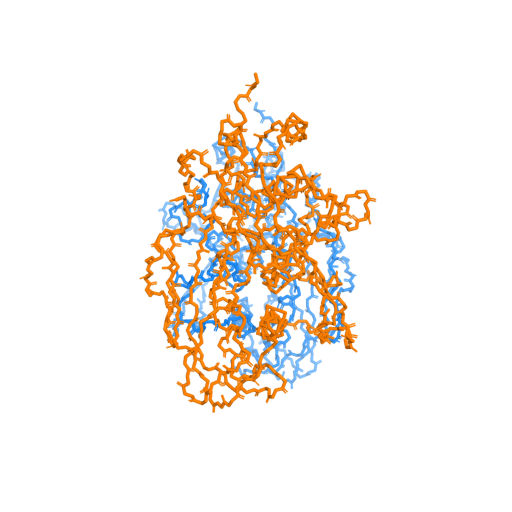100 ARG B N 1
ATOM 3287 C CA . ARG B 1 100 ? -20.594 28.547 12.867 1 95.56 100 ARG B CA 1
ATOM 3288 C C . ARG B 1 100 ? -20.703 28.578 11.344 1 95.56 100 ARG B C 1
ATOM 3290 O O . ARG B 1 100 ? -20.172 29.469 10.688 1 95.56 100 ARG B O 1
ATOM 3297 N N . VAL B 1 101 ? -21.266 27.516 10.844 1 96.31 101 VAL B N 1
ATOM 3298 C CA . VAL B 1 101 ? -21.625 27.438 9.43 1 96.31 101 VAL B CA 1
ATOM 3299 C C . VAL B 1 101 ? -23.125 27.219 9.289 1 96.31 101 VAL B C 1
ATOM 3301 O O . VAL B 1 101 ? -23.656 26.219 9.773 1 96.31 101 VAL B O 1
ATOM 3304 N N . GLY B 1 102 ? -23.797 28.156 8.625 1 96.69 102 GLY B N 1
ATOM 3305 C CA . GLY B 1 102 ? -25.234 28.062 8.516 1 96.69 102 GLY B CA 1
ATOM 3306 C C . GLY B 1 102 ? -25.703 27.109 7.426 1 96.69 102 GLY B C 1
ATOM 3307 O O . GLY B 1 102 ? -24.906 26.703 6.57 1 96.69 102 GLY B O 1
ATOM 3308 N N . LEU B 1 103 ? -26.984 26.828 7.516 1 97.5 103 LEU B N 1
ATOM 3309 C CA . LEU B 1 103 ? -27.609 25.984 6.5 1 97.5 103 LEU B CA 1
ATOM 3310 C C . LEU B 1 103 ? -27.344 26.531 5.102 1 97.5 103 LEU B C 1
ATOM 3312 O O . LEU B 1 103 ? -27.562 27.719 4.844 1 97.5 103 LEU B O 1
ATOM 3316 N N . GLY B 1 104 ? -26.812 25.672 4.246 1 97.62 104 GLY B N 1
ATOM 3317 C CA . GLY B 1 104 ? -26.625 26.047 2.854 1 97.62 104 GLY B CA 1
ATOM 3318 C C . GLY B 1 104 ? -25.328 26.812 2.617 1 97.62 104 GLY B C 1
ATOM 3319 O O . GLY B 1 104 ? -24.938 27.031 1.471 1 97.62 104 GLY B O 1
ATOM 3320 N N . GLU B 1 105 ? -24.641 27.172 3.676 1 97.75 105 GLU B N 1
ATOM 3321 C CA . GLU B 1 105 ? -23.391 27.922 3.537 1 97.75 105 GLU B CA 1
ATOM 3322 C C . GLU B 1 105 ? -22.234 27 3.143 1 97.75 105 GLU B C 1
ATOM 3324 O O . GLU B 1 105 ? -22.234 25.828 3.504 1 97.75 105 GLU B O 1
ATOM 3329 N N . SER B 1 106 ? -21.344 27.594 2.391 1 97.19 106 SER B N 1
ATOM 3330 C CA . SER B 1 106 ? -20.156 26.844 1.95 1 97.19 106 SER B CA 1
ATOM 3331 C C . SER B 1 106 ? -19.078 26.859 3.02 1 97.19 106 SER B C 1
ATOM 3333 O O . SER B 1 106 ? -19 27.781 3.832 1 97.19 106 SER B O 1
ATOM 3335 N N . TYR B 1 107 ? -18.312 25.859 3.08 1 97.38 107 TYR B N 1
ATOM 3336 C CA . TYR B 1 107 ? -17.141 25.703 3.939 1 97.38 107 TYR B CA 1
ATOM 3337 C C . TYR B 1 107 ? -15.977 25.125 3.164 1 97.38 107 TYR B C 1
ATOM 3339 O O . TYR B 1 107 ? -16.141 24.188 2.377 1 97.38 107 TYR B O 1
ATOM 3347 N N . VAL B 1 108 ? -14.844 25.703 3.426 1 97.5 108 VAL B N 1
ATOM 3348 C CA . VAL B 1 108 ? -13.648 25.266 2.713 1 97.5 108 VAL B CA 1
ATOM 3349 C C . VAL B 1 108 ? -12.664 24.625 3.695 1 97.5 108 VAL B C 1
ATOM 3351 O O . VAL B 1 108 ? -12.406 25.188 4.766 1 97.5 108 VAL B O 1
ATOM 3354 N N . LEU B 1 109 ? -12.164 23.438 3.344 1 98.25 109 LEU B N 1
ATOM 3355 C CA . LEU B 1 109 ? -11.102 22.75 4.07 1 98.25 109 LEU B CA 1
ATOM 3356 C C . LEU B 1 109 ? -9.883 22.531 3.178 1 98.25 109 LEU B C 1
ATOM 3358 O O . LEU B 1 109 ? -9.961 21.812 2.178 1 98.25 109 LEU B O 1
ATOM 3362 N N . ASP B 1 110 ? -8.805 23.125 3.543 1 98.31 110 ASP B N 1
ATOM 3363 C CA . ASP B 1 110 ? -7.574 22.906 2.791 1 98.31 110 ASP B CA 1
ATOM 3364 C C . ASP B 1 110 ? -6.812 21.688 3.326 1 98.31 110 ASP B C 1
ATOM 3366 O O . ASP B 1 110 ? -6.887 21.391 4.516 1 98.31 110 ASP B O 1
ATOM 3370 N N . LEU B 1 111 ? -6.172 21 2.426 1 98.62 111 LEU B N 1
ATOM 3371 C CA . LEU B 1 111 ? -5.41 19.781 2.691 1 98.62 111 LEU B CA 1
ATOM 3372 C C . LEU B 1 111 ? -4.074 19.812 1.954 1 98.62 111 LEU B C 1
ATOM 3374 O O . LEU B 1 111 ? -4.027 20.094 0.754 1 98.62 111 LEU B O 1
ATOM 3378 N N . THR B 1 112 ? -2.998 19.641 2.688 1 98.75 112 THR B N 1
ATOM 3379 C CA . THR B 1 112 ? -1.693 19.438 2.066 1 98.75 112 THR B CA 1
ATOM 3380 C C . THR B 1 112 ? -1.284 17.969 2.133 1 98.75 112 THR B C 1
ATOM 3382 O O . THR B 1 112 ? -1.332 17.359 3.201 1 98.75 112 THR B O 1
ATOM 3385 N N . LEU B 1 113 ? -0.998 17.406 0.998 1 98.5 113 LEU B N 1
ATOM 3386 C CA . LEU B 1 113 ? -0.421 16.062 0.938 1 98.5 113 LEU B CA 1
ATOM 3387 C C . LEU B 1 113 ? 1.059 16.125 0.572 1 98.5 113 LEU B C 1
ATOM 3389 O O . LEU B 1 113 ? 1.455 16.906 -0.299 1 98.5 113 LEU B O 1
ATOM 3393 N N . ILE B 1 114 ? 1.856 15.258 1.263 1 98.38 114 ILE B N 1
ATOM 3394 C CA . ILE B 1 114 ? 3.309 15.367 1.185 1 98.38 114 ILE B CA 1
ATOM 3395 C C . ILE B 1 114 ? 3.893 14.07 0.619 1 98.38 114 ILE B C 1
ATOM 3397 O O . ILE B 1 114 ? 3.596 12.984 1.112 1 98.38 114 ILE B O 1
ATOM 3401 N N . GLY B 1 115 ? 4.719 14.242 -0.43 1 96.75 115 GLY B N 1
ATOM 3402 C CA . GLY B 1 115 ? 5.414 13.102 -1.011 1 96.75 115 GLY B CA 1
ATOM 3403 C C . GLY B 1 115 ? 4.477 11.992 -1.445 1 96.75 115 GLY B C 1
ATOM 3404 O O . GLY B 1 115 ? 3.518 12.234 -2.182 1 96.75 115 GLY B O 1
ATOM 3405 N N . HIS B 1 116 ? 4.695 10.859 -0.951 1 94.75 116 HIS B N 1
ATOM 3406 C CA . HIS B 1 116 ? 3.943 9.664 -1.306 1 94.75 116 HIS B CA 1
ATOM 3407 C C . HIS B 1 116 ? 2.516 9.727 -0.771 1 94.75 116 HIS B C 1
ATOM 3409 O O . HIS B 1 116 ? 1.649 8.969 -1.205 1 94.75 116 HIS B O 1
ATOM 3415 N N . GLY B 1 117 ? 2.299 10.648 0.171 1 97.12 117 GLY B N 1
ATOM 3416 C CA . GLY B 1 117 ? 0.941 10.844 0.658 1 97.12 117 GLY B CA 1
ATOM 3417 C C . GLY B 1 117 ? -0.04 11.211 -0.439 1 97.12 117 GLY B C 1
ATOM 3418 O O . GLY B 1 117 ? -1.228 10.898 -0.349 1 97.12 117 GLY B O 1
ATOM 3419 N N . ASN B 1 118 ? 0.479 11.75 -1.527 1 96.44 118 ASN B N 1
ATOM 3420 C CA . ASN B 1 118 ? -0.364 12.203 -2.633 1 96.44 118 ASN B CA 1
ATOM 3421 C C . ASN B 1 118 ? -1.022 11.023 -3.346 1 96.44 118 ASN B C 1
ATOM 3423 O O . ASN B 1 118 ? -2.092 11.172 -3.939 1 96.44 118 ASN B O 1
ATOM 3427 N N . ARG B 1 119 ? -0.446 9.93 -3.248 1 93.81 119 ARG B N 1
ATOM 3428 C CA . ARG B 1 119 ? -0.992 8.742 -3.891 1 93.81 119 ARG B CA 1
ATOM 3429 C C . ARG B 1 119 ? -2.322 8.336 -3.26 1 93.81 119 ARG B C 1
ATOM 3431 O O . ARG B 1 119 ? -3.082 7.562 -3.842 1 93.81 119 ARG B O 1
ATOM 3438 N N . HIS B 1 120 ? -2.646 8.867 -2.1 1 96.5 120 HIS B N 1
ATOM 3439 C CA . HIS B 1 120 ? -3.818 8.453 -1.338 1 96.5 120 HIS B CA 1
ATOM 3440 C C . HIS B 1 120 ? -4.945 9.469 -1.457 1 96.5 120 HIS B C 1
ATOM 3442 O O . HIS B 1 120 ? -5.953 9.367 -0.755 1 96.5 120 HIS B O 1
ATOM 3448 N N . LEU B 1 121 ? -4.82 10.438 -2.379 1 97.06 121 LEU B N 1
ATOM 3449 C CA . LEU B 1 121 ? -5.82 11.484 -2.545 1 97.06 121 LEU B CA 1
ATOM 3450 C C . LEU B 1 121 ? -7.199 10.883 -2.787 1 97.06 121 LEU B C 1
ATOM 3452 O O . LEU B 1 121 ? -8.172 11.281 -2.145 1 97.06 121 LEU B O 1
ATOM 3456 N N . PRO B 1 122 ? -7.352 9.914 -3.641 1 95.62 122 PRO B N 1
ATOM 3457 C CA . PRO B 1 122 ? -8.695 9.375 -3.855 1 95.62 122 PRO B CA 1
ATOM 3458 C C . PRO B 1 122 ? -9.297 8.773 -2.588 1 95.62 122 PRO B C 1
ATOM 3460 O O . PRO B 1 122 ? -10.492 8.961 -2.318 1 95.62 122 PRO B O 1
ATOM 3463 N N . TYR B 1 123 ? -8.5 8.023 -1.77 1 96.62 123 TYR B N 1
ATOM 3464 C CA . TYR B 1 123 ? -8.969 7.504 -0.491 1 96.62 123 TYR B CA 1
ATOM 3465 C C . TYR B 1 123 ? -9.453 8.633 0.412 1 96.62 123 TYR B C 1
ATOM 3467 O O . TYR B 1 123 ? -10.508 8.523 1.035 1 96.62 123 TYR B O 1
ATOM 3475 N N . LEU B 1 124 ? -8.672 9.68 0.438 1 97.94 124 LEU B N 1
ATOM 3476 C CA . LEU B 1 124 ? -8.992 10.805 1.311 1 97.94 124 LEU B CA 1
ATOM 3477 C C . LEU B 1 124 ? -10.273 11.5 0.862 1 97.94 124 LEU B C 1
ATOM 3479 O O . LEU B 1 124 ? -11.133 11.812 1.686 1 97.94 124 LEU B O 1
ATOM 3483 N N . LEU B 1 125 ? -10.438 11.711 -0.45 1 97.62 125 LEU B N 1
ATOM 3484 C CA . LEU B 1 125 ? -11.633 12.375 -0.958 1 97.62 125 LEU B CA 1
ATOM 3485 C C . LEU B 1 125 ? -12.875 11.531 -0.692 1 97.62 125 LEU B C 1
ATOM 3487 O O . LEU B 1 125 ? -13.906 12.055 -0.263 1 97.62 125 LEU B O 1
ATOM 3491 N N . HIS B 1 126 ? -12.789 10.273 -0.858 1 95.88 126 HIS B N 1
ATOM 3492 C CA . HIS B 1 126 ? -13.906 9.391 -0.561 1 95.88 126 HIS B CA 1
ATOM 3493 C C . HIS B 1 126 ? -14.219 9.375 0.932 1 95.88 126 HIS B C 1
ATOM 3495 O O . HIS B 1 126 ? -15.391 9.391 1.327 1 95.88 126 HIS B O 1
ATOM 3501 N N . ALA B 1 127 ? -13.195 9.344 1.711 1 97.69 127 ALA B N 1
ATOM 3502 C CA . ALA B 1 127 ? -13.375 9.367 3.16 1 97.69 127 ALA B CA 1
ATOM 3503 C C . ALA B 1 127 ? -14.023 10.672 3.613 1 97.69 127 ALA B C 1
ATOM 3505 O O . ALA B 1 127 ? -14.906 10.664 4.473 1 97.69 127 ALA B O 1
ATOM 3506 N N . PHE B 1 128 ? -13.562 11.75 3.029 1 98.19 128 PHE B N 1
ATOM 3507 C CA . PHE B 1 128 ? -14.164 13.039 3.375 1 98.19 128 PHE B CA 1
ATOM 3508 C C . PHE B 1 128 ? -15.625 13.086 2.951 1 98.19 128 PHE B C 1
ATOM 3510 O O . PHE B 1 128 ? -16.453 13.664 3.652 1 98.19 128 PHE B O 1
ATOM 3517 N N . GLU B 1 129 ? -15.93 12.539 1.794 1 97.38 129 GLU B N 1
ATOM 3518 C CA . GLU B 1 129 ? -17.328 12.453 1.374 1 97.38 129 GLU B CA 1
ATOM 3519 C C . GLU B 1 129 ? -18.172 11.711 2.41 1 97.38 129 GLU B C 1
ATOM 3521 O O . GLU B 1 129 ? -19.219 12.203 2.828 1 97.38 129 GLU B O 1
ATOM 3526 N N . ARG B 1 130 ? -17.688 10.625 2.889 1 96.81 130 ARG B N 1
ATOM 3527 C CA . ARG B 1 130 ? -18.406 9.805 3.861 1 96.81 130 ARG B CA 1
ATOM 3528 C C . ARG B 1 130 ? -18.469 10.492 5.219 1 96.81 130 ARG B C 1
ATOM 3530 O O . ARG B 1 130 ? -19.5 10.438 5.898 1 96.81 130 ARG B O 1
ATOM 3537 N N . ALA B 1 131 ? -17.422 11.078 5.605 1 97.81 131 ALA B N 1
ATOM 3538 C CA . ALA B 1 131 ? -17.391 11.812 6.871 1 97.81 131 ALA B CA 1
ATOM 3539 C C . ALA B 1 131 ? -18.422 12.93 6.879 1 97.81 131 ALA B C 1
ATOM 3541 O O . ALA B 1 131 ? -19.156 13.094 7.855 1 97.81 131 ALA B O 1
ATOM 3542 N N . GLY B 1 132 ? -18.391 13.672 5.801 1 97.88 132 GLY B N 1
ATOM 3543 C CA . GLY B 1 132 ? -19.359 14.75 5.684 1 97.88 132 GLY B CA 1
ATOM 3544 C C . GLY B 1 132 ? -20.797 14.266 5.773 1 97.88 132 GLY B C 1
ATOM 3545 O O . GLY B 1 132 ? -21.625 14.875 6.453 1 97.88 132 GLY B O 1
ATOM 3546 N N . LEU B 1 133 ? -21.109 13.148 5.117 1 97 133 LEU B N 1
ATOM 3547 C CA . LEU B 1 133 ? -22.453 12.586 5.121 1 97 133 LEU B CA 1
ATOM 3548 C C . LEU B 1 133 ? -22.812 12.055 6.504 1 97 133 LEU B C 1
ATOM 3550 O O . LEU B 1 133 ? -23.969 12.141 6.918 1 97 133 LEU B O 1
ATOM 3554 N N . ALA B 1 134 ? -21.844 11.508 7.207 1 96.88 134 ALA B N 1
ATOM 3555 C CA . ALA B 1 134 ? -22.062 10.992 8.555 1 96.88 134 ALA B CA 1
ATOM 3556 C C . ALA B 1 134 ? -22.297 12.133 9.547 1 96.88 134 ALA B C 1
ATOM 3558 O O . ALA B 1 134 ? -22.953 11.938 10.578 1 96.88 134 ALA B O 1
ATOM 3559 N N . GLY B 1 135 ? -21.672 13.289 9.289 1 97.44 135 GLY B N 1
ATOM 3560 C CA . GLY B 1 135 ? -21.891 14.469 10.109 1 97.44 135 GLY B CA 1
ATOM 3561 C C . GLY B 1 135 ? -20.625 14.977 10.773 1 97.44 135 GLY B C 1
ATOM 3562 O O . GLY B 1 135 ? -19.812 14.188 11.242 1 97.44 135 GLY B O 1
ATOM 3563 N N . ILE B 1 136 ? -20.531 16.281 10.875 1 96.31 136 ILE B N 1
ATOM 3564 C CA . ILE B 1 136 ? -19.344 16.953 11.422 1 96.31 136 ILE B CA 1
ATOM 3565 C C . ILE B 1 136 ? -19.734 17.797 12.633 1 96.31 136 ILE B C 1
ATOM 3567 O O . ILE B 1 136 ? -20.797 18.406 12.648 1 96.31 136 ILE B O 1
ATOM 3571 N N . GLY B 1 137 ? -18.844 17.797 13.664 1 89.19 137 GLY B N 1
ATOM 3572 C CA . GLY B 1 137 ? -19.047 18.641 14.828 1 89.19 137 GLY B CA 1
ATOM 3573 C C . GLY B 1 137 ? -19.953 18.016 15.875 1 89.19 137 GLY B C 1
ATOM 3574 O O . GLY B 1 137 ? -20.375 16.875 15.719 1 89.19 137 GLY B O 1
ATOM 3575 N N . LYS B 1 138 ? -20.219 18.734 16.953 1 83.56 138 LYS B N 1
ATOM 3576 C CA . LYS B 1 138 ? -20.984 18.25 18.094 1 83.56 138 LYS B CA 1
ATOM 3577 C C . LYS B 1 138 ? -22.391 17.828 17.656 1 83.56 138 LYS B C 1
ATOM 3579 O O . LYS B 1 138 ? -22.922 16.812 18.125 1 83.56 138 LYS B O 1
ATOM 3584 N N . GLY B 1 139 ? -22.891 18.484 16.734 1 88.5 139 GLY B N 1
ATOM 3585 C CA . GLY B 1 139 ? -24.25 18.203 16.281 1 88.5 139 GLY B CA 1
ATOM 3586 C C . GLY B 1 139 ? -24.312 17.172 15.188 1 88.5 139 GLY B C 1
ATOM 3587 O O . GLY B 1 139 ? -25.391 16.781 14.758 1 88.5 139 GLY B O 1
ATOM 3588 N N . ARG B 1 140 ? -23.172 16.703 14.75 1 94.5 140 ARG B N 1
ATOM 3589 C CA . ARG B 1 140 ? -23.109 15.719 13.664 1 94.5 140 ARG B CA 1
ATOM 3590 C C . ARG B 1 140 ? -23.938 16.172 12.469 1 94.5 140 ARG B C 1
ATOM 3592 O O . ARG B 1 140 ? -24.766 15.406 11.961 1 94.5 140 ARG B O 1
ATOM 3599 N N . THR B 1 141 ? -23.719 17.359 12.125 1 96.94 141 THR B N 1
ATOM 3600 C CA . THR B 1 141 ? -24.469 17.938 11.023 1 96.94 141 THR B CA 1
ATOM 3601 C C . THR B 1 141 ? -23.859 17.562 9.68 1 96.94 141 THR B C 1
ATOM 3603 O O . THR B 1 141 ? -22.641 17.609 9.523 1 96.94 141 THR B O 1
ATOM 3606 N N . ARG B 1 142 ? -24.688 17.297 8.766 1 97.69 142 ARG B N 1
ATOM 3607 C CA . ARG B 1 142 ? -24.234 16.875 7.441 1 97.69 142 ARG B CA 1
ATOM 3608 C C . ARG B 1 142 ? -23.5 18 6.727 1 97.69 142 ARG B C 1
ATOM 3610 O O . ARG B 1 142 ? -23.953 19.156 6.746 1 97.69 142 ARG B O 1
ATOM 3617 N N . MET B 1 143 ? -22.375 17.703 6.203 1 97.75 143 MET B N 1
ATOM 3618 C CA . MET B 1 143 ? -21.594 18.562 5.316 1 97.75 143 MET B CA 1
ATOM 3619 C C . MET B 1 143 ? -21.281 17.844 4.008 1 97.75 143 MET B C 1
ATOM 3621 O O . MET B 1 143 ? -20.391 16.984 3.957 1 97.75 143 MET B O 1
ATOM 3625 N N . GLU B 1 144 ? -21.891 18.25 2.953 1 98.19 144 GLU B N 1
ATOM 3626 C CA . GLU B 1 144 ? -21.75 17.547 1.678 1 98.19 144 GLU B CA 1
ATOM 3627 C C . GLU B 1 144 ? -20.531 18.031 0.911 1 98.19 144 GLU B C 1
ATOM 3629 O O . GLU B 1 144 ? -20.359 19.234 0.683 1 98.19 144 GLU B O 1
ATOM 3634 N N . LEU B 1 145 ? -19.672 17.125 0.534 1 98.31 145 LEU B N 1
ATOM 3635 C CA . LEU B 1 145 ? -18.531 17.469 -0.312 1 98.31 145 LEU B CA 1
ATOM 3636 C C . LEU B 1 145 ? -18.984 17.719 -1.746 1 98.31 145 LEU B C 1
ATOM 3638 O O . LEU B 1 145 ? -19.469 16.828 -2.42 1 98.31 145 LEU B O 1
ATOM 3642 N N . GLU B 1 146 ? -18.719 18.891 -2.232 1 98.25 146 GLU B N 1
ATOM 3643 C CA . GLU B 1 146 ? -19.188 19.281 -3.559 1 98.25 146 GLU B CA 1
ATOM 3644 C C . GLU B 1 146 ? -18.078 19.141 -4.602 1 98.25 146 GLU B C 1
ATOM 3646 O O . GLU B 1 146 ? -18.359 19.109 -5.801 1 98.25 146 GLU B O 1
ATOM 3651 N N . GLY B 1 147 ? -16.938 19.125 -4.176 1 98.06 147 GLY B N 1
ATOM 3652 C CA . GLY B 1 147 ? -15.805 19.016 -5.074 1 98.06 147 GLY B CA 1
ATOM 3653 C C . GLY B 1 147 ? -14.484 19.375 -4.414 1 98.06 147 GLY B C 1
ATOM 3654 O O . GLY B 1 147 ? -14.453 19.75 -3.24 1 98.06 147 GLY B O 1
ATOM 3655 N N . ALA B 1 148 ? -13.406 19.172 -5.16 1 98.44 148 ALA B N 1
ATOM 3656 C CA . ALA B 1 148 ? -12.07 19.531 -4.688 1 98.44 148 ALA B CA 1
ATOM 3657 C C . ALA B 1 148 ? -11.227 20.125 -5.812 1 98.44 148 ALA B C 1
ATOM 3659 O O . ALA B 1 148 ? -11.438 19.812 -6.988 1 98.44 148 ALA B O 1
ATOM 3660 N N . GLU B 1 149 ? -10.359 20.984 -5.453 1 98.5 149 GLU B N 1
ATOM 3661 C CA . GLU B 1 149 ? -9.406 21.609 -6.363 1 98.5 149 GLU B CA 1
ATOM 3662 C C . GLU B 1 149 ? -7.973 21.391 -5.898 1 98.5 149 GLU B C 1
ATOM 3664 O O . GLU B 1 149 ? -7.73 21.141 -4.715 1 98.5 149 GLU B O 1
ATOM 3669 N N . ARG B 1 150 ? -7.105 21.406 -6.785 1 98.06 150 ARG B N 1
ATOM 3670 C CA . ARG B 1 150 ? -5.676 21.422 -6.504 1 98.06 150 ARG B CA 1
ATOM 3671 C C . ARG B 1 150 ? -5.066 22.781 -6.824 1 98.06 150 ARG B C 1
ATOM 3673 O O . ARG B 1 150 ? -5.383 23.391 -7.852 1 98.06 150 ARG B O 1
ATOM 3680 N N . GLU B 1 151 ? -4.203 23.203 -5.918 1 97.62 151 GLU B N 1
ATOM 3681 C CA . GLU B 1 151 ? -3.48 24.438 -6.211 1 97.62 151 GLU B CA 1
ATOM 3682 C C . GLU B 1 151 ? -2.48 24.234 -7.344 1 97.62 151 GLU B C 1
ATOM 3684 O O . GLU B 1 151 ? -1.73 23.266 -7.352 1 97.62 151 GLU B O 1
ATOM 3689 N N . VAL B 1 152 ? -2.477 25.094 -8.32 1 94.94 152 VAL B N 1
ATOM 3690 C CA . VAL B 1 152 ? -1.6 24.969 -9.484 1 94.94 152 VAL B CA 1
ATOM 3691 C C . VAL B 1 152 ? -0.143 24.922 -9.023 1 94.94 152 VAL B C 1
ATOM 3693 O O . VAL B 1 152 ? 0.625 24.062 -9.477 1 94.94 152 VAL B O 1
ATOM 3696 N N . ARG B 1 153 ? 0.167 25.828 -8.172 1 92.38 153 ARG B N 1
ATOM 3697 C CA . ARG B 1 153 ? 1.432 25.859 -7.445 1 92.38 153 ARG B CA 1
ATOM 3698 C C . ARG B 1 153 ? 1.217 26.266 -5.992 1 92.38 153 ARG B C 1
ATOM 3700 O O . ARG B 1 153 ? 0.524 27.234 -5.707 1 92.38 153 ARG B O 1
ATOM 3707 N N . PRO B 1 154 ? 1.818 25.453 -5.188 1 92.44 154 PRO B N 1
ATOM 3708 C CA . PRO B 1 154 ? 1.622 25.828 -3.789 1 92.44 154 PRO B CA 1
ATOM 3709 C C . PRO B 1 154 ? 2.02 27.281 -3.51 1 92.44 154 PRO B C 1
ATOM 3711 O O . PRO B 1 154 ? 3.131 27.688 -3.852 1 92.44 154 PRO B O 1
ATOM 3714 N N . GLY B 1 155 ? 1.116 28.031 -2.99 1 88.88 155 GLY B N 1
ATOM 3715 C CA . GLY B 1 155 ? 1.354 29.422 -2.672 1 88.88 155 GLY B CA 1
ATOM 3716 C C . GLY B 1 155 ? 0.804 30.375 -3.717 1 88.88 155 GLY B C 1
ATOM 3717 O O . GLY B 1 155 ? 0.715 31.578 -3.48 1 88.88 155 GLY B O 1
ATOM 3718 N N . ALA B 1 156 ? 0.34 29.938 -4.828 1 91.38 156 ALA B N 1
ATOM 3719 C CA . ALA B 1 156 ? -0.114 30.781 -5.922 1 91.38 156 ALA B CA 1
ATOM 3720 C C . ALA B 1 156 ? -1.575 31.188 -5.738 1 91.38 156 ALA B C 1
ATOM 3722 O O . ALA B 1 156 ? -2.057 32.125 -6.387 1 91.38 156 ALA B O 1
ATOM 3723 N N . ASP B 1 157 ? -2.283 30.453 -5.004 1 92.88 157 ASP B N 1
ATOM 3724 C CA . ASP B 1 157 ? -3.705 30.672 -4.754 1 92.88 157 ASP B CA 1
ATOM 3725 C C . ASP B 1 157 ? -4.508 30.594 -6.051 1 92.88 157 ASP B C 1
ATOM 3727 O O . ASP B 1 157 ? -5.406 31.406 -6.277 1 92.88 157 ASP B O 1
ATOM 3731 N N . THR B 1 158 ? -4.055 29.875 -7 1 96.56 158 THR B N 1
ATOM 3732 C CA . THR B 1 158 ? -4.781 29.484 -8.203 1 96.56 158 THR B CA 1
ATOM 3733 C C . THR B 1 158 ? -5.086 28 -8.188 1 96.56 158 THR B C 1
ATOM 3735 O O . THR B 1 158 ? -4.207 27.188 -7.902 1 96.56 158 THR B O 1
ATOM 3738 N N . TRP B 1 159 ? -6.297 27.781 -8.469 1 97.12 159 TRP B N 1
ATOM 3739 C CA . TRP B 1 159 ? -6.781 26.438 -8.195 1 97.12 159 TRP B CA 1
ATOM 3740 C C . TRP B 1 159 ? -7.418 25.828 -9.438 1 97.12 159 TRP B C 1
ATOM 3742 O O . TRP B 1 159 ? -8.055 26.531 -10.227 1 97.12 159 TRP B O 1
ATOM 3752 N N . GLN B 1 160 ? -7.25 24.562 -9.633 1 97.19 160 GLN B N 1
ATOM 3753 C CA . GLN B 1 160 ? -7.855 23.781 -10.711 1 97.19 160 GLN B CA 1
ATOM 3754 C C . GLN B 1 160 ? -8.68 22.625 -10.156 1 97.19 160 GLN B C 1
ATOM 3756 O O . GLN B 1 160 ? -8.234 21.922 -9.242 1 97.19 160 GLN B O 1
ATOM 3761 N N . ARG B 1 161 ? -9.852 22.406 -10.719 1 97.12 161 ARG B N 1
ATOM 3762 C CA . ARG B 1 161 ? -10.734 21.328 -10.273 1 97.12 161 ARG B CA 1
ATOM 3763 C C . ARG B 1 161 ? -10.125 19.969 -10.57 1 97.12 161 ARG B C 1
ATOM 3765 O O . ARG B 1 161 ? -9.648 19.719 -11.68 1 97.12 161 ARG B O 1
ATOM 3772 N N . VAL B 1 162 ? -10.164 19.094 -9.539 1 96.94 162 VAL B N 1
ATOM 3773 C CA . VAL B 1 162 ? -9.578 17.766 -9.75 1 96.94 162 VAL B CA 1
ATOM 3774 C C . VAL B 1 162 ? -10.57 16.688 -9.336 1 96.94 162 VAL B C 1
ATOM 3776 O O . VAL B 1 162 ? -10.32 15.5 -9.539 1 96.94 162 VAL B O 1
ATOM 3779 N N . TYR B 1 163 ? -11.672 17.078 -8.734 1 96.12 163 TYR B N 1
ATOM 3780 C CA . TYR B 1 163 ? -12.625 16.078 -8.266 1 96.12 163 TYR B CA 1
ATOM 3781 C C . TYR B 1 163 ? -14.047 16.641 -8.266 1 96.12 163 TYR B C 1
ATOM 3783 O O . TYR B 1 163 ? -14.273 17.766 -7.832 1 96.12 163 TYR B O 1
ATOM 3791 N N . GLU B 1 164 ? -14.922 15.836 -8.742 1 94.56 164 GLU B N 1
ATOM 3792 C CA . GLU B 1 164 ? -16.375 15.977 -8.609 1 94.56 164 GLU B CA 1
ATOM 3793 C C . GLU B 1 164 ? -17.016 14.68 -8.125 1 94.56 164 GLU B C 1
ATOM 3795 O O . GLU B 1 164 ? -16.625 13.594 -8.562 1 94.56 164 GLU B O 1
ATOM 3800 N N . PRO B 1 165 ? -17.969 14.883 -7.172 1 90 165 PRO B N 1
ATOM 3801 C CA . PRO B 1 165 ? -18.609 13.664 -6.684 1 90 165 PRO B CA 1
ATOM 3802 C C . PRO B 1 165 ? -19.141 12.781 -7.809 1 90 165 PRO B C 1
ATOM 3804 O O . PRO B 1 165 ? -19.734 13.281 -8.758 1 90 165 PRO B O 1
ATOM 3807 N N . GLY B 1 166 ? -18.859 11.484 -7.723 1 85.31 166 GLY B N 1
ATOM 3808 C CA . GLY B 1 166 ? -19.344 10.531 -8.711 1 85.31 166 GLY B CA 1
ATOM 3809 C C . GLY B 1 166 ? -18.391 10.359 -9.883 1 85.31 166 GLY B C 1
ATOM 3810 O O . GLY B 1 166 ? -18.578 9.477 -10.719 1 85.31 166 GLY B O 1
ATOM 3811 N N . GLN B 1 167 ? -17.391 11.211 -10 1 87.81 167 GLN B N 1
ATOM 3812 C CA . GLN B 1 167 ? -16.406 11.125 -11.078 1 87.81 167 GLN B CA 1
ATOM 3813 C C . GLN B 1 167 ? -15.055 10.633 -10.555 1 87.81 167 GLN B C 1
ATOM 3815 O O . GLN B 1 167 ? -14.773 10.734 -9.359 1 87.81 167 GLN B O 1
ATOM 3820 N N . PRO B 1 168 ? -14.266 10.102 -11.438 1 87.88 168 PRO B N 1
ATOM 3821 C CA . PRO B 1 168 ? -12.914 9.703 -11.023 1 87.88 168 PRO B CA 1
ATOM 3822 C C . PRO B 1 168 ? -12.047 10.891 -10.609 1 87.88 168 PRO B C 1
ATOM 3824 O O . PRO B 1 168 ? -12.172 11.977 -11.18 1 87.88 168 PRO B O 1
ATOM 3827 N N . VAL B 1 169 ? -11.211 10.648 -9.672 1 91.5 169 VAL B N 1
ATOM 3828 C CA . VAL B 1 169 ? -10.281 11.672 -9.211 1 91.5 169 VAL B CA 1
ATOM 3829 C C . VAL B 1 169 ? -9.172 11.867 -10.242 1 91.5 169 VAL B C 1
ATOM 3831 O O . VAL B 1 169 ? -8.617 10.891 -10.75 1 91.5 169 VAL B O 1
ATOM 3834 N N . GLU B 1 170 ? -8.859 13.008 -10.539 1 87.06 170 GLU B N 1
ATOM 3835 C CA . GLU B 1 170 ? -7.727 13.312 -11.406 1 87.06 170 GLU B CA 1
ATOM 3836 C C . GLU B 1 170 ? -6.441 13.469 -10.602 1 87.06 170 GLU B C 1
ATOM 3838 O O . GLU B 1 170 ? -6.289 14.43 -9.844 1 87.06 170 GLU B O 1
ATOM 3843 N N . LEU B 1 171 ? -5.57 12.516 -10.797 1 86.25 171 LEU B N 1
ATOM 3844 C CA . LEU B 1 171 ? -4.27 12.633 -10.148 1 86.25 171 LEU B CA 1
ATOM 3845 C C . LEU B 1 171 ? -3.277 13.359 -11.047 1 86.25 171 LEU B C 1
ATOM 3847 O O . LEU B 1 171 ? -3.041 12.945 -12.18 1 86.25 171 LEU B O 1
ATOM 3851 N N . LEU B 1 172 ? -2.797 14.414 -10.555 1 88.69 172 LEU B N 1
ATOM 3852 C CA . LEU B 1 172 ? -1.785 15.188 -11.273 1 88.69 172 LEU B CA 1
ATOM 3853 C C . LEU B 1 172 ? -0.398 14.93 -10.688 1 88.69 172 LEU B C 1
ATOM 3855 O O . LEU B 1 172 ? -0.263 14.633 -9.5 1 88.69 172 LEU B O 1
ATOM 3859 N N . PRO B 1 173 ? 0.621 14.992 -11.523 1 89.88 173 PRO B N 1
ATOM 3860 C CA . PRO B 1 173 ? 1.982 14.828 -11.008 1 89.88 173 PRO B CA 1
ATOM 3861 C C . PRO B 1 173 ? 2.328 15.836 -9.922 1 89.88 173 PRO B C 1
ATOM 3863 O O . PRO B 1 173 ? 1.895 16.984 -9.984 1 89.88 173 PRO B O 1
ATOM 3866 N N . VAL B 1 174 ? 3.035 15.328 -8.977 1 93.5 174 VAL B N 1
ATOM 3867 C CA . VAL B 1 174 ? 3.459 16.188 -7.871 1 93.5 174 VAL B CA 1
ATOM 3868 C C . VAL B 1 174 ? 4.977 16.328 -7.883 1 93.5 174 VAL B C 1
ATOM 3870 O O . VAL B 1 174 ? 5.703 15.336 -7.789 1 93.5 174 VAL B O 1
ATOM 3873 N N . ASP B 1 175 ? 5.395 17.547 -7.98 1 90.88 175 ASP B N 1
ATOM 3874 C CA . ASP B 1 175 ? 6.824 17.844 -8.016 1 90.88 175 ASP B CA 1
ATOM 3875 C C . ASP B 1 175 ? 7.281 18.469 -6.699 1 90.88 175 ASP B C 1
ATOM 3877 O O . ASP B 1 175 ? 6.461 18.891 -5.887 1 90.88 175 ASP B O 1
ATOM 3881 N N . ALA B 1 176 ? 8.609 18.375 -6.582 1 93.25 176 ALA B N 1
ATOM 3882 C CA . ALA B 1 176 ? 9.164 19.109 -5.449 1 93.25 176 ALA B CA 1
ATOM 3883 C C . ALA B 1 176 ? 8.82 20.594 -5.535 1 93.25 176 ALA B C 1
ATOM 3885 O O . ALA B 1 176 ? 8.836 21.172 -6.621 1 93.25 176 ALA B O 1
ATOM 3886 N N . LEU B 1 177 ? 8.531 21.156 -4.441 1 91.94 177 LEU B N 1
ATOM 3887 C CA . LEU B 1 177 ? 8.188 22.578 -4.395 1 91.94 177 LEU B CA 1
ATOM 3888 C C . LEU B 1 177 ? 9.398 23.438 -4.715 1 91.94 177 LEU B C 1
ATOM 3890 O O . LEU B 1 177 ? 10.438 23.328 -4.059 1 91.94 177 LEU B O 1
ATOM 3894 N N . PRO B 1 178 ? 9.242 24.25 -5.711 1 90.88 178 PRO B N 1
ATOM 3895 C CA . PRO B 1 178 ? 10.32 25.203 -5.922 1 90.88 178 PRO B CA 1
ATOM 3896 C C . PRO B 1 178 ? 10.477 26.188 -4.762 1 90.88 178 PRO B C 1
ATOM 3898 O O . PRO B 1 178 ? 9.477 26.609 -4.172 1 90.88 178 PRO B O 1
ATOM 3901 N N . ILE B 1 179 ? 11.672 26.5 -4.434 1 89.88 179 ILE B N 1
ATOM 3902 C CA . ILE B 1 179 ? 11.977 27.453 -3.369 1 89.88 179 ILE B CA 1
ATOM 3903 C C . ILE B 1 179 ? 12.391 28.781 -3.977 1 89.88 179 ILE B C 1
ATOM 3905 O O . ILE B 1 179 ? 13.5 28.922 -4.504 1 89.88 179 ILE B O 1
ATOM 3909 N N . PRO B 1 180 ? 11.484 29.703 -3.879 1 85.69 180 PRO B N 1
ATOM 3910 C CA . PRO B 1 180 ? 11.852 31.016 -4.418 1 85.69 180 PRO B CA 1
ATOM 3911 C C . PRO B 1 180 ? 12.898 31.734 -3.568 1 85.69 180 PRO B C 1
ATOM 3913 O O . PRO B 1 180 ? 13.125 31.359 -2.412 1 85.69 180 PRO B O 1
ATOM 3916 N N . PRO B 1 181 ? 13.547 32.75 -4.188 1 80.31 181 PRO B N 1
ATOM 3917 C CA . PRO B 1 181 ? 14.477 33.531 -3.379 1 80.31 181 PRO B CA 1
ATOM 3918 C C . PRO B 1 181 ? 13.789 34.281 -2.248 1 80.31 181 PRO B C 1
ATOM 3920 O O . PRO B 1 181 ? 12.602 34.625 -2.357 1 80.31 181 PRO B O 1
ATOM 3923 N N . SER B 1 182 ? 14.555 34.344 -1.113 1 77.19 182 SER B N 1
ATOM 3924 C CA . SER B 1 182 ? 14.039 35.156 -0.01 1 77.19 182 SER B CA 1
ATOM 3925 C C . SER B 1 182 ? 14.062 36.625 -0.348 1 77.19 182 SER B C 1
ATOM 3927 O O . SER B 1 182 ? 15.094 37.156 -0.775 1 77.19 182 SER B O 1
ATOM 3929 N N . THR B 1 183 ? 12.891 37.219 -0.737 1 66.94 183 THR B N 1
ATOM 3930 C CA . THR B 1 183 ? 12.922 38.594 -1.151 1 66.94 183 THR B CA 1
ATOM 3931 C C . THR B 1 183 ? 12.461 39.5 -0.017 1 66.94 183 THR B C 1
ATOM 3933 O O . THR B 1 183 ? 11.68 39.094 0.841 1 66.94 183 THR B O 1
ATOM 3936 N N . GLY B 1 184 ? 13.086 40.719 0.015 1 66.81 184 GLY B N 1
ATOM 3937 C CA . GLY B 1 184 ? 12.656 41.781 0.909 1 66.81 184 GLY B CA 1
ATOM 3938 C C . GLY B 1 184 ? 13.594 42 2.078 1 66.81 184 GLY B C 1
ATOM 3939 O O . GLY B 1 184 ? 14.492 41.188 2.32 1 66.81 184 GLY B O 1
ATOM 3940 N N . ASP B 1 185 ? 13.43 43.156 2.717 1 64.38 185 ASP B N 1
ATOM 3941 C CA . ASP B 1 185 ? 14.336 43.594 3.77 1 64.38 185 ASP B CA 1
ATOM 3942 C C . ASP B 1 185 ? 13.953 43 5.117 1 64.38 185 ASP B C 1
ATOM 3944 O O . ASP B 1 185 ? 14.781 42.938 6.031 1 64.38 185 ASP B O 1
ATOM 3948 N N . ARG B 1 186 ? 12.727 42.625 5.246 1 75.25 186 ARG B N 1
ATOM 3949 C CA . ARG B 1 186 ? 12.273 42.031 6.5 1 75.25 186 ARG B CA 1
ATOM 3950 C C . ARG B 1 186 ? 11.383 40.812 6.234 1 75.25 186 ARG B C 1
ATOM 3952 O O . ARG B 1 186 ? 10.57 40.844 5.309 1 75.25 186 ARG B O 1
ATOM 3959 N N . LEU B 1 187 ? 11.797 39.844 7.016 1 88.56 187 LEU B N 1
ATOM 3960 C CA . LEU B 1 187 ? 10.945 38.656 6.953 1 88.56 187 LEU B CA 1
ATOM 3961 C C . LEU B 1 187 ? 10.039 38.562 8.172 1 88.56 187 LEU B C 1
ATOM 3963 O O . LEU B 1 187 ? 10.516 38.375 9.297 1 88.56 187 LEU B O 1
ATOM 3967 N N . ARG B 1 188 ? 8.797 38.906 7.992 1 93.31 188 ARG B N 1
ATOM 3968 C CA . ARG B 1 188 ? 7.793 38.719 9.039 1 93.31 188 ARG B CA 1
ATOM 3969 C C . ARG B 1 188 ? 7.035 37.406 8.867 1 93.31 188 ARG B C 1
ATOM 3971 O O . ARG B 1 188 ? 6.59 37.094 7.766 1 93.31 188 ARG B O 1
ATOM 3978 N N . VAL B 1 189 ? 6.988 36.656 9.977 1 95.31 189 VAL B N 1
ATOM 3979 C CA . VAL B 1 189 ? 6.316 35.375 9.977 1 95.31 189 VAL B CA 1
ATOM 3980 C C . VAL B 1 189 ? 5.176 35.375 11 1 95.31 189 VAL B C 1
ATOM 3982 O O . VAL B 1 189 ? 5.375 35.75 12.148 1 95.31 189 VAL B O 1
ATOM 3985 N N . GLU B 1 190 ? 4.051 35.031 10.562 1 97.19 190 GLU B N 1
ATOM 3986 C CA . GLU B 1 190 ? 2.895 34.906 11.445 1 97.19 190 GLU B CA 1
ATOM 3987 C C . GLU B 1 190 ? 2.639 33.438 11.805 1 97.19 190 GLU B C 1
ATOM 3989 O O . GLU B 1 190 ? 2.623 32.562 10.93 1 97.19 190 GLU B O 1
ATOM 3994 N N . LEU B 1 191 ? 2.516 33.156 13.102 1 97.81 191 LEU B N 1
ATOM 3995 C CA . LEU B 1 191 ? 1.983 31.906 13.594 1 97.81 191 LEU B CA 1
ATOM 3996 C C . LEU B 1 191 ? 0.459 31.922 13.602 1 97.81 191 LEU B C 1
ATOM 3998 O O . LEU B 1 191 ? -0.152 32.375 14.57 1 97.81 191 LEU B O 1
ATOM 4002 N N . ARG B 1 192 ? -0.15 31.328 12.578 1 96.19 192 ARG B N 1
ATOM 4003 C CA . ARG B 1 192 ? -1.585 31.453 12.336 1 96.19 192 ARG B CA 1
ATOM 4004 C C . ARG B 1 192 ? -2.367 30.469 13.203 1 96.19 192 ARG B C 1
ATOM 4006 O O . ARG B 1 192 ? -3.518 30.734 13.562 1 96.19 192 ARG B O 1
ATOM 4013 N N . THR B 1 193 ? -1.824 29.359 13.445 1 97.75 193 THR B N 1
ATOM 4014 C CA . THR B 1 193 ? -2.355 28.375 14.375 1 97.75 193 THR B CA 1
ATOM 4015 C C . THR B 1 193 ? -1.324 28.031 15.445 1 97.75 193 THR B C 1
ATOM 4017 O O . THR B 1 193 ? -0.131 28.281 15.273 1 97.75 193 THR B O 1
ATOM 4020 N N . PRO B 1 194 ? -1.773 27.547 16.578 1 97.81 194 PRO B N 1
ATOM 4021 C CA . PRO B 1 194 ? -0.861 27.375 17.719 1 97.81 194 PRO B CA 1
ATOM 4022 C C . PRO B 1 194 ? 0.358 26.516 17.375 1 97.81 194 PRO B C 1
ATOM 4024 O O . PRO B 1 194 ? 0.213 25.406 16.859 1 97.81 194 PRO B O 1
ATOM 4027 N N . LEU B 1 195 ? 1.486 27.062 17.625 1 98.56 195 LEU B N 1
ATOM 4028 C CA . LEU B 1 195 ? 2.766 26.391 17.453 1 98.56 195 LEU B CA 1
ATOM 4029 C C . LEU B 1 195 ? 3.223 2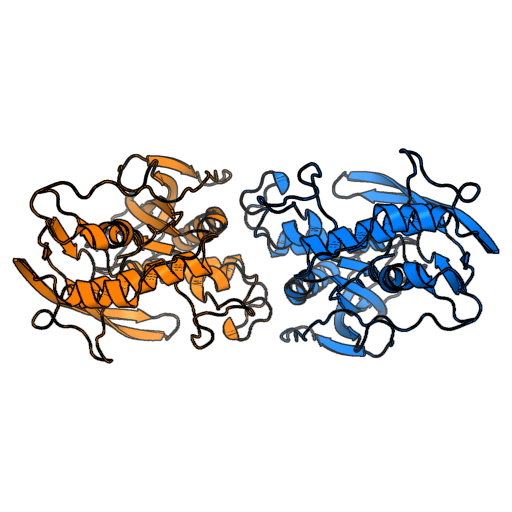5.766 18.766 1 98.56 195 LEU B C 1
ATOM 4031 O O . LEU B 1 195 ? 3.463 26.469 19.75 1 98.56 195 LEU B O 1
ATOM 4035 N N . ARG B 1 196 ? 3.369 24.484 18.75 1 97.94 196 ARG B N 1
ATOM 4036 C CA . ARG B 1 196 ? 3.75 23.734 19.953 1 97.94 196 ARG B CA 1
ATOM 4037 C C . ARG B 1 196 ? 5.176 23.203 19.844 1 97.94 196 ARG B C 1
ATOM 4039 O O . ARG B 1 196 ? 5.434 22.266 19.094 1 97.94 196 ARG B O 1
ATOM 4046 N N . LEU B 1 197 ? 6.047 23.797 20.641 1 98 197 LEU B N 1
ATOM 4047 C CA . LEU B 1 197 ? 7.461 23.438 20.641 1 98 197 LEU B CA 1
ATOM 4048 C C . LEU B 1 197 ? 7.918 23.031 22.047 1 98 197 LEU B C 1
ATOM 4050 O O . LEU B 1 197 ? 7.367 23.516 23.047 1 98 197 LEU B O 1
ATOM 4054 N N . ARG B 1 198 ? 8.875 22.188 22 1 96.56 198 ARG B N 1
ATOM 4055 C CA . ARG B 1 198 ? 9.531 21.828 23.25 1 96.56 198 ARG B CA 1
ATOM 4056 C C . ARG B 1 198 ? 11.039 22 23.156 1 96.56 198 ARG B C 1
ATOM 4058 O O . ARG B 1 198 ? 11.625 21.781 22.094 1 96.56 198 ARG B O 1
ATOM 4065 N N . ARG B 1 199 ? 11.602 22.5 24.141 1 95.25 199 ARG B N 1
ATOM 4066 C CA . ARG B 1 199 ? 13.039 22.562 24.344 1 95.25 199 ARG B CA 1
ATOM 4067 C C . ARG B 1 199 ? 13.445 21.875 25.641 1 95.25 199 ARG B C 1
ATOM 4069 O O . ARG B 1 199 ? 13.031 22.281 26.734 1 95.25 199 ARG B O 1
ATOM 4076 N N . GLU B 1 200 ? 14.211 20.797 25.453 1 93.44 200 GLU B N 1
ATOM 4077 C CA . GLU B 1 200 ? 14.641 19.984 26.609 1 93.44 200 GLU B CA 1
ATOM 4078 C C . GLU B 1 200 ? 13.445 19.5 27.406 1 93.44 200 GLU B C 1
ATOM 4080 O O . GLU B 1 200 ? 13.414 19.641 28.641 1 93.44 200 GLU B O 1
ATOM 4085 N N . GLY B 1 201 ? 12.469 19.125 26.734 1 92.25 201 GLY B N 1
ATOM 4086 C CA . GLY B 1 201 ? 11.312 18.484 27.328 1 92.25 201 GLY B CA 1
ATOM 4087 C C . GLY B 1 201 ? 10.289 19.469 27.859 1 92.25 201 GLY B C 1
ATOM 4088 O O . GLY B 1 201 ? 9.227 19.078 28.344 1 92.25 201 GLY B O 1
ATOM 4089 N N . ARG B 1 202 ? 10.594 20.734 27.781 1 95.19 202 ARG B N 1
ATOM 4090 C CA . ARG B 1 202 ? 9.695 21.75 28.297 1 95.19 202 ARG B CA 1
ATOM 4091 C C . ARG B 1 202 ? 9.07 22.562 27.172 1 95.19 202 ARG B C 1
ATOM 4093 O O . ARG B 1 202 ? 9.734 22.844 26.172 1 95.19 202 ARG B O 1
ATOM 4100 N N . PRO B 1 203 ? 7.789 23 27.422 1 96.62 203 PRO B N 1
ATOM 4101 C CA . PRO B 1 203 ? 7.16 23.828 26.391 1 96.62 203 PRO B CA 1
ATOM 4102 C C . PRO B 1 203 ? 7.863 25.172 26.219 1 96.62 203 PRO B C 1
ATOM 4104 O O . PRO B 1 203 ? 8.273 25.797 27.203 1 96.62 203 PRO B O 1
ATOM 4107 N N . VAL B 1 204 ? 8.07 25.594 25.016 1 98.19 204 VAL B N 1
ATOM 4108 C CA . VAL B 1 204 ? 8.625 26.906 24.703 1 98.19 204 VAL B CA 1
ATOM 4109 C C . VAL B 1 204 ? 7.539 27.969 24.844 1 98.19 204 VAL B C 1
ATOM 4111 O O . VAL B 1 204 ? 6.496 27.891 24.188 1 98.19 204 VAL B O 1
ATOM 4114 N N . ARG B 1 205 ? 7.793 28.984 25.656 1 98.06 205 ARG B N 1
ATOM 4115 C CA . ARG B 1 205 ? 6.832 30.031 25.969 1 98.06 205 ARG B CA 1
ATOM 4116 C C . ARG B 1 205 ? 7.184 31.328 25.234 1 98.06 205 ARG B C 1
ATOM 4118 O O . ARG B 1 205 ? 8.273 31.453 24.672 1 98.06 205 ARG B O 1
ATOM 4125 N N . PRO B 1 206 ? 6.195 32.281 25.219 1 98 206 PRO B N 1
ATOM 4126 C CA . PRO B 1 206 ? 6.438 33.531 24.469 1 98 206 PRO B CA 1
ATOM 4127 C C . PRO B 1 206 ? 7.711 34.219 24.922 1 98 206 PRO B C 1
ATOM 4129 O O . PRO B 1 206 ? 8.445 34.781 24.078 1 98 206 PRO B O 1
ATOM 4132 N N . ASP B 1 207 ? 8.055 34.156 26.203 1 96.69 207 ASP B N 1
ATOM 4133 C CA . ASP B 1 207 ? 9.172 34.938 26.75 1 96.69 207 ASP B CA 1
ATOM 4134 C C . ASP B 1 207 ? 10.5 34.219 26.516 1 96.69 207 ASP B C 1
ATOM 4136 O O . ASP B 1 207 ? 11.57 34.812 26.641 1 96.69 207 ASP B O 1
ATOM 4140 N N . THR B 1 208 ? 10.422 33 26.156 1 96.75 208 THR B N 1
ATOM 4141 C CA . THR B 1 208 ? 11.656 32.219 26.031 1 96.75 208 THR B CA 1
ATOM 4142 C C . THR B 1 208 ? 11.883 31.812 24.578 1 96.75 208 THR B C 1
ATOM 4144 O O . THR B 1 208 ? 12.922 31.234 24.25 1 96.75 208 THR B O 1
ATOM 4147 N N . PHE B 1 209 ? 10.984 32.125 23.734 1 98.12 209 PHE B N 1
ATOM 4148 C CA . PHE B 1 209 ? 11.031 31.703 22.328 1 98.12 209 PHE B CA 1
ATOM 4149 C C . PHE B 1 209 ? 12.273 32.25 21.641 1 98.12 209 PHE B C 1
ATOM 4151 O O . PHE B 1 209 ? 12.617 33.438 21.812 1 98.12 209 PHE B O 1
ATOM 4158 N N . ARG B 1 210 ? 12.953 31.375 20.891 1 97.69 210 ARG B N 1
ATOM 4159 C CA . ARG B 1 210 ? 14.078 31.734 20.031 1 97.69 210 ARG B CA 1
ATOM 4160 C C . ARG B 1 210 ? 13.867 31.203 18.625 1 97.69 210 ARG B C 1
ATOM 4162 O O . ARG B 1 210 ? 13.156 30.219 18.422 1 97.69 210 ARG B O 1
ATOM 4169 N N . PHE B 1 211 ? 14.539 31.828 17.672 1 97.31 211 PHE B N 1
ATOM 4170 C CA . PHE B 1 211 ? 14.445 31.375 16.297 1 97.31 211 PHE B CA 1
ATOM 4171 C C . PHE B 1 211 ? 14.898 29.922 16.172 1 97.31 211 PHE B C 1
ATOM 4173 O O . PHE B 1 211 ? 14.312 29.141 15.414 1 97.31 211 PHE B O 1
ATOM 4180 N N . SER B 1 212 ? 15.883 29.562 16.953 1 97.81 212 SER B N 1
ATOM 4181 C CA . SER B 1 212 ? 16.438 28.219 16.891 1 97.81 212 SER B CA 1
ATOM 4182 C C . SER B 1 212 ? 15.406 27.172 17.266 1 97.81 212 SER B C 1
ATOM 4184 O O . SER B 1 212 ? 15.445 26.047 16.766 1 97.81 212 SER B O 1
ATOM 4186 N N . ASP B 1 213 ? 14.445 27.484 18.109 1 98.12 213 ASP B N 1
ATOM 4187 C CA . ASP B 1 213 ? 13.375 26.562 18.469 1 98.12 213 ASP B CA 1
ATOM 4188 C C . ASP B 1 213 ? 12.523 26.203 17.25 1 98.12 213 ASP B C 1
ATOM 4190 O O . ASP B 1 213 ? 12.258 25.031 16.984 1 98.12 213 ASP B O 1
ATOM 4194 N N . LEU B 1 214 ? 12.125 27.234 16.547 1 98.25 214 LEU B N 1
ATOM 4195 C CA . LEU B 1 214 ? 11.32 27.047 15.344 1 98.25 214 LEU B CA 1
ATOM 4196 C C . LEU B 1 214 ? 12.109 26.312 14.266 1 98.25 214 LEU B C 1
ATOM 4198 O O . LEU B 1 214 ? 11.633 25.328 13.695 1 98.25 214 LEU B O 1
ATOM 4202 N N . PHE B 1 215 ? 13.32 26.766 14.094 1 97.75 215 PHE B N 1
ATOM 4203 C CA . PHE B 1 215 ? 14.117 26.219 12.992 1 97.75 215 PHE B CA 1
ATOM 4204 C C . PHE B 1 215 ? 14.438 24.75 13.227 1 97.75 215 PHE B C 1
ATOM 4206 O O . PHE B 1 215 ? 14.359 23.938 12.305 1 97.75 215 PHE B O 1
ATOM 4213 N N . SER B 1 216 ? 14.789 24.422 14.445 1 97.44 216 SER B N 1
ATOM 4214 C CA . SER B 1 216 ? 15.102 23.016 14.75 1 97.44 216 SER B CA 1
ATOM 4215 C C . SER B 1 216 ? 13.906 22.109 14.484 1 97.44 216 SER B C 1
ATOM 4217 O O . SER B 1 216 ? 14.062 21 13.984 1 97.44 216 SER B O 1
ATOM 4219 N N . SER B 1 217 ? 12.773 22.594 14.82 1 97.38 217 SER B N 1
ATOM 4220 C CA . SER B 1 217 ? 11.547 21.844 14.547 1 97.38 217 SER B CA 1
ATOM 4221 C C . SER B 1 217 ? 11.336 21.672 13.047 1 97.38 217 SER B C 1
ATOM 4223 O O . SER B 1 217 ? 11.031 20.562 12.586 1 97.38 217 SER B O 1
ATOM 4225 N N . LEU B 1 218 ? 11.547 22.688 12.305 1 98.06 218 LEU B N 1
ATOM 4226 C CA . LEU B 1 218 ? 11.367 22.656 10.859 1 98.06 218 LEU B CA 1
ATOM 4227 C C . LEU B 1 218 ? 12.391 21.734 10.203 1 98.06 218 LEU B C 1
ATOM 4229 O O . LEU B 1 218 ? 12.047 20.938 9.336 1 98.06 218 LEU B O 1
ATOM 4233 N N . LEU B 1 219 ? 13.602 21.906 10.625 1 97.38 219 LEU B N 1
ATOM 4234 C CA . LEU B 1 219 ? 14.688 21.109 10.07 1 97.38 219 LEU B CA 1
ATOM 4235 C C . LEU B 1 219 ? 14.43 19.625 10.281 1 97.38 219 LEU B C 1
ATOM 4237 O O . LEU B 1 219 ? 14.539 18.828 9.344 1 97.38 219 LEU B O 1
ATOM 4241 N N . ARG B 1 220 ? 14.047 19.297 11.469 1 95.62 220 ARG B N 1
ATOM 4242 C CA . ARG B 1 220 ? 13.75 17.906 11.789 1 95.62 220 ARG B CA 1
ATOM 4243 C C . ARG B 1 220 ? 12.562 17.391 10.984 1 95.62 220 ARG B C 1
ATOM 4245 O O . ARG B 1 220 ? 12.602 16.297 10.43 1 95.62 220 ARG B O 1
ATOM 4252 N N . ARG B 1 221 ? 11.555 18.141 10.883 1 97 221 ARG B N 1
ATOM 4253 C CA . ARG B 1 221 ? 10.344 17.734 10.188 1 97 221 ARG B CA 1
ATOM 4254 C C . ARG B 1 221 ? 10.609 17.547 8.695 1 97 221 ARG B C 1
ATOM 4256 O O . ARG B 1 221 ? 10.234 16.516 8.125 1 97 221 ARG B O 1
ATOM 4263 N N . VAL B 1 222 ? 11.289 18.5 8.133 1 97.38 222 VAL B N 1
ATOM 4264 C CA . VAL B 1 222 ? 11.578 18.406 6.703 1 97.38 222 VAL B CA 1
ATOM 4265 C C . VAL B 1 222 ? 12.477 17.203 6.438 1 97.38 222 VAL B C 1
ATOM 4267 O O . VAL B 1 222 ? 12.266 16.469 5.465 1 97.38 222 VAL B O 1
ATOM 4270 N N . SER B 1 223 ? 13.406 17.016 7.297 1 96.19 223 SER B N 1
ATOM 4271 C CA . SER B 1 223 ? 14.297 15.867 7.168 1 96.19 223 SER B CA 1
ATOM 4272 C C . SER B 1 223 ? 13.516 14.562 7.219 1 96.19 223 SER B C 1
ATOM 4274 O O . SER B 1 223 ? 13.703 13.688 6.363 1 96.19 223 SER B O 1
ATOM 4276 N N . MET B 1 224 ? 12.617 14.484 8.133 1 95.75 224 MET B N 1
ATOM 4277 C CA . MET B 1 224 ? 11.867 13.25 8.312 1 95.75 224 MET B CA 1
ATOM 4278 C C . MET B 1 224 ? 10.883 13.039 7.16 1 95.75 224 MET B C 1
ATOM 4280 O O . MET B 1 224 ? 10.734 11.922 6.664 1 95.75 224 MET B O 1
ATOM 4284 N N . LEU B 1 225 ? 10.289 14.086 6.723 1 97.44 225 LEU B N 1
ATOM 4285 C CA . LEU B 1 225 ? 9.328 13.977 5.633 1 97.44 225 LEU B CA 1
ATOM 4286 C C . LEU B 1 225 ? 10.016 13.555 4.336 1 97.44 225 LEU B C 1
ATOM 4288 O O . LEU B 1 225 ? 9.5 12.719 3.594 1 97.44 225 LEU B O 1
ATOM 4292 N N . THR B 1 226 ? 11.18 14.109 4.078 1 96.38 226 THR B N 1
ATOM 4293 C CA . THR B 1 226 ? 11.922 13.734 2.875 1 96.38 226 THR B CA 1
ATOM 4294 C C . THR B 1 226 ? 12.406 12.289 2.963 1 96.38 226 THR B C 1
ATOM 4296 O O . THR B 1 226 ? 12.391 11.562 1.965 1 96.38 226 THR B O 1
ATOM 4299 N N . TYR B 1 227 ? 12.742 11.914 4.145 1 94.12 227 TYR B N 1
ATOM 4300 C CA . TYR B 1 227 ? 13.297 10.578 4.34 1 94.12 227 TYR B CA 1
ATOM 4301 C C . TYR B 1 227 ? 12.211 9.516 4.207 1 94.12 227 TYR B C 1
ATOM 4303 O O . TYR B 1 227 ? 12.391 8.516 3.51 1 94.12 227 TYR B O 1
ATOM 4311 N N . PHE B 1 228 ? 11.102 9.727 4.754 1 94.44 228 PHE B N 1
ATOM 4312 C CA . PHE B 1 228 ? 10.117 8.656 4.883 1 94.44 228 PHE B CA 1
ATOM 4313 C C . PHE B 1 228 ? 9.094 8.727 3.756 1 94.44 228 PHE B C 1
ATOM 4315 O O . PHE B 1 228 ? 8.461 7.723 3.416 1 94.44 228 PHE B O 1
ATOM 4322 N N . HIS B 1 229 ? 8.867 9.914 3.154 1 95.88 229 HIS B N 1
ATOM 4323 C CA . HIS B 1 229 ? 7.727 10.047 2.262 1 95.88 229 HIS B CA 1
ATOM 4324 C C . HIS B 1 229 ? 8.148 10.578 0.896 1 95.88 229 HIS B C 1
ATOM 4326 O O . HIS B 1 229 ? 7.305 10.906 0.062 1 95.88 229 HIS B O 1
ATOM 4332 N N . ALA B 1 230 ? 9.398 10.773 0.698 1 94.44 230 ALA B N 1
ATOM 4333 C CA . ALA B 1 230 ? 9.914 11.195 -0.603 1 94.44 230 ALA B CA 1
ATOM 4334 C C . ALA B 1 230 ? 11.055 10.297 -1.058 1 94.44 230 ALA B C 1
ATOM 4336 O O . ALA B 1 230 ? 11.43 9.352 -0.36 1 94.44 230 ALA B O 1
ATOM 4337 N N . ASP B 1 231 ? 11.539 10.523 -2.271 1 89.06 231 ASP B N 1
ATOM 4338 C CA . ASP B 1 231 ? 12.516 9.625 -2.873 1 89.06 231 ASP B CA 1
ATOM 4339 C C . ASP B 1 231 ? 13.938 10.133 -2.645 1 89.06 231 ASP B C 1
ATOM 4341 O O . ASP B 1 231 ? 14.906 9.406 -2.877 1 89.06 231 ASP B O 1
ATOM 4345 N N . HIS B 1 232 ? 14.031 11.375 -2.113 1 90.06 232 HIS B N 1
ATOM 4346 C CA . HIS B 1 232 ? 15.352 11.977 -1.939 1 90.06 232 HIS B CA 1
ATOM 4347 C C . HIS B 1 232 ? 15.523 12.523 -0.526 1 90.06 232 HIS B C 1
ATOM 4349 O O . HIS B 1 232 ? 15.164 13.672 -0.253 1 90.06 232 HIS B O 1
ATOM 4355 N N . PRO B 1 233 ? 16.141 11.695 0.322 1 92.12 233 PRO B N 1
ATOM 4356 C CA . PRO B 1 233 ? 16.359 12.18 1.688 1 92.12 233 PRO B CA 1
ATOM 4357 C C . PRO B 1 233 ? 17.234 13.422 1.742 1 92.12 233 PRO B C 1
ATOM 4359 O O . PRO B 1 233 ? 18.188 13.547 0.964 1 92.12 233 PRO B O 1
ATOM 4362 N N . LEU B 1 234 ? 16.953 14.305 2.631 1 94.38 234 LEU B N 1
ATOM 4363 C CA . LEU B 1 234 ? 17.703 15.539 2.816 1 94.38 234 LEU B CA 1
ATOM 4364 C C . LEU B 1 234 ? 19.125 15.242 3.311 1 94.38 234 LEU B C 1
ATOM 4366 O O . LEU B 1 234 ? 19.297 14.539 4.309 1 94.38 234 LEU B O 1
ATOM 4370 N N . GLU B 1 235 ? 20.031 15.68 2.574 1 92.62 235 GLU B N 1
ATOM 4371 C CA . GLU B 1 235 ? 21.422 15.656 3.008 1 92.62 235 GLU B CA 1
ATOM 4372 C C . GLU B 1 235 ? 21.953 17.062 3.275 1 92.62 235 GLU B C 1
ATOM 4374 O O . GLU B 1 235 ? 22.125 17.859 2.344 1 92.62 235 GLU B O 1
ATOM 4379 N N . THR B 1 236 ? 22.078 17.391 4.57 1 93.12 236 THR B N 1
ATOM 4380 C CA . THR B 1 236 ? 22.531 18.734 4.93 1 93.12 236 THR B CA 1
ATOM 4381 C C . THR B 1 236 ? 23.359 18.688 6.203 1 93.12 236 THR B C 1
ATOM 4383 O O . THR B 1 236 ? 23.531 17.641 6.816 1 93.12 236 THR B O 1
ATOM 4386 N N . ASP B 1 237 ? 24.016 19.828 6.488 1 93.75 237 ASP B N 1
ATOM 4387 C CA . ASP B 1 237 ? 24.781 19.969 7.723 1 93.75 237 ASP B CA 1
ATOM 4388 C C . ASP B 1 237 ? 23.875 20.297 8.898 1 93.75 237 ASP B C 1
ATOM 4390 O O . ASP B 1 237 ? 23.797 21.453 9.328 1 93.75 237 ASP B O 1
ATOM 4394 N N . PHE B 1 238 ? 23.297 19.266 9.43 1 93.94 238 PHE B N 1
ATOM 4395 C CA . PHE B 1 238 ? 22.312 19.422 10.492 1 93.94 238 PHE B CA 1
ATOM 4396 C C . PHE B 1 238 ? 22.906 20.172 11.68 1 93.94 238 PHE B C 1
ATOM 4398 O O . PHE B 1 238 ? 22.312 21.141 12.164 1 93.94 238 PHE B O 1
ATOM 4405 N N . ALA B 1 239 ? 23.984 19.766 12.102 1 94.56 239 ALA B N 1
ATOM 4406 C CA . ALA B 1 239 ? 24.609 20.375 13.266 1 94.56 239 ALA B CA 1
ATOM 4407 C C . ALA B 1 239 ? 24.984 21.828 12.992 1 94.56 239 ALA B C 1
ATOM 4409 O O . ALA B 1 239 ? 24.719 22.703 13.82 1 94.56 239 ALA B O 1
ATOM 4410 N N . GLY B 1 240 ? 25.578 22 11.875 1 95.38 240 GLY B N 1
ATOM 4411 C CA . GLY B 1 240 ? 25.969 23.359 11.5 1 95.38 240 GLY B CA 1
ATOM 4412 C C . GLY B 1 240 ? 24.781 24.297 11.391 1 95.38 240 GLY B C 1
ATOM 4413 O O . GLY B 1 240 ? 24.828 25.438 11.883 1 95.38 240 GLY B O 1
ATOM 4414 N N . LEU B 1 241 ? 23.719 23.875 10.812 1 96 241 LEU B N 1
ATOM 4415 C CA . LEU B 1 241 ? 22.516 24.688 10.656 1 96 241 LEU B CA 1
ATOM 4416 C C . LEU B 1 241 ? 21.891 25 12.008 1 96 241 LEU B C 1
ATOM 4418 O O . LEU B 1 241 ? 21.469 26.125 12.266 1 96 241 LEU B O 1
ATOM 4422 N N . THR B 1 242 ? 21.891 24.016 12.852 1 95.12 242 THR B N 1
ATOM 4423 C CA . THR B 1 242 ? 21.312 24.188 14.18 1 95.12 242 THR B CA 1
ATOM 4424 C C . THR B 1 242 ? 22.109 25.203 14.984 1 95.12 242 THR B C 1
ATOM 4426 O O . THR B 1 242 ? 21.531 26.078 15.641 1 95.12 242 THR B O 1
ATOM 4429 N N . THR B 1 243 ? 23.359 25.078 14.906 1 95.94 243 THR B N 1
ATOM 4430 C CA . THR B 1 243 ? 24.234 26.016 15.602 1 95.94 243 THR B CA 1
ATOM 4431 C C . THR B 1 243 ? 24.062 27.438 15.055 1 95.94 243 THR B C 1
ATOM 4433 O O . THR B 1 243 ? 23.938 28.391 15.82 1 95.94 243 THR B O 1
ATOM 4436 N N . ALA B 1 244 ? 24.047 27.562 13.789 1 96.06 244 ALA B N 1
ATOM 4437 C CA . ALA B 1 244 ? 23.891 28.859 13.148 1 96.06 244 ALA B CA 1
ATOM 4438 C C . ALA B 1 244 ? 22.562 29.5 13.508 1 96.06 244 ALA B C 1
ATOM 4440 O O . ALA B 1 244 ? 22.469 30.719 13.656 1 96.06 244 ALA B O 1
ATOM 4441 N N . ALA B 1 245 ? 21.547 28.734 13.656 1 96.94 245 ALA B N 1
ATOM 4442 C CA . ALA B 1 245 ? 20.219 29.25 13.969 1 96.94 245 ALA B CA 1
ATOM 4443 C C . ALA B 1 245 ? 20.188 29.906 15.344 1 96.94 245 ALA B C 1
ATOM 4445 O O . ALA B 1 245 ? 19.406 30.828 15.586 1 96.94 245 ALA B O 1
ATOM 4446 N N . ARG B 1 246 ? 21.031 29.438 16.234 1 96.5 246 ARG B N 1
ATOM 4447 C CA . ARG B 1 246 ? 21.078 29.984 17.578 1 96.5 246 ARG B CA 1
ATOM 4448 C C . ARG B 1 246 ? 21.578 31.422 17.562 1 96.5 246 ARG B C 1
ATOM 4450 O O . ARG B 1 246 ? 21.297 32.188 18.484 1 96.5 246 ARG B O 1
ATOM 4457 N N . ALA B 1 247 ? 22.234 31.75 16.531 1 95.5 247 ALA B N 1
ATOM 4458 C CA . ALA B 1 247 ? 22.844 33.062 16.453 1 95.5 247 ALA B CA 1
ATOM 4459 C C . ALA B 1 247 ? 21.922 34.062 15.758 1 95.5 247 ALA B C 1
ATOM 4461 O O . ALA B 1 247 ? 22.219 35.281 15.695 1 95.5 247 ALA B O 1
ATOM 4462 N N . VAL B 1 248 ? 20.797 33.688 15.242 1 94.81 248 VAL B N 1
ATOM 4463 C CA . VAL B 1 248 ? 19.859 34.594 14.555 1 94.81 248 VAL B CA 1
ATOM 4464 C C . VAL B 1 248 ? 18.953 35.281 15.57 1 94.81 248 VAL B C 1
ATOM 4466 O O . VAL B 1 248 ? 18.141 34.625 16.219 1 94.81 248 VAL B O 1
ATOM 4469 N N . PRO B 1 249 ? 19.062 36.562 15.688 1 94.25 249 PRO B N 1
ATOM 4470 C CA . PRO B 1 249 ? 18.203 37.281 16.625 1 94.25 249 PRO B CA 1
ATOM 4471 C C . PRO B 1 249 ? 16.781 37.5 16.094 1 94.25 249 PRO B C 1
ATOM 4473 O O . PRO B 1 249 ? 16.578 37.531 14.875 1 94.25 249 PRO B O 1
ATOM 4476 N N . LEU B 1 250 ? 15.836 37.656 17.047 1 95.12 250 LEU B N 1
ATOM 4477 C CA . LEU B 1 250 ? 14.523 38.156 16.688 1 95.12 250 LEU B CA 1
ATOM 4478 C C . LEU B 1 250 ? 14.531 39.688 16.656 1 95.12 250 LEU B C 1
ATOM 4480 O O . LEU B 1 250 ? 14.883 40.344 17.641 1 95.12 250 LEU B O 1
ATOM 4484 N N . LEU B 1 251 ? 14.219 40.25 15.562 1 92.94 251 LEU B N 1
ATOM 4485 C CA . LEU B 1 251 ? 14.117 41.688 15.484 1 92.94 251 LEU B CA 1
ATOM 4486 C C . LEU B 1 251 ? 12.891 42.188 16.25 1 92.94 251 LEU B C 1
ATOM 4488 O O . LEU B 1 251 ? 12.906 43.281 16.797 1 92.94 251 LEU B O 1
ATOM 4492 N N . ASP B 1 252 ? 11.836 41.438 16.203 1 94.62 252 ASP B N 1
ATOM 4493 C CA . ASP B 1 252 ? 10.594 41.656 16.938 1 94.62 252 ASP B CA 1
ATOM 4494 C C . ASP B 1 252 ? 9.867 40.375 17.219 1 94.62 252 ASP B C 1
ATOM 4496 O O . ASP B 1 252 ? 10.047 39.375 16.5 1 94.62 252 ASP B O 1
ATOM 4500 N N . SER B 1 253 ? 9.148 40.344 18.359 1 96.12 253 SER B N 1
ATOM 4501 C CA . SER B 1 253 ? 8.375 39.156 18.75 1 96.12 253 SER B CA 1
ATOM 4502 C C . SER B 1 253 ? 7.102 39.562 19.5 1 96.12 253 SER B C 1
ATOM 4504 O O . SER B 1 253 ? 7.168 40.125 20.594 1 96.12 253 SER B O 1
ATOM 4506 N N . GLN B 1 254 ? 6.008 39.375 18.859 1 97.94 254 GLN B N 1
ATOM 4507 C CA . GLN B 1 254 ? 4.691 39.562 19.453 1 97.94 254 GLN B CA 1
ATOM 4508 C C . GLN B 1 254 ? 3.936 38.25 19.562 1 97.94 254 GLN B C 1
ATOM 4510 O O . GLN B 1 254 ? 3.047 37.969 18.75 1 97.94 254 GLN B O 1
ATOM 4515 N N . LEU B 1 255 ? 4.371 37.5 20.578 1 98.25 255 LEU B N 1
ATOM 4516 C CA . LEU B 1 255 ? 3.83 36.156 20.75 1 98.25 255 LEU B CA 1
ATOM 4517 C C . LEU B 1 255 ? 2.918 36.062 21.969 1 98.25 255 LEU B C 1
ATOM 4519 O O . LEU B 1 255 ? 3.158 36.75 22.969 1 98.25 255 LEU B O 1
ATOM 4523 N N . THR B 1 256 ? 1.867 35.375 21.859 1 98.25 256 THR B N 1
ATOM 4524 C CA . THR B 1 256 ? 0.963 35.031 22.953 1 98.25 256 THR B CA 1
ATOM 4525 C C . THR B 1 256 ? 0.827 33.531 23.109 1 98.25 256 THR B C 1
ATOM 4527 O O . THR B 1 256 ? 1.222 32.781 22.219 1 98.25 256 THR B O 1
ATOM 4530 N N . TRP B 1 257 ? 0.378 33.156 24.328 1 97.69 257 TRP B N 1
ATOM 4531 C CA . TRP B 1 257 ? 0.118 31.75 24.625 1 97.69 257 TRP B CA 1
ATOM 4532 C C . TRP B 1 257 ? -1.38 31.469 24.656 1 97.69 257 TRP B C 1
ATOM 4534 O O . TRP B 1 257 ? -2.131 32.125 25.375 1 97.69 257 TRP B O 1
ATOM 4544 N N . ARG B 1 258 ? -1.828 30.547 23.859 1 96.06 258 ARG B N 1
ATOM 4545 C CA . ARG B 1 258 ? -3.236 30.172 23.828 1 96.06 258 ARG B CA 1
ATOM 4546 C C . ARG B 1 258 ? -3.428 28.734 24.297 1 96.06 258 ARG B C 1
ATOM 4548 O O . ARG B 1 258 ? -2.658 27.844 23.922 1 96.06 258 ARG B O 1
ATOM 4555 N N . SER B 1 259 ? -4.422 28.547 25.188 1 94.88 259 SER B N 1
ATOM 4556 C CA . SER B 1 259 ? -4.773 27.219 25.672 1 94.88 259 SER B CA 1
ATOM 4557 C C . SER B 1 259 ? -6.254 26.922 25.453 1 94.88 259 SER B C 1
ATOM 4559 O O . SER B 1 259 ? -7.094 27.812 25.547 1 94.88 259 SER B O 1
ATOM 4561 N N . TRP B 1 260 ? -6.566 25.688 25.078 1 92 260 TRP B N 1
ATOM 4562 C CA . TRP B 1 260 ? -7.945 25.234 24.922 1 92 260 TRP B CA 1
ATOM 4563 C C . TRP B 1 260 ? -8.047 23.719 25.109 1 92 260 TRP B C 1
ATOM 4565 O O . TRP B 1 260 ? -7.047 23.062 25.406 1 92 260 TRP B O 1
ATOM 4575 N N . ASN B 1 261 ? -9.258 23.266 25.062 1 91.5 261 ASN B N 1
ATOM 4576 C CA . ASN B 1 261 ? -9.484 21.828 25.156 1 91.5 261 ASN B CA 1
ATOM 4577 C C . ASN B 1 261 ? -10.18 21.281 23.922 1 91.5 261 ASN B C 1
ATOM 4579 O O . ASN B 1 261 ? -10.93 22 23.25 1 91.5 261 ASN B O 1
ATOM 4583 N N . ARG B 1 262 ? -9.805 20.062 23.656 1 87.75 262 ARG B N 1
ATOM 4584 C CA . ARG B 1 262 ? -10.516 19.328 22.609 1 87.75 262 ARG B CA 1
ATOM 4585 C C . ARG B 1 262 ? -11.008 17.984 23.125 1 87.75 262 ARG B C 1
ATOM 4587 O O . ARG B 1 262 ? -10.422 17.422 24.047 1 87.75 262 ARG B O 1
ATOM 4594 N N . PHE B 1 263 ? -12.031 17.469 22.5 1 84.38 263 PHE B N 1
ATOM 4595 C CA . PHE B 1 263 ? -12.484 16.125 22.828 1 84.38 263 PHE B CA 1
ATOM 4596 C C . PHE B 1 263 ? -11.812 15.102 21.922 1 84.38 263 PHE B C 1
ATOM 4598 O O . PHE B 1 263 ? -11.695 15.312 20.719 1 84.38 263 PHE B O 1
ATOM 4605 N N . SER B 1 264 ? -11.281 14.047 22.547 1 86.5 264 SER B N 1
ATOM 4606 C CA . SER B 1 264 ? -10.711 12.938 21.797 1 86.5 264 SER B CA 1
ATOM 4607 C C . SER B 1 264 ? -11.633 11.719 21.812 1 86.5 264 SER B C 1
ATOM 4609 O O . SER B 1 264 ? -11.797 11.078 22.859 1 86.5 264 SER B O 1
ATOM 4611 N N . SER B 1 265 ? -12.117 11.375 20.625 1 79.56 265 SER B N 1
ATOM 4612 C CA . SER B 1 265 ? -12.992 10.211 20.516 1 79.56 265 SER B CA 1
ATOM 4613 C C . SER B 1 265 ? -12.219 8.922 20.766 1 79.56 265 SER B C 1
ATOM 4615 O O . SER B 1 265 ? -12.766 7.961 21.312 1 79.56 265 SER B O 1
ATOM 4617 N N . ARG B 1 266 ? -11 8.867 20.422 1 77.81 266 ARG B N 1
ATOM 4618 C CA . ARG B 1 266 ? -10.148 7.699 20.625 1 77.81 266 ARG B CA 1
ATOM 4619 C C . ARG B 1 266 ? -9.938 7.441 22.109 1 77.81 266 ARG B C 1
ATOM 4621 O O . ARG B 1 266 ? -10.055 6.301 22.578 1 77.81 266 ARG B O 1
ATOM 4628 N N . GLN B 1 267 ? -9.742 8.531 22.812 1 80.88 267 GLN B N 1
ATOM 4629 C CA . GLN B 1 267 ? -9.445 8.43 24.234 1 80.88 267 GLN B CA 1
ATOM 4630 C C . GLN B 1 267 ? -10.703 8.672 25.078 1 80.88 267 GLN B C 1
ATOM 4632 O O . GLN B 1 267 ? -10.688 8.461 26.297 1 80.88 267 GLN B O 1
ATOM 4637 N N . LYS B 1 268 ? -11.68 9.109 24.453 1 85.19 268 LYS B N 1
ATOM 4638 C CA . LYS B 1 268 ? -12.953 9.406 25.109 1 85.19 268 LYS B CA 1
ATOM 4639 C C . LYS B 1 268 ? -12.766 10.359 26.281 1 85.19 268 LYS B C 1
ATOM 4641 O O . LYS B 1 268 ? -13.305 10.133 27.359 1 85.19 268 LYS B O 1
ATOM 4646 N N . THR B 1 269 ? -11.883 11.344 26.047 1 88.25 269 THR B N 1
ATOM 4647 C CA . THR B 1 269 ? -11.609 12.336 27.078 1 88.25 269 THR B CA 1
ATOM 4648 C C . THR B 1 269 ? -11.227 13.68 26.453 1 88.25 269 THR B C 1
ATOM 4650 O O . THR B 1 269 ? -11 13.758 25.234 1 88.25 269 THR B O 1
ATOM 4653 N N . GLU B 1 270 ? -11.266 14.68 27.328 1 91.5 270 GLU B N 1
ATOM 4654 C CA . GLU B 1 270 ? -10.766 15.984 26.906 1 91.5 270 GLU B CA 1
ATOM 4655 C C . GLU B 1 270 ? -9.242 16.031 26.969 1 91.5 270 GLU B C 1
ATOM 4657 O O . GLU B 1 270 ? -8.633 15.508 27.906 1 91.5 270 GLU B O 1
ATOM 4662 N N . VAL B 1 271 ? -8.719 16.578 25.938 1 92.44 271 VAL B N 1
ATOM 4663 C CA . VAL B 1 271 ? -7.27 16.734 25.844 1 92.44 271 VAL B CA 1
ATOM 4664 C C . VAL B 1 271 ? -6.906 18.219 25.812 1 92.44 271 VAL B C 1
ATOM 4666 O O . VAL B 1 271 ? -7.457 18.984 25.016 1 92.44 271 VAL B O 1
ATOM 4669 N N . ALA B 1 272 ? -6.035 18.562 26.688 1 92 272 ALA B N 1
ATOM 4670 C CA . ALA B 1 272 ? -5.562 19.953 26.719 1 92 272 ALA B CA 1
ATOM 4671 C C . ALA B 1 272 ? -4.648 20.25 25.547 1 92 272 ALA B C 1
ATOM 4673 O O . ALA B 1 272 ? -3.754 19.469 25.219 1 92 272 ALA B O 1
ATOM 4674 N N . MET B 1 273 ? -4.953 21.422 24.922 1 94.06 273 MET B N 1
ATOM 4675 C CA . MET B 1 273 ? -4.133 21.906 23.812 1 94.06 273 MET B CA 1
ATOM 4676 C C . MET B 1 273 ? -3.576 23.297 24.125 1 94.06 273 MET B C 1
ATOM 4678 O O . MET B 1 273 ? -4.164 24.047 24.906 1 94.06 273 MET B O 1
ATOM 4682 N N . ASP B 1 274 ? -2.416 23.547 23.609 1 95.81 274 ASP B N 1
ATOM 4683 C CA . ASP B 1 274 ? -1.804 24.859 23.781 1 95.81 274 ASP B CA 1
ATOM 4684 C C . ASP B 1 274 ? -0.778 25.141 22.688 1 95.81 274 ASP B C 1
ATOM 4686 O O . ASP B 1 274 ? -0.494 24.266 21.859 1 95.81 274 ASP B O 1
ATOM 4690 N N . GLY B 1 275 ? -0.341 26.438 22.641 1 97.5 275 GLY B N 1
ATOM 4691 C CA . GLY B 1 275 ? 0.734 26.766 21.719 1 97.5 275 GLY B CA 1
ATOM 4692 C C . GLY B 1 275 ? 0.92 28.266 21.547 1 97.5 275 GLY B C 1
ATOM 4693 O O . GLY B 1 275 ? 0.178 29.062 22.109 1 97.5 275 GLY B O 1
ATOM 4694 N N . LEU B 1 276 ? 1.889 28.609 20.844 1 98.62 276 LEU B N 1
ATOM 4695 C CA . LEU B 1 276 ? 2.266 30 20.562 1 98.62 276 LEU B CA 1
ATOM 4696 C C . LEU B 1 276 ? 1.474 30.531 19.375 1 98.62 276 LEU B C 1
ATOM 4698 O O . LEU B 1 276 ? 1.27 29.828 18.375 1 98.62 276 LEU B O 1
ATOM 4702 N N . LEU B 1 277 ? 0.96 31.734 19.516 1 98.31 277 LEU B N 1
ATOM 4703 C CA . LEU B 1 277 ? 0.385 32.531 18.422 1 98.31 277 LEU B CA 1
ATOM 4704 C C . LEU B 1 277 ? 1.062 33.906 18.328 1 98.31 277 LEU B C 1
ATOM 4706 O O . LEU B 1 277 ? 1.667 34.375 19.297 1 98.31 277 LEU B O 1
ATOM 4710 N N . GLY B 1 278 ? 0.969 34.438 17.094 1 97.94 278 GLY B N 1
ATOM 4711 C CA . GLY B 1 278 ? 1.488 35.812 16.953 1 97.94 278 GLY B CA 1
ATOM 4712 C C . GLY B 1 278 ? 2.465 35.938 15.797 1 97.94 278 GLY B C 1
ATOM 4713 O O . GLY B 1 278 ? 2.367 35.219 14.805 1 97.94 278 GLY B O 1
ATOM 4714 N N . THR B 1 279 ? 3.357 37 15.914 1 97.5 279 THR B N 1
ATOM 4715 C CA . THR B 1 279 ? 4.262 37.312 14.82 1 97.5 279 THR B CA 1
ATOM 4716 C C . THR B 1 279 ? 5.699 37.438 15.312 1 97.5 279 THR B C 1
ATOM 4718 O O . THR B 1 279 ? 5.93 37.812 16.469 1 97.5 279 THR B O 1
ATOM 4721 N N . ILE B 1 280 ? 6.578 37.062 14.484 1 96.25 280 ILE B N 1
ATOM 4722 C CA . ILE B 1 280 ? 7.996 37.312 14.719 1 96.25 280 ILE B CA 1
ATOM 4723 C C . ILE B 1 280 ? 8.609 38 13.5 1 96.25 280 ILE B C 1
ATOM 4725 O O . ILE B 1 280 ? 8.086 37.906 12.391 1 96.25 280 ILE B O 1
ATOM 4729 N N . GLU B 1 281 ? 9.688 38.719 13.727 1 94.5 281 GLU B N 1
ATOM 4730 C CA . GLU B 1 281 ? 10.453 39.375 12.664 1 94.5 281 GLU B CA 1
ATOM 4731 C C . GLU B 1 281 ? 11.906 38.906 12.672 1 94.5 281 GLU B C 1
ATOM 4733 O O . GLU B 1 281 ? 12.547 38.875 13.727 1 94.5 281 GLU B O 1
ATOM 4738 N N . LEU B 1 282 ? 12.367 38.5 11.516 1 92.31 282 LEU B N 1
ATOM 4739 C CA . LEU B 1 282 ? 13.711 37.969 11.352 1 92.31 282 LEU B CA 1
ATOM 4740 C C . LEU B 1 282 ? 14.539 38.875 10.438 1 92.31 282 LEU B C 1
ATOM 4742 O O . LEU B 1 282 ? 14.008 39.5 9.516 1 92.31 282 LEU B O 1
ATOM 4746 N N . PRO B 1 283 ? 15.852 38.875 10.742 1 88.75 283 PRO B N 1
ATOM 4747 C CA . PRO B 1 283 ? 16.719 39.625 9.852 1 88.75 283 PRO B CA 1
ATOM 4748 C C . PRO B 1 283 ? 16.953 38.938 8.508 1 88.75 283 PRO B C 1
ATOM 4750 O O . PRO B 1 283 ? 17.531 37.875 8.445 1 88.75 283 PRO B O 1
ATOM 4753 N N . THR B 1 284 ? 16.703 39.625 7.398 1 85 284 THR B N 1
ATOM 4754 C CA . THR B 1 284 ? 16.75 39.031 6.066 1 85 284 THR B CA 1
ATOM 4755 C C . THR B 1 284 ? 18.188 38.688 5.676 1 85 284 THR B C 1
ATOM 4757 O O . THR B 1 284 ? 18.438 37.719 4.98 1 85 284 THR B O 1
ATOM 4760 N N . GLU B 1 285 ? 19.125 39.406 6.184 1 83.75 285 GLU B N 1
ATOM 4761 C CA . GLU B 1 285 ? 20.516 39.219 5.785 1 83.75 285 GLU B CA 1
ATOM 4762 C C . GLU B 1 285 ? 21.094 37.938 6.324 1 83.75 285 GLU B C 1
ATOM 4764 O O . GLU B 1 285 ? 22.109 37.438 5.84 1 83.75 285 GLU B O 1
ATOM 4769 N N . ARG B 1 286 ? 20.406 37.375 7.234 1 85.25 286 ARG B N 1
ATOM 4770 C CA . ARG B 1 286 ? 20.969 36.188 7.883 1 85.25 286 ARG B CA 1
ATOM 4771 C C . ARG B 1 286 ? 20.094 34.969 7.613 1 85.25 286 ARG B C 1
ATOM 4773 O O . ARG B 1 286 ? 20.375 33.875 8.117 1 85.25 286 ARG B O 1
ATOM 4780 N N . ILE B 1 287 ? 19.094 35.094 6.805 1 89.25 287 ILE B N 1
ATOM 4781 C CA . ILE B 1 287 ? 18.062 34.062 6.816 1 89.25 287 ILE B CA 1
ATOM 4782 C C . ILE B 1 287 ? 18.266 33.125 5.633 1 89.25 287 ILE B C 1
ATOM 4784 O O . ILE B 1 287 ? 17.641 32.062 5.57 1 89.25 287 ILE B O 1
ATOM 4788 N N . ALA B 1 288 ? 19.156 33.375 4.75 1 89.25 288 ALA B N 1
ATOM 4789 C CA . ALA B 1 288 ? 19.312 32.656 3.48 1 89.25 288 ALA B CA 1
ATOM 4790 C C . ALA B 1 288 ? 19.453 31.156 3.705 1 89.25 288 ALA B C 1
ATOM 4792 O O . ALA B 1 288 ? 18.766 30.359 3.064 1 89.25 288 ALA B O 1
ATOM 4793 N N . PRO B 1 289 ? 20.297 30.734 4.68 1 91.69 289 PRO B N 1
ATOM 4794 C CA . PRO B 1 289 ? 20.453 29.297 4.871 1 91.69 289 PRO B CA 1
ATOM 4795 C C . PRO B 1 289 ? 19.188 28.641 5.434 1 91.69 289 PRO B C 1
ATOM 4797 O O . PRO B 1 289 ? 19.016 27.422 5.328 1 91.69 289 PRO B O 1
ATOM 4800 N N . PHE B 1 290 ? 18.344 29.438 6.031 1 94.69 290 PHE B N 1
ATOM 4801 C CA . PHE B 1 290 ? 17.188 28.906 6.75 1 94.69 290 PHE B CA 1
ATOM 4802 C C . PHE B 1 290 ? 15.922 29.062 5.918 1 94.69 290 PHE B C 1
ATOM 4804 O O . PHE B 1 290 ? 14.906 28.422 6.207 1 94.69 290 PHE B O 1
ATOM 4811 N N . TRP B 1 291 ? 15.992 29.781 4.855 1 93.56 291 TRP B N 1
ATOM 4812 C CA . TRP B 1 291 ? 14.828 30.188 4.086 1 93.56 291 TRP B CA 1
ATOM 4813 C C . TRP B 1 291 ? 14.094 28.984 3.498 1 93.56 291 TRP B C 1
ATOM 4815 O O . TRP B 1 291 ? 12.867 28.906 3.574 1 93.56 291 TRP B O 1
ATOM 4825 N N . PRO B 1 292 ? 14.812 27.984 2.93 1 94.62 292 PRO B N 1
ATOM 4826 C CA . PRO B 1 292 ? 14.094 26.844 2.352 1 94.62 292 PRO B CA 1
ATOM 4827 C C . PRO B 1 292 ? 13.18 26.156 3.359 1 94.62 292 PRO B C 1
ATOM 4829 O O . PRO B 1 292 ? 12.078 25.719 3.004 1 94.62 292 PRO B O 1
ATOM 4832 N N . TYR B 1 293 ? 13.602 26.141 4.566 1 95.94 293 TYR B N 1
ATOM 4833 C CA . TYR B 1 293 ? 12.836 25.469 5.613 1 95.94 293 TYR B CA 1
ATOM 4834 C C . TYR B 1 293 ? 11.664 26.328 6.066 1 95.94 293 TYR B C 1
ATOM 4836 O O . TYR B 1 293 ? 10.562 25.812 6.309 1 95.94 293 TYR B O 1
ATOM 4844 N N . LEU B 1 294 ? 11.922 27.594 6.152 1 94.94 294 LEU B N 1
ATOM 4845 C CA . LEU B 1 294 ? 10.852 28.531 6.484 1 94.94 294 LEU B CA 1
ATOM 4846 C C . LEU B 1 294 ? 9.789 28.547 5.395 1 94.94 294 LEU B C 1
ATOM 4848 O O . LEU B 1 294 ? 8.586 28.578 5.688 1 94.94 294 LEU B O 1
ATOM 4852 N N . TRP B 1 295 ? 10.266 28.5 4.176 1 94.62 295 TRP B N 1
ATOM 4853 C CA . TRP B 1 295 ? 9.344 28.469 3.039 1 94.62 295 TRP B CA 1
ATOM 4854 C C . TRP B 1 295 ? 8.484 27.219 3.076 1 94.62 295 TRP B C 1
ATOM 4856 O O . TRP B 1 295 ? 7.258 27.297 3.004 1 94.62 295 TRP B O 1
ATOM 4866 N N . LEU B 1 296 ? 9.086 26.062 3.238 1 96.69 296 LEU B N 1
ATOM 4867 C CA . LEU B 1 296 ? 8.359 24.797 3.299 1 96.69 296 LEU B CA 1
ATOM 4868 C C . LEU B 1 296 ? 7.43 24.766 4.504 1 96.69 296 LEU B C 1
ATOM 4870 O O . LEU B 1 296 ? 6.355 24.156 4.445 1 96.69 296 LEU B O 1
ATOM 4874 N N . GLY B 1 297 ? 7.859 25.422 5.578 1 97.25 297 GLY B N 1
ATOM 4875 C CA . GLY B 1 297 ? 7.094 25.438 6.812 1 97.25 297 GLY B CA 1
ATOM 4876 C C . GLY B 1 297 ? 5.691 26 6.633 1 97.25 297 GLY B C 1
ATOM 4877 O O . GLY B 1 297 ? 4.781 25.656 7.395 1 97.25 297 GLY B O 1
ATOM 4878 N N . GLN B 1 298 ? 5.508 26.844 5.629 1 96.31 298 GLN B N 1
ATOM 4879 C CA . GLN B 1 298 ? 4.195 27.406 5.344 1 96.31 298 GLN B CA 1
ATOM 4880 C C . GLN B 1 298 ? 3.209 26.312 4.922 1 96.31 298 GLN B C 1
ATOM 4882 O O . GLN B 1 298 ? 1.996 26.484 5.066 1 96.31 298 GLN B O 1
ATOM 4887 N N . PHE B 1 299 ? 3.787 25.219 4.48 1 97.81 299 PHE B N 1
ATOM 4888 C CA . PHE B 1 299 ? 2.938 24.188 3.904 1 97.81 299 PHE B CA 1
ATOM 4889 C C . PHE B 1 299 ? 2.938 22.938 4.781 1 97.81 299 PHE B C 1
ATOM 4891 O O . PHE B 1 299 ? 1.903 22.281 4.941 1 97.81 299 PHE B O 1
ATOM 4898 N N . VAL B 1 300 ? 4.078 22.656 5.418 1 98.44 300 VAL B N 1
ATOM 4899 C CA . VAL B 1 300 ? 4.184 21.406 6.156 1 98.44 300 VAL B CA 1
ATOM 4900 C C . VAL B 1 300 ? 4.004 21.656 7.648 1 98.44 300 VAL B C 1
ATOM 4902 O O . VAL B 1 300 ? 3.955 20.719 8.445 1 98.44 300 VAL B O 1
ATOM 4905 N N . HIS B 1 301 ? 3.875 22.922 8.039 1 98.62 301 HIS B N 1
ATOM 4906 C CA . HIS B 1 301 ? 3.686 23.344 9.422 1 98.62 301 HIS B CA 1
ATOM 4907 C C . HIS B 1 301 ? 4.859 22.906 10.297 1 98.62 301 HIS B C 1
ATOM 4909 O O . HIS B 1 301 ? 5.836 22.359 9.797 1 98.62 301 HIS B O 1
ATOM 4915 N N . ALA B 1 302 ? 4.859 23.312 11.562 1 98.25 302 ALA B N 1
ATOM 4916 C CA . ALA B 1 302 ? 5.938 23.031 12.508 1 98.25 302 ALA B CA 1
ATOM 4917 C C . ALA B 1 302 ? 5.383 22.656 13.875 1 98.25 302 ALA B C 1
ATOM 4919 O O . ALA B 1 302 ? 4.234 22.969 14.203 1 98.25 302 ALA B O 1
ATOM 4920 N N . GLY B 1 303 ? 6.18 21.891 14.609 1 97.81 303 GLY B N 1
ATOM 4921 C CA . GLY B 1 303 ? 5.797 21.531 15.969 1 97.81 303 GLY B CA 1
ATOM 4922 C C . GLY B 1 303 ? 4.848 20.344 16.016 1 97.81 303 GLY B C 1
ATOM 4923 O O . GLY B 1 303 ? 4.773 19.562 15.07 1 97.81 303 GLY B O 1
ATOM 4924 N N . ALA B 1 304 ? 4.172 20.172 17.156 1 96.38 304 ALA B N 1
ATOM 4925 C CA . ALA B 1 304 ? 3.264 19.062 17.375 1 96.38 304 ALA B CA 1
ATOM 4926 C C . ALA B 1 304 ? 1.863 19.375 16.859 1 96.38 304 ALA B C 1
ATOM 4928 O O . ALA B 1 304 ? 1.424 20.531 16.922 1 96.38 304 ALA B O 1
ATOM 4929 N N . GLY B 1 305 ? 1.189 18.375 16.359 1 96.44 305 GLY B N 1
ATOM 4930 C CA . GLY B 1 305 ? -0.208 18.516 15.977 1 96.44 305 GLY B CA 1
ATOM 4931 C C . GLY B 1 305 ? -0.397 19.031 14.562 1 96.44 305 GLY B C 1
ATOM 4932 O O . GLY B 1 305 ? -1.435 19.609 14.242 1 96.44 305 GLY B O 1
ATOM 4933 N N . THR B 1 306 ? 0.619 18.781 13.695 1 97.94 306 THR B N 1
ATOM 4934 C CA . THR B 1 306 ? 0.569 19.328 12.344 1 97.94 306 THR B CA 1
ATOM 4935 C C . THR B 1 306 ? -0.56 18.688 11.547 1 97.94 306 THR B C 1
ATOM 4937 O O . THR B 1 306 ? -1.178 19.344 10.703 1 97.94 306 THR B O 1
ATOM 4940 N N . SER B 1 307 ? -0.903 17.438 11.82 1 97.81 307 SER B N 1
ATOM 4941 C CA . SER B 1 307 ? -1.963 16.766 11.078 1 97.81 307 SER B CA 1
ATOM 4942 C C . SER B 1 307 ? -3.326 17.359 11.383 1 97.81 307 SER B C 1
ATOM 4944 O O . SER B 1 307 ? -4.289 17.156 10.641 1 97.81 307 SER B O 1
ATOM 4946 N N . MET B 1 308 ? -3.441 18.141 12.469 1 97.38 308 MET B N 1
ATOM 4947 C CA . MET B 1 308 ? -4.668 18.828 12.844 1 97.38 308 MET B CA 1
ATOM 4948 C C . MET B 1 308 ? -4.621 20.297 12.406 1 97.38 308 MET B C 1
ATOM 4950 O O . MET B 1 308 ? -5.516 21.078 12.734 1 97.38 308 MET B O 1
ATOM 4954 N N . GLY B 1 309 ? -3.547 20.656 11.758 1 97.81 309 GLY B N 1
ATOM 4955 C CA . GLY B 1 309 ? -3.449 22 11.227 1 97.81 309 GLY B CA 1
ATOM 4956 C C . GLY B 1 309 ? -2.707 22.953 12.148 1 97.81 309 GLY B C 1
ATOM 4957 O O . GLY B 1 309 ? -2.648 24.156 11.891 1 97.81 309 GLY B O 1
ATOM 4958 N N . GLN B 1 310 ? -2.123 22.438 13.211 1 97.81 310 GLN B N 1
ATOM 4959 C CA . GLN B 1 310 ? -1.368 23.281 14.125 1 97.81 310 GLN B CA 1
ATOM 4960 C C . GLN B 1 310 ? 0.006 23.625 13.555 1 97.81 310 GLN B C 1
ATOM 4962 O O . GLN B 1 310 ? 0.514 22.922 12.68 1 97.81 310 GLN B O 1
ATOM 4967 N N . GLY B 1 311 ? 0.535 24.75 14 1 98.31 311 GLY B N 1
ATOM 4968 C CA . GLY B 1 311 ? 1.888 25.125 13.617 1 98.31 311 GLY B CA 1
ATOM 4969 C C . GLY B 1 311 ? 1.965 25.75 12.234 1 98.31 311 GLY B C 1
ATOM 4970 O O . GLY B 1 311 ? 2.986 25.641 11.555 1 98.31 311 GLY B O 1
ATOM 4971 N N . ARG B 1 312 ? 0.901 26.375 11.797 1 97.88 312 ARG B N 1
ATOM 4972 C CA . ARG B 1 312 ? 0.877 27.031 10.492 1 97.88 312 ARG B CA 1
ATOM 4973 C C . ARG B 1 312 ? 1.671 28.328 10.523 1 97.88 312 ARG B C 1
ATOM 4975 O O . ARG B 1 312 ? 1.403 29.219 11.344 1 97.88 312 ARG B O 1
ATOM 4982 N N . LEU B 1 313 ? 2.67 28.391 9.656 1 96.81 313 LEU B N 1
ATOM 4983 C CA . LEU B 1 313 ? 3.453 29.594 9.445 1 96.81 313 LEU B CA 1
ATOM 4984 C C . LEU B 1 313 ? 3.008 30.312 8.172 1 96.81 313 LEU B C 1
ATOM 4986 O O . LEU B 1 313 ? 2.672 29.672 7.176 1 96.81 313 LEU B O 1
ATOM 4990 N N . GLN B 1 314 ? 3.002 31.594 8.281 1 94.25 314 GLN B N 1
ATOM 4991 C CA . GLN B 1 314 ? 2.684 32.375 7.102 1 94.25 314 GLN B CA 1
ATOM 4992 C C . GLN B 1 314 ? 3.609 33.594 6.977 1 94.25 314 GLN B C 1
ATOM 4994 O O . GLN B 1 314 ? 3.76 34.375 7.926 1 94.25 314 GLN B O 1
ATOM 4999 N N . ARG B 1 315 ? 4.234 33.625 5.832 1 89.5 315 ARG B N 1
ATOM 5000 C CA . ARG B 1 315 ? 5.02 34.812 5.555 1 89.5 315 ARG B CA 1
ATOM 5001 C C . ARG B 1 315 ? 4.117 36.031 5.316 1 89.5 315 ARG B C 1
ATOM 5003 O O . ARG B 1 315 ? 3.146 35.938 4.559 1 89.5 315 ARG B O 1
ATOM 5010 N N . ILE B 1 316 ? 4.465 37.094 6.02 1 79.56 316 ILE B N 1
ATOM 5011 C CA . ILE B 1 316 ? 3.758 38.344 5.824 1 79.56 316 ILE B CA 1
ATOM 5012 C C . ILE B 1 316 ? 4.566 39.25 4.898 1 79.56 316 ILE B C 1
ATOM 5014 O O . ILE B 1 316 ? 5.723 39.562 5.18 1 79.56 316 ILE B O 1
ATOM 5018 N N . PRO B 1 317 ? 3.955 39.5 3.688 1 70.81 317 PRO B N 1
ATOM 5019 C CA . PRO B 1 317 ? 4.68 40.406 2.803 1 70.81 317 PRO B CA 1
ATOM 5020 C C . PRO B 1 317 ? 4.953 41.75 3.453 1 70.81 317 PRO B C 1
ATOM 5022 O O . PRO B 1 317 ? 4.164 42.219 4.281 1 70.81 317 PRO B O 1
ATOM 5025 N N . SER B 1 318 ? 6.184 42.312 3.375 1 61.97 318 SER B N 1
ATOM 5026 C CA . SER B 1 318 ? 6.48 43.656 3.834 1 61.97 318 SER B CA 1
ATOM 5027 C C . SER B 1 318 ? 5.68 44.719 3.055 1 61.97 318 SER B C 1
ATOM 5029 O O . SER B 1 318 ? 5.367 44.5 1.879 1 61.97 318 SER B O 1
#

Organism: NCBI:txid713585

Sequence (636 aa):
MTPSAEPHLPLARYRLHFRAGGEVRLPYFAGSTWRGALGHALKRLVCVTQLPRCAACALVHVCAHAYLFETPPPQNAEKMRKYPSVPHPFVLNPAVGVERVGLGESYVLDLTLIGHGNRHLPYLLHAFERAGLAGIGKGRTRMELEGAEREVRPGADTWQRVYEPGQPVELLPVDALPIPPSTGDRLRVELRTPLRLRREGRPVRPDTFRFSDLFSSLLRRVSMLTYFHADHPLETDFAGLTTAARAVPLLDSQLTWRSWNRFSSRQKTEVAMDGLLGTIELPTERIAPFWPYLWLGQFVHAGAGTSMGQGRLQRIPSMTPSAEPHLPLARYRLHFRAGGEVRLPYFAGSTWRGALGHALKRLVCVTQLPRCAACALVHVCAHAYLFETPPPQNAEKMRKYPSVPHPFVLNPAVGVERVGLGESYVLDLTLIGHGNRHLPYLLHAFERAGLAGIGKGRTRMELEGAEREVRPGADTWQRVYEPGQPVELLPVDALPIPPSTGDRLRVELRTPLRLRREGRPVRPDTFRFSDLFSSLLRRVSMLTYFHADHPLETDFAGLTTAARAVPLLDSQLTWRSWNRFSSRQKTEVAMDGLLGTIELPTERIAPFWPYLWLGQFVHAGAGTSMGQGRLQRIPS

Secondary structure (DSSP, 8-state):
---PPPP--BEEEEEEEEEESS-EE--SSTHHHHHHHHHHHHHHHH-SS--S-GGG-TTTTT-HHIIIII-PPPTT-SSSTT-S-PPPSEEEEEPTT--EE-TT-EEEEEEEEEGGGGGGHHHHHHHHHHHHHH-BTTTTB-EEEEEEEEESSTTS--EEEEE-TTS---PPP--BPP-----SSEEEEEEEEEE--EETTEE--TTT--HHHHHHHHHHHHHHHHHHHSSS-----HHHHHHHHHT---SEEEEEEEEEEEEETTTTEEEEEEEEEEEEEEEGGG-GGGHHHHHHHHHH--SS-GGGT-S-EEEE--/---PPPP--BEEEEEEEEEESS-EE--SSTHHHHHHHHHHHHHHHH-SS--S-GGG-TTTTT-HHIIIII-PPPTT-SSSTT-S-PPPSEEEEEPTT--EE-TT-EEEEEEEEEGGGGGGHHHHHHHHHHHHHH-BTTTTB-EEEEEEEEESSTTS--EEEEE-TTS---PPP--BPP-----SSEEEEEEEEEE--EETTEE--TTT--HHHHHHHHHHHHHHHHHHHSSS-----HHHHHHHHHT---SEEEEEEEEEEEEETTTTEEEEEEEEEEEEEEEGGG-TTTHHHHHHHHHH--SS-GGGT-S-EEEE--

Foldseek 3Di:
DPPFDFFWKWKWKKKWKKAFQFKAFADLQRLQQLLVLLLVLLCVVFPDPPDLDLLPPPCLPVTLSNCQPQNAFDPPDPPPPVPRHFDGQKFKAFDGRCGIDGHGGMGMIMMMGIFQSLVC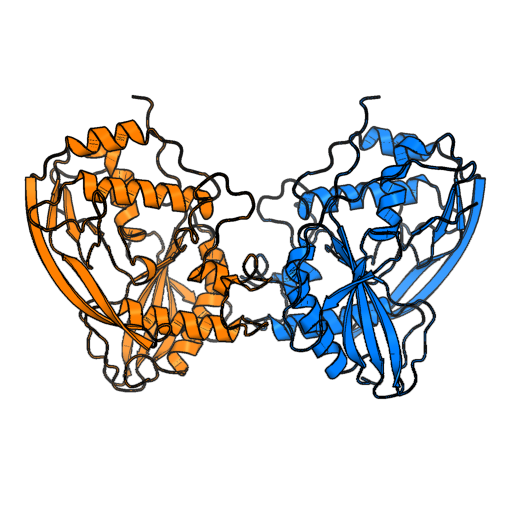VVSSLVSSQVSQCQATHPVRTHMHTAFMWIDPAVPPPDTGTQDGPPDDGHRDDITGHDFDADDDQKWKKWFPFFAFFDDPRHTQAQVRDAQLRFLLQLVVNSQRRCRRRHDDHGDGDSVVVSVLRRVWGWPDGDKDKDKDWDADPSVRDIDIDIGIGTMIMTGSVSCRSRRSSLVCCQGQAGHPPRRSPGRHMDIDDD/DPQFDFFWKWKWKKKWKKWFQFKAFADLQRLQQLLVLLLVLLCVVFPDPPDLDLLPPPCLPVTLSNCQPQNAFDPPDPPPPVPRHFDGQKFKAFDGRCGIDGHGGMGMIMMMGIFQSLVCVVSSVVSSQVSQCQATHPVRTHMHTAFMWIDPAVPPPDTHTQDGPPDDGHRDDITGHDFDADDDFKWKKWFPFFAFFDDPRHTQAQVRDAQLRFLLQLVVNSQRRCRRRHDDHGDGDSVVVSVLRRVWGWPDGDKDKDKDWDADPSVRDIDIDIGIGTMIMTGSVSCRSRRSSLVCCQGQAGHPPRRSPGRHMDIDDD

Solvent-accessible surface area (backbone atoms only — not comparable to full-atom values): 34237 Å² total; per-residue (Å²): 124,79,80,59,54,75,73,56,48,26,46,49,37,32,42,34,37,27,33,23,72,29,66,32,51,40,52,56,74,37,17,56,58,52,41,50,38,34,53,54,30,32,37,68,65,62,54,84,79,76,63,93,51,59,90,79,39,70,45,38,88,71,31,71,50,31,46,57,75,52,16,59,59,61,94,82,45,86,65,65,75,86,43,80,48,47,84,50,40,41,26,31,44,51,58,74,63,56,37,67,42,48,62,70,35,74,45,60,39,35,36,30,27,30,32,58,39,51,60,44,48,61,60,50,53,54,14,44,39,50,20,16,64,70,24,43,53,91,74,40,23,36,27,44,56,65,30,31,25,33,38,78,42,82,88,64,85,39,72,40,82,34,37,40,77,97,52,79,59,59,80,69,92,71,49,54,58,81,74,73,80,91,74,70,78,47,43,33,39,31,34,78,28,40,32,31,48,66,57,95,89,34,77,60,44,64,90,67,60,50,57,32,60,57,48,50,38,29,53,50,49,53,38,48,47,13,51,75,31,37,95,43,56,60,61,61,56,61,66,59,52,51,57,55,32,64,70,47,62,69,77,41,76,54,54,41,78,48,73,51,75,43,80,34,79,91,72,69,40,79,40,85,44,60,22,36,31,39,38,38,28,39,54,43,92,72,34,70,91,51,40,64,48,58,58,48,23,49,63,66,25,31,51,54,53,25,56,31,29,20,12,28,37,39,79,46,84,120,125,79,80,58,54,75,73,55,47,26,45,49,36,31,42,35,36,27,34,23,74,30,67,30,50,40,51,55,72,37,18,58,58,52,42,50,38,33,53,53,30,32,37,70,65,62,55,83,79,76,62,92,50,58,90,77,38,71,44,38,86,72,33,70,51,30,45,58,73,51,15,58,58,62,93,82,46,85,67,65,73,85,41,79,47,46,84,51,39,40,27,31,43,49,58,74,63,55,38,68,40,46,62,69,34,75,44,63,38,34,37,30,28,30,34,59,41,50,60,44,47,62,60,50,54,52,14,44,38,50,19,16,63,69,24,41,52,90,74,40,23,35,28,44,54,64,30,31,26,32,39,77,42,84,89,66,87,41,72,42,81,36,37,41,76,97,52,77,57,59,80,71,90,68,50,54,57,80,73,75,79,89,72,70,80,48,44,34,38,31,34,78,28,41,32,30,48,67,57,94,87,34,76,59,43,63,91,68,62,50,56,32,60,57,47,49,38,29,51,53,48,54,38,49,47,13,51,76,31,36,94,45,56,59,59,60,56,61,65,61,53,50,56,55,32,64,70,47,62,69,77,41,76,52,53,43,80,48,76,52,75,43,81,34,82,91,72,68,40,77,42,84,42,59,21,36,30,38,37,39,27,38,54,42,91,71,35,69,90,51,39,64,46,57,59,49,23,49,64,66,25,30,50,53,56,26,54,32,29,20,11,27,37,37,80,44,83,121

Nearest PDB structures (foldseek):
  6dd5-assembly2_B  TM=6.156E-01  e=3.185E-13  Escherichia coli O157:H7
  6dd5-assembly1_A  TM=5.982E-01  e=7.033E-13  Escherichia coli O157:H7
  4c9d-assembly1_B  TM=6.773E-01  e=2.893E-11  Thermus thermophilus HB8
  4ilm-assembly2_H-2  TM=5.417E-01  e=3.197E-08  Saccharolobus solfataricus P2
  3zfv-assembly3_C-3  TM=5.673E-01  e=8.475E-08  Saccharolobus solfataricus

pLDDT: mean 92.41, std 9.32, range [35.03, 98.75]